Protein AF-A0A3B9ZEI2-F1 (afdb_monomer)

Structure (mmCIF, N/CA/C/O backbone):
data_AF-A0A3B9ZEI2-F1
#
_entry.id   AF-A0A3B9ZEI2-F1
#
loop_
_atom_site.group_PDB
_atom_site.id
_atom_site.type_symbol
_atom_site.label_atom_id
_atom_site.label_alt_id
_atom_site.label_comp_id
_atom_site.label_asym_id
_atom_site.label_entity_id
_atom_site.label_seq_id
_atom_site.pdbx_PDB_ins_code
_atom_site.Cartn_x
_atom_site.Cartn_y
_atom_site.Cartn_z
_atom_site.occupancy
_atom_site.B_iso_or_equiv
_atom_site.auth_seq_id
_atom_site.auth_comp_id
_atom_site.auth_asym_id
_atom_site.auth_atom_id
_atom_site.pdbx_PDB_model_num
ATOM 1 N N . PHE A 1 1 ? -13.937 -7.056 8.327 1.00 84.25 1 PHE A N 1
ATOM 2 C CA . PHE A 1 1 ? -15.217 -7.773 8.523 1.00 84.25 1 PHE A CA 1
ATOM 3 C C . PHE A 1 1 ? -15.033 -9.122 9.223 1.00 84.25 1 PHE A C 1
ATOM 5 O O . PHE A 1 1 ? -15.465 -9.230 10.362 1.00 84.25 1 PHE A O 1
ATOM 12 N N . ILE A 1 2 ? -14.354 -10.105 8.608 1.00 87.94 2 ILE A N 1
ATOM 13 C CA . ILE A 1 2 ? -14.220 -11.489 9.124 1.00 87.94 2 ILE A CA 1
ATOM 14 C C . ILE A 1 2 ? -13.759 -11.536 10.591 1.00 87.94 2 ILE A C 1
ATOM 16 O O . ILE A 1 2 ? -14.399 -12.177 11.417 1.00 87.94 2 ILE A O 1
ATOM 20 N N . PHE A 1 3 ? -12.712 -10.777 10.931 1.00 87.25 3 PHE A N 1
ATOM 21 C CA . PHE A 1 3 ? -12.230 -10.628 12.308 1.00 87.25 3 PHE A CA 1
ATOM 22 C C . PHE A 1 3 ? -13.347 -10.235 13.295 1.00 87.25 3 PHE A C 1
ATOM 24 O O . PHE A 1 3 ? -13.550 -10.896 14.307 1.00 87.25 3 PHE A O 1
ATOM 31 N N . TYR A 1 4 ? -14.141 -9.210 12.977 1.00 85.69 4 TYR A N 1
ATOM 32 C CA . TYR A 1 4 ? -15.242 -8.781 13.844 1.00 85.69 4 TYR A CA 1
ATOM 33 C C . TYR A 1 4 ? -16.333 -9.846 13.966 1.00 85.69 4 TYR A C 1
ATOM 35 O O . TYR A 1 4 ? -16.908 -10.009 15.037 1.00 85.69 4 TYR A O 1
ATOM 43 N N . HIS A 1 5 ? -16.610 -10.594 12.900 1.00 85.44 5 HIS A N 1
ATOM 44 C CA . HIS A 1 5 ? -17.593 -11.672 12.957 1.00 85.44 5 HIS A CA 1
ATOM 45 C C . HIS A 1 5 ? -17.140 -12.807 13.892 1.00 85.44 5 HIS A C 1
ATOM 47 O O . HIS A 1 5 ? -17.935 -13.308 14.680 1.00 85.44 5 HIS A O 1
ATOM 53 N N . ILE A 1 6 ? -15.848 -13.144 13.888 1.00 82.88 6 ILE A N 1
ATOM 54 C CA . ILE A 1 6 ? -15.267 -14.156 14.782 1.00 82.88 6 ILE A CA 1
ATOM 55 C C . ILE A 1 6 ? -15.413 -13.766 16.260 1.00 82.88 6 ILE A C 1
ATOM 57 O O . ILE A 1 6 ? -15.840 -14.592 17.067 1.00 82.88 6 ILE A O 1
ATOM 61 N N . PHE A 1 7 ? -15.066 -12.526 16.623 1.00 80.00 7 PHE A N 1
ATOM 62 C CA . PHE A 1 7 ? -15.046 -12.096 18.030 1.00 80.00 7 PHE A CA 1
ATOM 63 C C . PHE A 1 7 ? -16.388 -11.567 18.543 1.00 80.00 7 PHE A C 1
ATOM 65 O O . PHE A 1 7 ? -16.618 -11.589 19.749 1.00 80.00 7 PHE A O 1
ATOM 72 N N . PHE A 1 8 ? -17.282 -11.115 17.658 1.00 81.38 8 PHE A N 1
ATOM 73 C CA . PHE A 1 8 ? -18.529 -10.446 18.049 1.00 81.38 8 PHE A CA 1
ATOM 74 C C . PHE A 1 8 ? -19.807 -11.019 17.405 1.00 81.38 8 PHE A C 1
ATOM 76 O O . PHE A 1 8 ? -20.890 -10.520 17.712 1.00 81.38 8 PHE A O 1
ATOM 83 N N . GLY A 1 9 ? -19.710 -12.001 16.500 1.00 71.19 9 GLY A N 1
ATOM 84 C CA . GLY A 1 9 ? -20.821 -12.490 15.663 1.00 71.19 9 GLY A CA 1
ATOM 85 C C . GLY A 1 9 ? -21.540 -13.761 16.139 1.00 71.19 9 GLY A C 1
ATOM 86 O O . GLY A 1 9 ? -22.532 -14.146 15.531 1.00 71.19 9 GLY A O 1
ATOM 87 N N . GLY A 1 10 ? -21.102 -14.397 17.231 1.00 63.25 10 GLY A N 1
ATOM 88 C CA . GLY A 1 10 ? -21.699 -15.645 17.735 1.00 63.25 10 GLY A CA 1
ATOM 89 C C . GLY A 1 10 ? -21.102 -16.921 17.109 1.00 63.25 10 GLY A C 1
ATOM 90 O O . GLY A 1 10 ? -20.516 -16.909 16.034 1.00 63.25 10 GLY A O 1
ATOM 91 N N . GLN A 1 11 ? -21.175 -18.046 17.832 1.00 55.25 11 GLN A N 1
ATOM 92 C CA . GLN A 1 11 ? -20.195 -19.145 17.730 1.00 55.25 11 GLN A CA 1
ATOM 93 C C . GLN A 1 11 ? -20.383 -20.193 16.608 1.00 55.25 11 GLN A C 1
ATOM 95 O O . GLN A 1 11 ? -19.578 -21.121 16.535 1.00 55.25 11 GLN A O 1
ATOM 100 N N . LYS A 1 12 ? -21.410 -20.108 15.753 1.00 50.56 12 LYS A N 1
ATOM 101 C CA . LYS A 1 12 ? -21.871 -21.286 14.986 1.00 50.56 12 LYS A CA 1
ATOM 102 C C . LYS A 1 12 ? -21.006 -21.719 13.785 1.00 50.56 12 LYS A C 1
ATOM 104 O O . LYS A 1 12 ? -21.129 -22.867 13.382 1.00 50.56 12 LYS A O 1
ATOM 109 N N . GLU A 1 13 ? -20.079 -20.903 13.270 1.00 56.06 13 GLU A N 1
ATOM 110 C CA . GLU A 1 13 ? -19.272 -21.268 12.078 1.00 56.06 13 GLU A CA 1
ATOM 111 C C . GLU A 1 13 ? -17.769 -20.918 12.169 1.00 56.06 13 GLU A C 1
ATOM 113 O O . GLU A 1 13 ? -17.133 -20.509 11.199 1.00 56.06 13 GLU A O 1
ATOM 118 N N . LYS A 1 14 ? -17.153 -21.085 13.344 1.00 72.88 14 LYS A N 1
ATOM 119 C CA . LYS A 1 14 ? -15.786 -20.593 13.616 1.00 72.88 14 LYS A CA 1
ATOM 120 C C . LYS A 1 14 ? -14.700 -21.064 12.624 1.00 72.88 14 LYS A C 1
ATOM 122 O O . LYS A 1 14 ? -13.836 -20.274 12.261 1.00 72.88 14 LYS A O 1
ATOM 127 N N . ILE A 1 15 ? -14.740 -22.313 12.147 1.00 84.44 15 ILE A N 1
ATOM 128 C CA . ILE A 1 15 ? -13.652 -22.903 11.334 1.00 84.44 15 ILE A CA 1
ATOM 129 C C . ILE A 1 15 ? -13.488 -22.211 9.974 1.00 84.44 15 ILE A C 1
ATOM 131 O O . ILE A 1 15 ? -12.374 -21.828 9.617 1.00 84.44 15 ILE A O 1
ATOM 135 N N . ARG A 1 16 ? -14.583 -22.021 9.222 1.00 89.06 16 ARG A N 1
ATOM 136 C CA . ARG A 1 16 ? -14.535 -21.408 7.881 1.00 89.06 16 ARG A CA 1
ATOM 137 C C . ARG A 1 16 ? -14.037 -19.969 7.949 1.00 89.06 16 ARG A C 1
ATOM 139 O O . ARG A 1 16 ? -13.213 -19.570 7.133 1.00 89.06 16 ARG A O 1
ATOM 146 N N . TYR A 1 17 ? -14.479 -19.218 8.957 1.00 90.56 17 TYR A N 1
ATOM 147 C CA . TYR A 1 17 ? -14.020 -17.848 9.164 1.00 90.56 17 TYR A CA 1
ATOM 148 C C . TYR A 1 17 ? -12.543 -17.773 9.556 1.00 90.56 17 TYR A C 1
ATOM 150 O O . TYR A 1 17 ? -11.858 -16.875 9.078 1.00 90.56 17 TYR A O 1
ATOM 158 N N . PHE A 1 18 ? -12.022 -18.709 10.360 1.00 91.12 18 PHE A N 1
ATOM 159 C CA . PHE A 1 18 ? -10.585 -18.761 10.653 1.00 91.12 18 PHE A CA 1
ATOM 160 C C . PHE A 1 18 ? -9.749 -19.067 9.410 1.00 91.12 18 PHE A C 1
ATOM 162 O O . PHE A 1 18 ? -8.747 -18.392 9.178 1.00 91.12 18 PHE A O 1
ATOM 169 N N . LEU A 1 19 ? -10.187 -20.022 8.583 1.00 94.31 19 LEU A N 1
ATOM 170 C CA . LEU A 1 19 ? -9.509 -20.347 7.328 1.00 94.31 19 LEU A CA 1
ATOM 171 C C . LEU A 1 19 ? -9.525 -19.149 6.369 1.00 94.31 19 LEU A C 1
ATOM 173 O O . LEU A 1 19 ? -8.481 -18.766 5.850 1.00 94.31 19 LEU A O 1
ATOM 177 N N . ALA A 1 20 ? -10.690 -18.520 6.184 1.00 94.88 20 ALA A N 1
ATOM 178 C CA . ALA A 1 20 ? -10.846 -17.343 5.334 1.00 94.88 20 ALA A CA 1
ATOM 179 C C . ALA A 1 20 ? -10.028 -16.149 5.842 1.00 94.88 20 ALA A C 1
ATOM 181 O O . ALA A 1 20 ? -9.404 -15.453 5.045 1.00 94.88 20 ALA A O 1
ATOM 182 N N . LEU A 1 21 ? -9.987 -15.926 7.161 1.00 94.69 21 LEU A N 1
ATOM 183 C CA . LEU A 1 21 ? -9.142 -14.893 7.756 1.00 94.69 21 LEU A CA 1
ATOM 184 C C . LEU A 1 21 ? -7.668 -15.164 7.443 1.00 94.69 21 LEU A C 1
ATOM 186 O O . LEU A 1 21 ? -6.969 -14.237 7.043 1.00 94.69 21 LEU A O 1
ATOM 190 N N . GLY A 1 22 ? -7.221 -16.417 7.577 1.00 96.25 22 GLY A N 1
ATOM 191 C CA . GLY A 1 22 ? -5.871 -16.848 7.218 1.00 96.25 22 GLY A CA 1
ATOM 192 C C . GLY A 1 22 ? -5.555 -16.565 5.753 1.00 96.25 22 GLY A C 1
ATOM 193 O O . GLY A 1 22 ? -4.622 -15.822 5.470 1.00 96.25 22 GLY A O 1
ATOM 194 N N . LEU A 1 23 ? -6.379 -17.077 4.834 1.00 96.62 23 LEU A N 1
ATOM 195 C CA . LEU A 1 23 ? -6.215 -16.901 3.385 1.00 96.62 23 LEU A CA 1
ATOM 196 C C . LEU A 1 23 ? -6.111 -15.425 2.988 1.00 96.62 23 LEU A C 1
ATOM 198 O O . LEU A 1 23 ? -5.159 -15.036 2.315 1.00 96.62 23 LEU A O 1
ATOM 202 N N . VAL A 1 24 ? -7.048 -14.592 3.453 1.00 95.31 24 VAL A N 1
ATOM 203 C CA . VAL A 1 24 ? -7.052 -13.148 3.168 1.00 95.31 24 VAL A CA 1
ATOM 204 C C . VAL A 1 24 ? -5.840 -12.457 3.792 1.00 95.31 24 VAL A C 1
ATOM 206 O O . VAL A 1 24 ? -5.283 -11.550 3.185 1.00 95.31 24 VAL A O 1
ATOM 209 N N . SER A 1 25 ? -5.399 -12.897 4.973 1.00 95.38 25 SER A N 1
ATOM 210 C CA . SER A 1 25 ? -4.209 -12.346 5.626 1.00 95.38 25 SER A CA 1
ATOM 211 C C . SER A 1 25 ? -2.935 -12.671 4.850 1.00 95.38 25 SER A C 1
ATOM 213 O O . SER A 1 25 ? -2.145 -11.771 4.589 1.00 95.38 25 SER A O 1
ATOM 215 N N . GLY A 1 26 ? -2.754 -13.926 4.431 1.00 94.81 26 GLY A N 1
ATOM 216 C CA . GLY A 1 26 ? -1.595 -14.346 3.640 1.00 94.81 26 GLY A CA 1
ATOM 217 C C . GLY A 1 26 ? -1.550 -13.655 2.279 1.00 94.81 26 GLY A C 1
ATOM 218 O O . GLY A 1 26 ? -0.527 -13.082 1.905 1.00 94.81 26 GLY A O 1
ATOM 219 N N . PHE A 1 27 ? -2.689 -13.623 1.584 1.00 93.62 27 PHE A N 1
ATOM 220 C CA . PHE A 1 27 ? -2.819 -12.934 0.302 1.00 93.62 27 PHE A CA 1
ATOM 221 C C . PHE A 1 27 ? -2.597 -11.419 0.437 1.00 93.62 27 PHE A C 1
ATOM 223 O O . PHE A 1 27 ? -1.930 -10.806 -0.393 1.00 93.62 27 PHE A O 1
ATOM 230 N N . GLY A 1 28 ? -3.105 -10.815 1.516 1.00 91.94 28 GLY A N 1
ATOM 231 C CA . GLY A 1 28 ? -2.915 -9.399 1.818 1.00 91.94 28 GLY A CA 1
ATOM 232 C C . GLY A 1 28 ? -1.446 -9.029 2.015 1.00 91.94 28 GLY A C 1
ATOM 233 O O . GLY A 1 28 ? -1.008 -8.021 1.468 1.00 91.94 28 GLY A O 1
ATOM 234 N N . VAL A 1 29 ? -0.671 -9.859 2.728 1.00 90.75 29 VAL A N 1
ATOM 235 C CA . VAL A 1 29 ? 0.778 -9.642 2.915 1.00 90.75 29 VAL A CA 1
ATOM 236 C C . VAL A 1 29 ? 1.545 -9.787 1.598 1.00 90.75 29 VAL A C 1
ATOM 238 O O . VAL A 1 29 ? 2.470 -9.014 1.360 1.00 90.75 29 VAL A O 1
ATOM 241 N N . TRP A 1 30 ? 1.159 -10.729 0.729 1.00 87.44 30 TRP A N 1
ATOM 242 C CA . TRP A 1 30 ? 1.753 -10.848 -0.609 1.00 87.44 30 TRP A CA 1
ATOM 243 C C . TRP A 1 30 ? 1.515 -9.594 -1.459 1.00 87.44 30 TRP A C 1
ATOM 245 O O . TRP A 1 30 ? 2.437 -9.104 -2.109 1.00 87.44 30 TRP A O 1
ATOM 255 N N . PHE A 1 31 ? 0.293 -9.053 -1.432 1.00 84.44 31 PHE A N 1
ATOM 256 C CA . PHE A 1 31 ? -0.061 -7.873 -2.218 1.00 84.44 31 PHE A CA 1
ATOM 257 C C . PHE A 1 31 ? 0.575 -6.587 -1.663 1.00 84.44 31 PHE A C 1
ATOM 259 O O . PHE A 1 31 ? 1.049 -5.746 -2.427 1.00 84.44 31 PHE A O 1
ATOM 266 N N . VAL A 1 32 ? 0.582 -6.420 -0.335 1.00 85.50 32 VAL A N 1
ATOM 267 C CA . VAL A 1 32 ? 1.104 -5.237 0.364 1.00 85.50 32 VAL A CA 1
ATOM 268 C C . VAL A 1 32 ? 1.793 -5.676 1.652 1.00 85.50 32 VAL A C 1
ATOM 270 O O . VAL A 1 32 ? 1.142 -6.049 2.626 1.00 85.50 32 VAL A O 1
ATOM 273 N N . GLN A 1 33 ? 3.118 -5.552 1.716 1.00 84.50 33 GLN A N 1
ATOM 274 C CA . GLN A 1 33 ? 3.901 -6.042 2.856 1.00 84.50 33 GLN A CA 1
ATOM 275 C C . GLN A 1 33 ? 3.539 -5.346 4.183 1.00 84.50 33 GLN A C 1
ATOM 277 O O . GLN A 1 33 ? 3.572 -5.979 5.238 1.00 84.50 33 GLN A O 1
ATOM 282 N N . THR A 1 34 ? 3.108 -4.074 4.164 1.00 88.00 34 THR A N 1
ATOM 283 C CA . THR A 1 34 ? 2.637 -3.379 5.382 1.00 88.00 34 THR A CA 1
ATOM 284 C C . THR A 1 34 ? 1.341 -3.957 5.952 1.00 88.00 34 THR A C 1
ATOM 286 O O . THR A 1 34 ? 1.027 -3.705 7.116 1.00 88.00 34 THR A O 1
ATOM 289 N N . TYR A 1 35 ? 0.628 -4.812 5.208 1.00 90.81 35 TYR A N 1
ATOM 290 C CA . TYR A 1 35 ? -0.494 -5.593 5.732 1.00 90.81 35 TYR A CA 1
ATOM 291 C C . TYR A 1 35 ? -0.064 -6.569 6.840 1.00 90.81 35 TYR A C 1
ATOM 293 O O . TYR A 1 35 ? -0.890 -6.997 7.646 1.00 90.81 35 TYR A O 1
ATOM 301 N N . LEU A 1 36 ? 1.236 -6.867 6.967 1.00 90.25 36 LEU A N 1
ATOM 302 C CA . LEU A 1 36 ? 1.773 -7.609 8.109 1.00 90.25 36 LEU A CA 1
ATOM 303 C C . LEU A 1 36 ? 1.404 -6.943 9.446 1.00 90.25 36 LEU A C 1
ATOM 305 O O . LEU A 1 36 ? 1.086 -7.637 10.408 1.00 90.25 36 LEU A O 1
ATOM 309 N N . VAL A 1 37 ? 1.351 -5.608 9.497 1.00 91.88 37 VAL A N 1
ATOM 310 C CA . VAL A 1 37 ? 0.909 -4.859 10.686 1.00 91.88 37 VAL A CA 1
ATOM 311 C C . VAL A 1 37 ? -0.544 -5.195 11.037 1.00 91.88 37 VAL A C 1
ATOM 313 O O . VAL A 1 37 ? -0.880 -5.356 12.209 1.00 91.88 37 VAL A O 1
ATOM 316 N N . THR A 1 38 ? -1.407 -5.385 10.036 1.00 93.12 38 THR A N 1
ATOM 317 C CA . THR A 1 38 ? -2.790 -5.841 10.227 1.00 93.12 38 THR A CA 1
ATOM 318 C C . THR A 1 38 ? -2.852 -7.248 10.801 1.00 93.12 38 THR A C 1
ATOM 320 O O . THR A 1 38 ? -3.637 -7.496 11.714 1.00 93.12 38 THR A O 1
ATOM 323 N N . VAL A 1 39 ? -2.001 -8.156 10.321 1.00 93.56 39 VAL A N 1
ATOM 324 C CA . VAL A 1 39 ? -1.904 -9.522 10.856 1.00 93.56 39 VAL A CA 1
ATOM 325 C C . VAL A 1 39 ? -1.448 -9.502 12.315 1.00 93.56 39 VAL A C 1
ATOM 327 O O . VAL A 1 39 ? -2.077 -10.138 13.158 1.00 93.56 39 VAL A O 1
ATOM 330 N N . ILE A 1 40 ? -0.423 -8.710 12.642 1.00 92.69 40 ILE A N 1
ATOM 331 C CA . ILE A 1 40 ? 0.046 -8.528 14.024 1.00 92.69 40 ILE A CA 1
ATOM 332 C C . ILE A 1 40 ? -1.078 -7.967 14.900 1.00 92.69 40 ILE A C 1
ATOM 334 O O . ILE A 1 40 ? -1.314 -8.481 15.992 1.00 92.69 40 ILE A O 1
ATOM 338 N N . PHE A 1 41 ? -1.820 -6.965 14.421 1.00 93.38 41 PHE A N 1
ATOM 339 C CA . PHE A 1 41 ? -2.955 -6.410 15.156 1.00 93.38 41 PHE A CA 1
ATOM 340 C C . PHE A 1 41 ? -4.061 -7.444 15.401 1.00 93.38 41 PHE A C 1
ATOM 342 O O . PHE A 1 41 ? -4.602 -7.511 16.501 1.00 93.38 41 PHE A O 1
ATOM 349 N N . ILE A 1 42 ? -4.389 -8.270 14.402 1.00 92.25 42 ILE A N 1
ATOM 350 C CA . ILE A 1 42 ? -5.367 -9.358 14.534 1.00 92.25 42 ILE A CA 1
ATOM 351 C C . ILE A 1 42 ? -4.933 -10.335 15.630 1.00 92.25 42 ILE A C 1
ATOM 353 O O . ILE A 1 42 ? -5.743 -10.685 16.488 1.00 92.25 42 ILE A O 1
ATOM 357 N N . LEU A 1 43 ? -3.660 -10.740 15.633 1.00 92.00 43 LEU A N 1
ATOM 358 C CA . LEU A 1 43 ? -3.104 -11.638 16.645 1.00 92.00 43 LEU A CA 1
ATOM 359 C C . LEU A 1 43 ? -3.085 -10.991 18.035 1.00 92.00 43 LEU A C 1
ATOM 361 O O . LEU A 1 43 ? -3.457 -11.637 19.012 1.00 92.00 43 LEU A O 1
ATOM 365 N N . ALA A 1 44 ? -2.725 -9.708 18.130 1.00 90.62 44 ALA A N 1
ATOM 366 C CA . ALA A 1 44 ? -2.761 -8.952 19.378 1.00 90.62 44 ALA A CA 1
ATOM 367 C C . ALA A 1 44 ? -4.194 -8.833 19.920 1.00 90.62 44 ALA A C 1
ATOM 369 O O . ALA A 1 44 ? -4.444 -9.114 21.090 1.00 90.62 44 ALA A O 1
ATOM 370 N N . GLY A 1 45 ? -5.161 -8.488 19.067 1.00 88.88 45 GLY A N 1
ATOM 371 C CA . GLY A 1 45 ? -6.576 -8.445 19.427 1.00 88.88 45 GLY A CA 1
ATOM 372 C C . GLY A 1 45 ? -7.082 -9.803 19.910 1.00 88.88 45 GLY A C 1
ATOM 373 O O . GLY A 1 45 ? -7.742 -9.880 20.943 1.00 88.88 45 GLY A O 1
ATOM 374 N N . TRP A 1 46 ? -6.707 -10.886 19.226 1.00 87.88 46 TRP A N 1
ATOM 375 C CA . TRP A 1 46 ? -7.042 -12.245 19.652 1.00 87.88 46 TRP A CA 1
ATOM 376 C C . TRP A 1 46 ? -6.464 -12.561 21.033 1.00 87.88 46 TRP A C 1
ATOM 378 O O . TRP A 1 46 ? -7.202 -12.983 21.920 1.00 87.88 46 TRP A O 1
ATOM 388 N N . TYR A 1 47 ? -5.182 -12.261 21.251 1.00 87.31 47 TYR A N 1
ATOM 389 C CA . TYR A 1 47 ? -4.517 -12.430 22.541 1.00 87.31 47 TYR A CA 1
ATOM 390 C C . TYR A 1 47 ? -5.144 -11.592 23.662 1.00 87.31 47 TYR A C 1
ATOM 392 O O . TYR A 1 47 ? -5.143 -11.991 24.828 1.00 87.31 47 TYR A O 1
ATOM 400 N N . ALA A 1 48 ? -5.659 -10.401 23.352 1.00 86.69 48 ALA A N 1
ATOM 401 C CA . ALA A 1 48 ? -6.352 -9.566 24.329 1.00 86.69 48 ALA A CA 1
ATOM 402 C C . ALA A 1 48 ? -7.654 -10.227 24.816 1.00 86.69 48 ALA A C 1
ATOM 404 O O . ALA A 1 48 ? -7.982 -10.119 25.997 1.00 86.69 48 ALA A O 1
ATOM 405 N N . PHE A 1 49 ? -8.363 -10.937 23.933 1.00 85.38 49 PHE A N 1
ATOM 406 C CA . PHE A 1 49 ? -9.634 -11.598 24.245 1.00 85.38 49 PHE A CA 1
ATOM 407 C C . PHE A 1 49 ? -9.490 -13.023 24.786 1.00 85.38 49 PHE A C 1
ATOM 409 O O . PHE A 1 49 ? -10.307 -13.450 25.598 1.00 85.38 49 PHE A O 1
ATOM 416 N N . ASP A 1 50 ? -8.470 -13.761 24.354 1.00 83.19 50 ASP A N 1
ATOM 417 C CA . ASP A 1 50 ? -8.213 -15.138 24.772 1.00 83.19 50 ASP A CA 1
ATOM 418 C C . ASP A 1 50 ? -6.703 -15.376 24.886 1.00 83.19 50 ASP A C 1
ATOM 420 O O . ASP A 1 50 ? -6.002 -15.518 23.888 1.00 83.19 50 ASP A O 1
ATOM 424 N N . LYS A 1 51 ? -6.188 -15.459 26.119 1.00 81.56 51 LYS A N 1
ATOM 425 C CA . LYS A 1 51 ? -4.755 -15.683 26.387 1.00 81.56 51 LYS A CA 1
ATOM 426 C C . LYS A 1 51 ? -4.271 -17.072 25.970 1.00 81.56 51 LYS A C 1
ATOM 428 O O . LYS A 1 51 ? -3.077 -17.266 25.764 1.00 81.56 51 LYS A O 1
ATOM 433 N N . SER A 1 52 ? -5.182 -18.035 25.833 1.00 81.12 52 SER A N 1
ATOM 434 C CA . SER A 1 52 ? -4.867 -19.422 25.485 1.00 81.12 52 SER A CA 1
ATOM 435 C C . SER A 1 52 ? -4.925 -19.706 23.980 1.00 81.12 52 SER A C 1
ATOM 437 O O . SER A 1 52 ? -4.619 -20.821 23.551 1.00 81.12 52 SER A O 1
ATOM 439 N N . PHE A 1 53 ? -5.269 -18.702 23.165 1.00 80.56 53 PHE A N 1
ATOM 440 C CA . PHE A 1 53 ? -5.666 -18.909 21.773 1.00 80.56 53 PHE A CA 1
ATOM 441 C C . PHE A 1 53 ? -4.607 -19.578 20.890 1.00 80.56 53 PHE A C 1
ATOM 443 O O . PHE A 1 53 ? -4.971 -20.351 20.006 1.00 80.56 53 PHE A O 1
ATOM 450 N N . PHE A 1 54 ? -3.314 -19.338 21.140 1.00 80.94 54 PHE A N 1
ATOM 451 C CA . PHE A 1 54 ? -2.214 -19.947 20.381 1.00 80.94 54 PHE A CA 1
ATOM 452 C C . PHE A 1 54 ? -2.217 -21.483 20.451 1.00 80.94 54 PHE A C 1
ATOM 454 O O . PHE A 1 54 ? -1.629 -22.141 19.599 1.00 80.94 54 PHE A O 1
ATOM 461 N N . ARG A 1 55 ? -2.894 -22.069 21.449 1.00 83.00 55 ARG A N 1
ATOM 462 C CA . ARG A 1 55 ? -3.062 -23.524 21.599 1.00 83.00 55 ARG A CA 1
ATOM 463 C C . ARG A 1 55 ? -4.354 -24.045 20.958 1.00 83.00 55 ARG A C 1
ATOM 465 O O . ARG A 1 55 ? -4.575 -25.251 20.901 1.00 83.00 55 ARG A O 1
ATOM 472 N N . GLY A 1 56 ? -5.236 -23.156 20.505 1.00 83.69 56 GLY A N 1
ATOM 473 C CA . GLY A 1 56 ? -6.549 -23.503 19.977 1.00 83.69 56 GLY A CA 1
ATOM 474 C C . GLY A 1 56 ? -6.503 -23.992 18.529 1.00 83.69 56 GLY A C 1
ATOM 475 O O . GLY A 1 56 ? -5.772 -23.460 17.699 1.00 83.69 56 GLY A O 1
ATOM 476 N N . LYS A 1 57 ? -7.380 -24.945 18.180 1.00 88.06 57 LYS A N 1
ATOM 477 C CA . LYS A 1 57 ? -7.539 -25.452 16.797 1.00 88.06 57 LYS A CA 1
ATOM 478 C C . LYS A 1 57 ? -7.762 -24.333 15.769 1.00 88.06 57 LYS A C 1
ATOM 480 O O . LYS A 1 57 ? -7.278 -24.424 14.647 1.00 88.06 57 LYS A O 1
ATOM 485 N N . GLY A 1 58 ? -8.469 -23.268 16.158 1.00 88.44 58 GLY A N 1
ATOM 486 C CA . GLY A 1 58 ? -8.720 -22.107 15.299 1.00 88.44 58 GLY A CA 1
ATOM 487 C C . GLY A 1 58 ? -7.447 -21.374 14.869 1.00 88.44 58 GLY A C 1
ATOM 488 O O . GLY A 1 58 ? -7.367 -20.941 13.724 1.00 88.44 58 GLY A O 1
ATOM 489 N N . PHE A 1 59 ? -6.438 -21.296 15.744 1.00 90.38 59 PHE A N 1
ATOM 490 C CA . PHE A 1 59 ? -5.147 -20.696 15.410 1.00 90.38 59 PHE A CA 1
ATOM 491 C C . PHE A 1 59 ? -4.412 -21.524 14.351 1.00 90.38 59 PHE A C 1
ATOM 493 O O . PHE A 1 59 ? -3.968 -20.974 13.350 1.00 90.38 59 PHE A O 1
ATOM 500 N N . PHE A 1 60 ? -4.379 -22.852 14.496 1.00 92.00 60 PHE A N 1
ATOM 501 C CA . PHE A 1 60 ? -3.781 -23.733 13.487 1.00 92.00 60 PHE A CA 1
ATOM 502 C C . PHE A 1 60 ? -4.483 -23.627 12.127 1.00 92.00 60 PHE A C 1
ATOM 504 O O . PHE A 1 60 ? -3.816 -23.509 11.103 1.00 92.00 60 PHE A O 1
ATOM 511 N N . ILE A 1 61 ? -5.820 -23.585 12.108 1.00 93.50 61 ILE A N 1
ATOM 512 C CA . ILE A 1 61 ? -6.597 -23.385 10.872 1.00 93.50 61 ILE A CA 1
ATOM 513 C C . ILE A 1 61 ? -6.261 -22.035 10.220 1.00 93.50 61 ILE A C 1
ATOM 515 O O . ILE A 1 61 ? -6.098 -21.964 9.002 1.00 93.50 61 ILE A O 1
ATOM 519 N N . PHE A 1 62 ? -6.134 -20.973 11.022 1.00 94.75 62 PHE A N 1
ATOM 520 C CA . PHE A 1 62 ? -5.701 -19.661 10.546 1.00 94.75 62 PHE A CA 1
ATOM 521 C C . PHE A 1 62 ? -4.298 -19.719 9.926 1.00 94.75 62 PHE A C 1
ATOM 523 O O . PHE A 1 62 ? -4.117 -19.203 8.827 1.00 94.75 62 PHE A O 1
ATOM 530 N N . ILE A 1 63 ? -3.332 -20.382 10.573 1.00 95.44 63 ILE A N 1
ATOM 531 C CA . ILE A 1 63 ? -1.969 -20.543 10.042 1.00 95.44 63 ILE A CA 1
ATOM 532 C C . ILE A 1 63 ? -1.975 -21.313 8.718 1.00 95.44 63 ILE A C 1
ATOM 534 O O . ILE A 1 63 ? -1.353 -20.863 7.760 1.00 95.44 63 ILE A O 1
ATOM 538 N N . CYS A 1 64 ? -2.714 -22.422 8.617 1.00 95.88 64 CYS A N 1
ATOM 539 C CA . CYS A 1 64 ? -2.843 -23.154 7.356 1.00 95.88 64 CYS A CA 1
ATOM 540 C C . CYS A 1 64 ? -3.418 -22.263 6.246 1.00 95.88 64 CYS A C 1
ATOM 542 O O . CYS A 1 64 ? -2.860 -22.209 5.153 1.00 95.88 64 CYS A O 1
ATOM 544 N N . GLY A 1 65 ? -4.487 -21.513 6.536 1.00 97.00 65 GLY A N 1
ATOM 545 C CA . GLY A 1 65 ? -5.042 -20.543 5.592 1.00 97.00 65 GLY A CA 1
ATOM 546 C C . GLY A 1 65 ? -4.031 -19.465 5.201 1.00 97.00 65 GLY A C 1
ATOM 547 O O . GLY A 1 65 ? -3.905 -19.143 4.025 1.00 97.00 65 GLY A O 1
ATOM 548 N N . PHE A 1 66 ? -3.275 -18.941 6.167 1.00 97.00 66 PHE A N 1
ATOM 549 C CA . PHE A 1 66 ? -2.240 -17.938 5.929 1.00 97.00 66 PHE A CA 1
ATOM 550 C C . PHE A 1 66 ? -1.157 -18.453 4.987 1.00 97.00 66 PHE A C 1
ATOM 552 O O . PHE A 1 66 ? -0.854 -17.780 4.009 1.00 97.00 66 PHE A O 1
ATOM 559 N N . LEU A 1 67 ? -0.618 -19.650 5.224 1.00 95.62 67 LEU A N 1
ATOM 560 C CA . LEU A 1 67 ? 0.417 -20.238 4.369 1.00 95.62 67 LEU A CA 1
ATOM 561 C C . LEU A 1 67 ? -0.087 -20.487 2.944 1.00 95.62 67 LEU A C 1
ATOM 563 O O . LEU A 1 67 ? 0.642 -20.232 1.990 1.00 95.62 67 LEU A O 1
ATOM 567 N N . VAL A 1 68 ? -1.343 -20.918 2.787 1.00 96.44 68 VAL A N 1
ATOM 568 C CA . VAL A 1 68 ? -1.961 -21.072 1.462 1.00 96.44 68 VAL A CA 1
ATOM 569 C C . VAL A 1 68 ? -2.110 -19.713 0.773 1.00 96.44 68 VAL A C 1
ATOM 571 O O . VAL A 1 68 ? -1.709 -19.569 -0.378 1.00 96.44 68 VAL A O 1
ATOM 574 N N . GLY A 1 69 ? -2.620 -18.694 1.470 1.00 95.06 69 GLY A N 1
ATOM 575 C CA . GLY A 1 69 ? -2.756 -17.343 0.917 1.00 95.06 69 GLY A CA 1
ATOM 576 C C . GLY A 1 69 ? -1.413 -16.674 0.602 1.00 95.06 69 GLY A C 1
ATOM 577 O O . GLY A 1 69 ? -1.311 -15.919 -0.358 1.00 95.06 69 GLY A O 1
ATOM 578 N N . PHE A 1 70 ? -0.376 -16.978 1.386 1.00 94.69 70 PHE A N 1
ATOM 579 C CA . PHE A 1 70 ? 0.988 -16.467 1.230 1.00 94.69 70 PHE A CA 1
ATOM 580 C C . PHE A 1 70 ? 1.847 -17.315 0.274 1.00 94.69 70 PHE A C 1
ATOM 582 O O . PHE A 1 70 ? 2.998 -16.976 -0.002 1.00 94.69 70 PHE A O 1
ATOM 589 N N . SER A 1 71 ? 1.300 -18.405 -0.273 1.00 94.56 71 SER A N 1
ATOM 590 C CA . SER A 1 71 ? 2.023 -19.288 -1.191 1.00 94.56 71 SER A CA 1
ATOM 591 C C . SER A 1 71 ? 2.610 -18.589 -2.429 1.00 94.56 71 SER A C 1
ATOM 593 O O . SER A 1 71 ? 3.722 -18.969 -2.800 1.00 94.56 71 SER A O 1
ATOM 595 N N . PRO A 1 72 ? 2.003 -17.535 -3.028 1.00 89.88 72 PRO A N 1
ATOM 596 C CA . PRO A 1 72 ? 2.640 -16.815 -4.133 1.00 89.88 72 PRO A CA 1
ATOM 597 C C . PRO A 1 72 ? 3.955 -16.135 -3.727 1.00 89.88 72 PRO A C 1
ATOM 599 O O . PRO A 1 72 ? 4.912 -16.143 -4.500 1.00 89.88 72 PRO A O 1
ATOM 602 N N . SER A 1 73 ? 4.038 -15.594 -2.506 1.00 88.00 73 SER A N 1
ATOM 603 C CA . SER A 1 73 ? 5.282 -15.036 -1.961 1.00 88.00 73 SER A CA 1
ATOM 604 C C . SER A 1 73 ? 6.329 -16.117 -1.751 1.00 88.00 73 SER A C 1
ATOM 606 O O . SER A 1 73 ? 7.488 -15.912 -2.090 1.00 88.00 73 SER A O 1
ATOM 608 N N . LEU A 1 74 ? 5.932 -17.271 -1.205 1.00 88.69 74 LEU A N 1
ATOM 609 C CA . LEU A 1 74 ? 6.848 -18.394 -0.995 1.00 88.69 74 LEU A CA 1
ATOM 610 C C . LEU A 1 74 ? 7.407 -18.888 -2.329 1.00 88.69 74 LEU A C 1
ATOM 612 O O . LEU A 1 74 ? 8.618 -19.022 -2.466 1.00 88.69 74 LEU A O 1
ATOM 616 N N . TYR A 1 75 ? 6.545 -19.071 -3.332 1.00 86.94 75 TYR A N 1
ATOM 617 C CA . TYR A 1 75 ? 6.962 -19.391 -4.694 1.00 86.94 75 TYR A CA 1
ATOM 618 C C . TYR A 1 75 ? 7.959 -18.351 -5.221 1.00 86.94 75 TYR A C 1
ATOM 620 O O . TYR A 1 75 ? 9.040 -18.706 -5.678 1.00 86.94 75 TYR A O 1
ATOM 628 N N . TYR A 1 76 ? 7.644 -17.059 -5.100 1.00 81.06 76 TYR A N 1
ATOM 629 C CA . TYR A 1 76 ? 8.535 -16.004 -5.572 1.00 81.06 76 TYR A CA 1
ATOM 630 C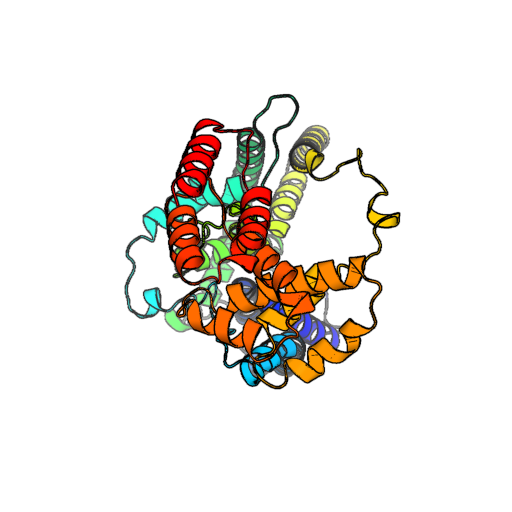 C . TYR A 1 76 ? 9.897 -16.012 -4.857 1.00 81.06 76 TYR A C 1
ATOM 632 O O . TYR A 1 76 ? 10.930 -15.873 -5.507 1.00 81.06 76 TYR A O 1
ATOM 640 N N . ALA A 1 77 ? 9.915 -16.230 -3.540 1.00 84.75 77 ALA A N 1
ATOM 641 C CA . ALA A 1 77 ? 11.143 -16.334 -2.759 1.00 84.75 77 ALA A CA 1
ATOM 642 C C . ALA A 1 77 ? 12.008 -17.521 -3.208 1.00 84.75 77 ALA A C 1
ATOM 644 O O . ALA A 1 77 ? 13.196 -17.342 -3.454 1.00 84.75 77 ALA A O 1
ATOM 645 N N . PHE A 1 78 ? 11.416 -18.711 -3.365 1.00 84.12 78 PHE A N 1
ATOM 646 C CA . PHE A 1 78 ? 12.155 -19.924 -3.731 1.00 84.12 78 PHE A CA 1
ATOM 647 C C . PHE A 1 78 ? 12.667 -19.912 -5.174 1.00 84.12 78 PHE A C 1
ATOM 649 O O . PHE A 1 78 ? 13.770 -20.385 -5.425 1.00 84.12 78 PHE A O 1
ATOM 656 N N . PHE A 1 79 ? 11.889 -19.384 -6.123 1.00 80.19 79 PHE A N 1
ATOM 657 C CA . PHE A 1 79 ? 12.261 -19.409 -7.542 1.00 80.19 79 PHE A CA 1
ATOM 658 C C . PHE A 1 79 ? 13.162 -18.244 -7.968 1.00 80.19 79 PHE A C 1
ATOM 660 O O . PHE A 1 79 ? 13.889 -18.378 -8.949 1.00 80.19 79 PHE A O 1
ATOM 667 N N . TYR A 1 80 ? 13.117 -17.106 -7.266 1.00 73.94 80 TYR A N 1
ATOM 668 C CA . TYR A 1 80 ? 13.864 -15.900 -7.651 1.00 73.94 80 TYR A CA 1
ATOM 669 C C . TYR A 1 80 ? 14.918 -15.451 -6.628 1.00 73.94 80 TYR A C 1
ATOM 671 O O . TYR A 1 80 ? 15.566 -14.428 -6.863 1.00 73.94 80 TYR A O 1
ATOM 679 N N . ASP A 1 81 ? 15.090 -16.187 -5.524 1.00 74.19 81 ASP A N 1
ATOM 680 C CA . ASP A 1 81 ? 16.029 -15.879 -4.432 1.00 74.19 81 ASP A CA 1
ATOM 681 C C . ASP A 1 81 ? 15.883 -14.432 -3.922 1.00 74.19 81 ASP A C 1
ATOM 683 O O . ASP A 1 81 ? 16.837 -13.667 -3.793 1.00 74.19 81 ASP A O 1
ATOM 687 N N . GLN A 1 82 ? 14.630 -14.005 -3.729 1.00 72.44 82 GLN A N 1
ATOM 688 C CA . GLN A 1 82 ? 14.290 -12.641 -3.319 1.00 72.44 82 GLN A CA 1
ATOM 689 C C . GLN A 1 82 ? 13.777 -12.592 -1.882 1.00 72.44 82 GLN A C 1
ATOM 691 O O . GLN A 1 82 ? 13.001 -13.441 -1.439 1.00 72.44 82 GLN A O 1
ATOM 696 N N . ASN A 1 83 ? 14.131 -11.520 -1.170 1.00 74.56 83 ASN A N 1
ATOM 697 C CA . ASN A 1 83 ? 13.561 -11.228 0.139 1.00 74.56 83 ASN A CA 1
ATOM 698 C C . ASN A 1 83 ? 12.103 -10.754 -0.006 1.00 74.56 83 ASN A C 1
ATOM 700 O O . ASN A 1 83 ? 11.838 -9.653 -0.487 1.00 74.56 83 ASN A O 1
ATOM 704 N N . VAL A 1 84 ? 11.161 -11.577 0.455 1.00 76.94 84 VAL A N 1
ATOM 705 C CA . VAL A 1 84 ? 9.712 -11.294 0.418 1.00 76.94 84 VAL A CA 1
ATOM 706 C C . VAL A 1 84 ? 9.159 -10.690 1.711 1.00 76.94 84 VAL A C 1
ATOM 708 O O . VAL A 1 84 ? 7.978 -10.359 1.783 1.00 76.94 84 VAL A O 1
ATOM 711 N N . TRP A 1 85 ? 10.002 -10.536 2.734 1.00 72.94 85 TRP A N 1
ATOM 712 C CA . TRP A 1 85 ? 9.624 -10.021 4.054 1.00 72.94 85 TRP A CA 1
ATOM 713 C C . TRP A 1 85 ? 9.924 -8.530 4.226 1.00 72.94 85 TRP A C 1
ATOM 715 O O . TRP A 1 85 ? 9.429 -7.901 5.164 1.00 72.94 85 TRP A O 1
ATOM 725 N N . GLY A 1 86 ? 10.742 -7.959 3.339 1.00 69.31 86 GLY A N 1
ATOM 726 C CA . GLY A 1 86 ? 11.093 -6.546 3.365 1.00 69.31 86 GLY A CA 1
ATOM 727 C C . GLY A 1 86 ? 10.001 -5.653 2.774 1.00 69.31 86 GLY A C 1
ATOM 728 O O . GLY A 1 86 ? 9.468 -5.929 1.701 1.00 69.31 86 GLY A O 1
ATOM 729 N N . VAL A 1 87 ? 9.717 -4.528 3.431 1.00 68.81 87 VAL A N 1
ATOM 730 C CA . VAL A 1 87 ? 9.005 -3.408 2.801 1.00 68.81 87 VAL A CA 1
ATOM 731 C C . VAL A 1 87 ? 10.061 -2.582 2.076 1.00 68.81 87 VAL A C 1
ATOM 733 O O . VAL A 1 87 ? 10.968 -2.051 2.714 1.00 68.81 87 VAL A O 1
ATOM 736 N N . ASN A 1 88 ? 9.980 -2.499 0.745 1.00 64.88 88 ASN A N 1
ATOM 737 C CA . ASN A 1 88 ? 10.983 -1.808 -0.079 1.00 64.88 88 ASN A CA 1
ATOM 738 C C . ASN A 1 88 ? 12.425 -2.301 0.168 1.00 64.88 88 ASN A C 1
ATOM 740 O O . ASN A 1 88 ? 13.360 -1.509 0.243 1.00 64.88 88 ASN A O 1
ATOM 744 N N . GLY A 1 89 ? 12.602 -3.615 0.349 1.00 64.06 89 GLY A N 1
ATOM 745 C CA . GLY A 1 89 ? 13.915 -4.225 0.595 1.00 64.06 89 GLY A CA 1
ATOM 746 C C . GLY A 1 89 ? 14.465 -4.030 2.014 1.00 64.06 89 GLY A C 1
ATOM 747 O O . GLY A 1 89 ? 15.535 -4.547 2.317 1.00 64.06 89 GLY A O 1
ATOM 748 N N . ARG A 1 90 ? 13.736 -3.341 2.905 1.00 69.56 90 ARG A N 1
ATOM 749 C CA . ARG A 1 90 ? 14.112 -3.159 4.314 1.00 69.56 90 ARG A CA 1
ATOM 750 C C . ARG A 1 90 ? 13.216 -3.969 5.241 1.00 69.56 90 ARG A C 1
ATOM 752 O O . ARG A 1 90 ? 12.000 -4.036 5.063 1.00 69.56 90 ARG A O 1
ATOM 759 N N . SER A 1 91 ? 13.802 -4.554 6.277 1.00 75.25 91 SER A N 1
ATOM 760 C CA . SER A 1 91 ? 13.053 -5.153 7.382 1.00 75.25 91 SER A CA 1
ATOM 761 C C . SER A 1 91 ? 12.308 -4.080 8.179 1.00 75.25 91 SER A C 1
ATOM 763 O O . SER A 1 91 ? 12.886 -3.063 8.553 1.00 75.25 91 SER A O 1
ATOM 765 N N . LEU A 1 92 ? 11.027 -4.326 8.475 1.00 74.56 92 LEU A N 1
ATOM 766 C CA . LEU A 1 92 ? 10.134 -3.355 9.122 1.00 74.56 92 LEU A CA 1
ATOM 767 C C . LEU A 1 92 ? 10.674 -2.812 10.456 1.00 74.56 92 LEU A C 1
ATOM 769 O O . LEU A 1 92 ? 10.604 -1.607 10.659 1.00 74.56 92 LEU A O 1
ATOM 773 N N . PHE A 1 93 ? 11.226 -3.659 11.333 1.00 75.19 93 PHE A N 1
ATOM 774 C CA . PHE A 1 93 ? 11.566 -3.294 12.722 1.00 75.19 93 PHE A CA 1
ATOM 775 C C . PHE A 1 93 ? 13.048 -3.471 13.098 1.00 75.19 93 PHE A C 1
ATOM 777 O O . PHE A 1 93 ? 13.378 -3.487 14.280 1.00 75.19 93 PHE A O 1
ATOM 784 N N . SER A 1 94 ? 13.955 -3.629 12.129 1.00 72.12 94 SER A N 1
ATOM 785 C CA . SER A 1 94 ? 15.366 -3.930 12.433 1.00 72.12 94 SER A CA 1
ATOM 786 C C . SER A 1 94 ? 16.086 -2.820 13.200 1.00 72.12 94 SER A C 1
ATOM 788 O O . SER A 1 94 ? 16.864 -3.126 14.093 1.00 72.12 94 SER A O 1
ATOM 790 N N . GLU A 1 95 ? 15.817 -1.552 12.889 1.00 66.50 95 GLU A N 1
ATOM 791 C CA . GLU A 1 95 ? 16.481 -0.403 13.532 1.00 66.50 95 GLU A CA 1
ATOM 792 C C . GLU A 1 95 ? 16.030 -0.207 14.979 1.00 66.50 95 GLU A C 1
ATOM 794 O O . GLU A 1 95 ? 16.860 -0.027 15.864 1.00 66.50 95 GLU A O 1
ATOM 799 N N . VAL A 1 96 ? 14.733 -0.368 15.258 1.00 68.50 96 VAL A N 1
ATOM 800 C CA . VAL A 1 96 ? 14.217 -0.318 16.635 1.00 68.50 96 VAL A CA 1
ATOM 801 C C . VAL A 1 96 ? 14.777 -1.453 17.483 1.00 68.50 96 VAL A C 1
ATOM 803 O O . VAL A 1 96 ? 15.112 -1.234 18.644 1.00 68.50 96 VAL A O 1
ATOM 806 N N . LEU A 1 97 ? 14.930 -2.650 16.911 1.00 71.31 97 LEU A N 1
ATOM 807 C CA . LEU A 1 97 ? 15.598 -3.760 17.596 1.00 71.31 97 LEU A CA 1
ATOM 808 C C . LEU A 1 97 ? 17.098 -3.502 17.801 1.00 71.31 97 LEU A C 1
ATOM 810 O O . LEU A 1 97 ? 17.661 -3.989 18.777 1.00 71.31 97 LEU A O 1
ATOM 814 N N . ALA A 1 98 ? 17.728 -2.726 16.917 1.00 70.38 98 ALA A N 1
ATOM 815 C CA . ALA A 1 98 ? 19.118 -2.293 17.037 1.00 70.38 98 ALA A CA 1
ATOM 816 C C . ALA A 1 98 ? 19.306 -1.066 17.956 1.00 70.38 98 ALA A C 1
ATOM 818 O O . ALA A 1 98 ? 20.440 -0.666 18.207 1.00 70.38 98 ALA A O 1
ATOM 819 N N . GLY A 1 99 ? 18.220 -0.480 18.475 1.00 64.62 99 GLY A N 1
ATOM 820 C CA . GLY A 1 99 ? 18.260 0.694 19.350 1.00 64.62 99 GLY A CA 1
ATOM 821 C C . GLY A 1 99 ? 18.484 2.027 18.629 1.00 64.62 99 GLY A C 1
ATOM 822 O O . GLY A 1 99 ? 18.698 3.037 19.298 1.00 64.62 99 GLY A O 1
ATOM 823 N N . ASP A 1 100 ? 18.408 2.058 17.296 1.00 67.62 100 ASP A N 1
ATOM 824 C CA . ASP A 1 100 ? 18.490 3.294 16.520 1.00 67.62 100 ASP A CA 1
ATOM 825 C C . ASP A 1 100 ? 17.101 3.941 16.422 1.00 67.62 100 ASP A C 1
ATOM 827 O O . ASP A 1 100 ? 16.228 3.526 15.660 1.00 67.62 100 ASP A O 1
ATOM 831 N N . VAL A 1 101 ? 16.873 4.930 17.285 1.00 65.69 101 VAL A N 1
ATOM 832 C CA . VAL A 1 101 ? 15.610 5.679 17.415 1.00 65.69 101 VAL A CA 1
ATOM 833 C C . VAL A 1 101 ? 15.701 7.092 16.821 1.00 65.69 101 VAL A C 1
ATOM 835 O O . VAL A 1 101 ? 14.805 7.922 17.025 1.00 65.69 101 VAL A O 1
ATOM 838 N N . GLY A 1 102 ? 16.767 7.382 16.069 1.00 68.50 102 GLY A N 1
ATOM 839 C CA . GLY A 1 102 ? 16.916 8.641 15.346 1.00 68.50 102 GLY A CA 1
ATOM 840 C C . GLY A 1 102 ? 15.757 8.874 14.369 1.00 68.50 102 GLY A C 1
ATOM 841 O O . GLY A 1 102 ? 15.335 7.982 13.644 1.00 68.50 102 GLY A O 1
ATOM 842 N N . GLY A 1 103 ? 15.195 10.086 14.344 1.00 77.62 103 GLY A N 1
ATOM 843 C CA . GLY A 1 103 ? 14.187 10.464 13.341 1.00 77.62 103 GLY A CA 1
ATOM 844 C C . GLY A 1 103 ? 12.741 10.011 13.605 1.00 77.62 103 GLY A C 1
ATOM 845 O O . GLY A 1 103 ? 11.858 10.327 12.811 1.00 77.62 103 GLY A O 1
ATOM 846 N N . ILE A 1 104 ? 12.438 9.367 14.738 1.00 85.94 104 ILE A N 1
ATOM 847 C CA . ILE A 1 104 ? 11.050 9.030 15.125 1.00 85.94 104 ILE A CA 1
ATOM 848 C C . ILE A 1 104 ? 10.152 10.274 15.178 1.00 85.94 104 ILE A C 1
ATOM 850 O O . ILE A 1 104 ? 9.044 10.279 14.640 1.00 85.94 104 ILE A O 1
ATOM 854 N N . ALA A 1 105 ? 10.634 11.352 15.803 1.00 86.31 105 ALA A N 1
ATOM 855 C CA . ALA A 1 105 ? 9.871 12.590 15.944 1.00 86.31 105 ALA A CA 1
ATOM 856 C C . ALA A 1 105 ? 9.615 13.261 14.586 1.00 86.31 105 ALA A C 1
ATOM 858 O O . ALA A 1 105 ? 8.487 13.659 14.299 1.00 86.31 105 ALA A O 1
ATOM 859 N N . SER A 1 106 ? 10.632 13.338 13.722 1.00 86.69 106 SER A N 1
ATOM 860 C CA . SER A 1 106 ? 10.480 13.910 12.379 1.00 86.69 106 SER A CA 1
ATOM 861 C C . SER A 1 106 ? 9.539 13.070 11.517 1.00 86.69 106 SER A C 1
ATOM 863 O O . SER A 1 106 ? 8.724 13.629 10.784 1.00 86.69 106 SER A O 1
ATOM 865 N N . LYS A 1 107 ? 9.570 11.741 11.659 1.00 88.00 107 LYS A N 1
ATOM 866 C CA . LYS A 1 107 ? 8.645 10.828 10.985 1.00 88.00 107 LYS A CA 1
ATOM 867 C C . LYS A 1 107 ? 7.210 10.959 11.484 1.00 88.00 107 LYS A C 1
ATOM 869 O O . LYS A 1 107 ? 6.291 10.934 10.672 1.00 88.00 107 LYS A O 1
ATOM 874 N N . ALA A 1 108 ? 7.000 11.155 12.784 1.00 91.19 108 ALA A N 1
ATOM 875 C CA . ALA A 1 108 ? 5.678 11.433 13.339 1.00 91.19 108 ALA A CA 1
ATOM 876 C C . ALA A 1 108 ? 5.122 12.775 12.830 1.00 91.19 108 ALA A C 1
ATOM 878 O O . ALA A 1 108 ? 3.978 12.834 12.378 1.00 91.19 108 ALA A O 1
ATOM 879 N N . VAL A 1 109 ? 5.939 13.835 12.840 1.00 91.38 109 VAL A N 1
ATOM 880 C CA . VAL A 1 109 ? 5.559 15.152 12.299 1.00 91.38 109 VAL A CA 1
ATOM 881 C C . VAL A 1 109 ? 5.231 15.052 10.811 1.00 91.38 109 VAL A C 1
ATOM 883 O O . VAL A 1 109 ? 4.203 15.567 10.386 1.00 91.38 109 VAL A O 1
ATOM 886 N N . ARG A 1 110 ? 6.046 14.339 10.024 1.00 90.19 110 ARG A N 1
ATOM 887 C CA . ARG A 1 110 ? 5.785 14.107 8.597 1.00 90.19 110 ARG A CA 1
ATO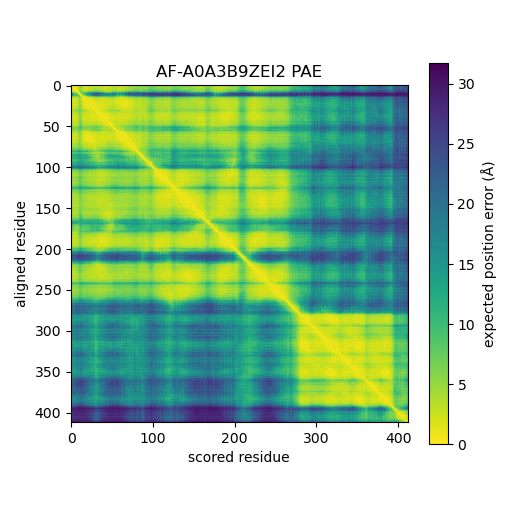M 888 C C . ARG A 1 110 ? 4.511 13.290 8.379 1.00 90.19 110 ARG A C 1
ATOM 890 O O . ARG A 1 110 ? 3.684 13.680 7.563 1.00 90.19 110 ARG A O 1
ATOM 897 N N . LEU A 1 111 ? 4.294 12.226 9.156 1.00 91.69 111 LEU A N 1
ATOM 898 C CA . LEU A 1 111 ? 3.093 11.397 9.049 1.00 91.69 111 LEU A CA 1
ATOM 899 C C . LEU A 1 111 ? 1.820 12.231 9.218 1.00 91.69 111 LEU A C 1
ATOM 901 O O . LEU A 1 111 ? 0.949 12.216 8.354 1.00 91.69 111 LEU A O 1
ATOM 905 N N . PHE A 1 112 ? 1.706 12.942 10.341 1.00 93.38 112 PHE A N 1
ATOM 906 C CA . PHE A 1 112 ? 0.490 13.680 10.682 1.00 93.38 112 PHE A CA 1
ATOM 907 C C . PHE A 1 112 ? 0.398 15.048 9.999 1.00 93.38 112 PHE A C 1
ATOM 909 O O . PHE A 1 112 ? -0.702 15.587 9.881 1.00 93.38 112 PHE A O 1
ATOM 916 N N . GLY A 1 113 ? 1.528 15.616 9.576 1.00 92.06 113 GLY A N 1
ATOM 917 C CA . GLY A 1 113 ? 1.607 16.921 8.929 1.00 92.06 113 GLY A CA 1
ATOM 918 C C . GLY A 1 113 ? 1.427 16.867 7.415 1.00 92.06 113 GLY A C 1
ATOM 919 O O . GLY A 1 113 ? 0.789 17.763 6.868 1.00 92.06 113 GLY A O 1
ATOM 920 N N . SER A 1 114 ? 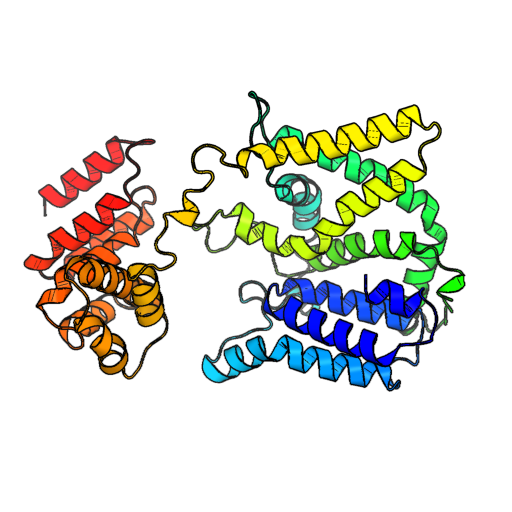1.948 15.835 6.743 1.00 89.75 114 SER A N 1
ATOM 921 C CA . SER A 1 114 ? 1.946 15.739 5.277 1.00 89.75 114 SER A CA 1
ATOM 922 C C . SER A 1 114 ? 1.518 14.376 4.738 1.00 89.75 114 SER A C 1
ATOM 924 O O . SER A 1 114 ? 0.678 14.331 3.847 1.00 89.75 114 SER A O 1
ATOM 926 N N . ASP A 1 115 ? 2.043 13.259 5.246 1.00 89.56 115 ASP A N 1
ATOM 927 C CA . ASP A 1 115 ? 1.848 11.967 4.569 1.00 89.56 115 ASP A CA 1
ATOM 928 C C . ASP A 1 115 ? 0.396 11.489 4.646 1.00 89.56 115 ASP A C 1
ATOM 930 O O . ASP A 1 115 ? -0.171 11.065 3.645 1.00 89.56 115 ASP A O 1
ATOM 934 N N . LEU A 1 116 ? -0.230 11.575 5.819 1.00 91.12 116 LEU A N 1
ATOM 935 C CA . LEU A 1 116 ? -1.614 11.156 6.011 1.00 91.12 116 LEU A CA 1
ATOM 936 C C . LEU A 1 116 ? -2.618 12.015 5.218 1.00 91.12 116 LEU A C 1
ATOM 938 O O . LEU A 1 116 ? -3.414 11.418 4.496 1.00 91.12 116 LEU A O 1
ATOM 942 N N . PRO A 1 117 ? -2.604 13.363 5.263 1.00 92.12 117 PRO A N 1
ATOM 943 C CA . PRO A 1 117 ? -3.488 14.151 4.404 1.00 92.12 117 PRO A CA 1
ATOM 944 C C . PRO A 1 117 ? -3.214 13.908 2.914 1.00 92.12 117 PRO A C 1
ATOM 946 O O . PRO A 1 117 ? -4.149 13.662 2.160 1.00 92.12 117 PRO A O 1
ATOM 949 N N . ASN A 1 118 ? -1.953 13.881 2.477 1.00 87.88 118 ASN A N 1
ATOM 950 C CA . ASN A 1 118 ? -1.638 13.698 1.055 1.00 87.88 118 ASN A CA 1
ATOM 951 C C . ASN A 1 118 ? -1.917 12.273 0.547 1.00 87.88 118 ASN A C 1
ATOM 953 O O . ASN A 1 118 ? -2.096 12.079 -0.654 1.00 87.88 118 ASN A O 1
ATOM 957 N N . SER A 1 119 ? -2.027 11.283 1.438 1.00 88.44 119 SER A N 1
ATOM 958 C CA . SER A 1 119 ? -2.381 9.908 1.064 1.00 88.44 119 SER A CA 1
ATOM 959 C C . SER A 1 119 ? -3.789 9.751 0.484 1.00 88.44 119 SER A C 1
ATOM 961 O O . SER A 1 119 ? -4.072 8.726 -0.134 1.00 88.44 119 SER A O 1
ATOM 963 N N . PHE A 1 120 ? -4.655 10.760 0.630 1.00 88.12 120 PHE A N 1
ATOM 964 C CA . PHE A 1 120 ? -5.956 10.790 -0.040 1.00 88.12 120 PHE A CA 1
ATOM 965 C C . PHE A 1 120 ? -5.850 11.010 -1.547 1.00 88.12 120 PHE A C 1
ATOM 967 O O . PHE A 1 120 ? -6.781 10.643 -2.260 1.00 88.12 120 PHE A O 1
ATOM 974 N N . LEU A 1 121 ? -4.731 11.574 -2.023 1.00 84.12 121 LEU A N 1
ATOM 975 C CA . LEU A 1 121 ? -4.460 11.806 -3.443 1.00 84.12 121 LEU A CA 1
ATOM 976 C C . LEU A 1 121 ? -5.607 12.533 -4.165 1.00 84.12 121 LEU A C 1
ATOM 978 O O . LEU A 1 121 ? -5.899 12.238 -5.324 1.00 84.12 121 LEU A O 1
ATOM 982 N N . PHE A 1 122 ? -6.283 13.466 -3.486 1.00 87.56 122 PHE A N 1
ATOM 983 C CA . PHE A 1 122 ? -7.358 14.214 -4.126 1.00 87.56 122 PHE A CA 1
ATOM 984 C C . PHE A 1 122 ? -6.794 15.107 -5.223 1.00 87.56 122 PHE A C 1
ATOM 986 O O . PHE A 1 122 ? -5.794 15.797 -5.024 1.00 87.56 122 PHE A O 1
ATOM 993 N N . ALA A 1 123 ? -7.459 15.097 -6.371 1.00 82.44 123 ALA A N 1
ATOM 994 C CA . ALA A 1 123 ? -7.098 15.924 -7.506 1.00 82.44 123 ALA A CA 1
ATOM 995 C C . ALA A 1 123 ? -7.720 17.326 -7.403 1.00 82.44 123 ALA A C 1
ATOM 997 O O . ALA A 1 123 ? -8.682 17.551 -6.664 1.00 82.44 123 ALA A O 1
ATOM 998 N N . ASP A 1 124 ? -7.176 18.265 -8.173 1.00 83.38 124 ASP A N 1
ATOM 999 C CA . ASP A 1 124 ? -7.692 19.631 -8.256 1.00 83.38 124 ASP A CA 1
ATOM 1000 C C . ASP A 1 124 ? -9.111 19.656 -8.839 1.00 83.38 124 ASP A C 1
ATOM 1002 O O . ASP A 1 124 ? -9.394 19.011 -9.849 1.00 83.38 124 ASP A O 1
ATOM 1006 N N . PHE A 1 125 ? -10.010 20.444 -8.251 1.00 82.38 125 PHE A N 1
ATOM 1007 C CA . PHE A 1 125 ? -11.393 20.549 -8.718 1.00 82.38 125 PHE A CA 1
ATOM 1008 C C . PHE A 1 125 ? -11.853 22.003 -8.792 1.00 82.38 125 PHE A C 1
ATOM 1010 O O . PHE A 1 125 ? -11.785 22.723 -7.800 1.00 82.38 125 PHE A O 1
ATOM 1017 N N . LEU A 1 126 ? -12.344 22.443 -9.961 1.00 78.75 126 LEU A N 1
ATOM 1018 C CA . LEU A 1 126 ? -12.849 23.807 -10.203 1.00 78.75 126 LEU A CA 1
ATOM 1019 C C . LEU A 1 126 ? -11.956 24.910 -9.591 1.00 78.75 126 LEU A C 1
ATOM 1021 O O . LEU A 1 126 ? -12.445 25.817 -8.921 1.00 78.75 126 LEU A O 1
ATOM 1025 N N . LYS A 1 127 ? -10.639 24.829 -9.840 1.00 84.12 127 LYS A N 1
ATOM 1026 C CA . LYS A 1 127 ? -9.585 25.737 -9.329 1.00 84.12 127 LYS A CA 1
ATOM 1027 C C . LYS A 1 127 ? -9.265 25.625 -7.832 1.00 84.12 127 LYS A C 1
ATOM 1029 O O . LYS A 1 127 ? -8.423 26.375 -7.348 1.00 84.12 127 LYS A O 1
ATOM 1034 N N . VAL A 1 128 ? -9.896 24.713 -7.099 1.00 85.94 128 VAL A N 1
ATOM 1035 C CA . VAL A 1 128 ? -9.496 24.373 -5.730 1.00 85.94 128 VAL A CA 1
ATOM 1036 C C . VAL A 1 128 ? -8.393 23.317 -5.800 1.00 85.94 128 VAL A C 1
ATOM 1038 O O . VAL A 1 128 ? -8.647 22.240 -6.347 1.00 85.94 128 VAL A O 1
ATOM 1041 N N . PRO A 1 129 ? -7.195 23.585 -5.246 1.00 88.31 129 PRO A N 1
ATOM 1042 C CA . PRO A 1 129 ? -6.132 22.592 -5.204 1.00 88.31 129 PRO A CA 1
ATOM 1043 C C . PRO A 1 129 ? -6.568 21.354 -4.413 1.00 88.31 129 PRO A C 1
ATOM 1045 O O . PRO A 1 129 ? -7.110 21.468 -3.310 1.00 88.31 129 PRO A O 1
ATOM 1048 N N . GLY A 1 130 ? -6.283 20.165 -4.934 1.00 85.38 130 GLY A N 1
ATOM 1049 C CA . GLY A 1 130 ? -6.622 18.883 -4.322 1.00 85.38 130 GLY A CA 1
ATOM 1050 C C . GLY A 1 130 ? -5.981 18.691 -2.946 1.00 85.38 130 GLY A C 1
ATOM 1051 O O . GLY A 1 130 ? -6.569 18.068 -2.059 1.00 85.38 130 GLY A O 1
ATOM 1052 N N . GLY A 1 131 ? -4.837 19.340 -2.702 1.00 89.81 131 GLY A N 1
ATOM 1053 C CA . GLY A 1 131 ? -4.250 19.461 -1.367 1.00 89.81 131 GLY A CA 1
ATOM 1054 C C . GLY A 1 131 ? -5.220 20.091 -0.360 1.00 89.81 131 GLY A C 1
ATOM 1055 O O . GLY A 1 131 ? -5.453 19.525 0.703 1.00 89.81 131 GLY A O 1
ATOM 1056 N N . VAL A 1 132 ? -5.884 21.199 -0.704 1.00 91.31 132 VAL A N 1
ATOM 1057 C CA . VAL A 1 132 ? -6.857 21.859 0.190 1.00 91.31 132 VAL A CA 1
ATOM 1058 C C . VAL A 1 132 ? -8.016 20.919 0.526 1.00 91.31 132 VAL A C 1
ATOM 1060 O O . VAL A 1 132 ? -8.396 20.798 1.693 1.00 91.31 132 VAL A O 1
ATOM 1063 N N . LEU A 1 133 ? -8.539 20.202 -0.474 1.00 91.56 133 LEU A N 1
ATOM 1064 C CA . LEU A 1 133 ? -9.598 19.207 -0.275 1.00 91.56 133 LEU A CA 1
ATOM 1065 C C . LEU A 1 133 ? -9.131 18.063 0.641 1.00 91.56 133 LEU A C 1
ATOM 1067 O O . LEU A 1 133 ? -9.868 17.645 1.537 1.00 91.56 133 LEU A O 1
ATOM 1071 N N . SER A 1 134 ? -7.894 17.596 0.452 1.00 92.62 134 SER A N 1
ATOM 1072 C CA . SER A 1 134 ? -7.282 16.531 1.252 1.00 92.62 134 SER A CA 1
ATOM 1073 C C . SER A 1 134 ? -7.141 16.936 2.721 1.00 92.62 134 SER A C 1
ATOM 1075 O O . SER A 1 134 ? -7.530 16.180 3.611 1.00 92.62 134 SER A O 1
ATOM 1077 N N . TYR A 1 135 ? -6.660 18.153 2.998 1.00 95.31 135 TYR A N 1
ATOM 1078 C CA . TYR A 1 135 ? -6.539 18.672 4.364 1.00 95.31 135 TYR A CA 1
ATOM 1079 C C . TYR A 1 135 ? -7.900 18.947 5.017 1.00 95.31 135 TYR A C 1
ATOM 1081 O O . TYR A 1 135 ? -8.057 18.710 6.216 1.00 95.31 135 TYR A O 1
ATOM 1089 N N . ALA A 1 136 ? -8.908 19.385 4.256 1.00 94.81 136 ALA A N 1
ATOM 1090 C CA . ALA A 1 136 ? -10.268 19.537 4.773 1.00 94.81 136 ALA A CA 1
ATOM 1091 C C . ALA A 1 136 ? -10.855 18.183 5.213 1.00 94.81 136 ALA A C 1
ATOM 1093 O O . ALA A 1 136 ? -11.370 18.053 6.326 1.00 94.81 136 ALA A O 1
ATOM 1094 N N . TYR A 1 137 ? -10.710 17.152 4.375 1.00 95.12 137 TYR A N 1
ATOM 1095 C CA . TYR A 1 137 ? -11.138 15.790 4.695 1.00 95.12 137 TYR A CA 1
ATOM 1096 C C . TYR A 1 137 ? -10.355 15.208 5.883 1.00 95.12 137 TYR A C 1
ATOM 1098 O O . TYR A 1 137 ? -10.941 14.634 6.807 1.00 95.12 137 TYR A O 1
ATOM 1106 N N . TYR A 1 138 ? -9.040 15.441 5.918 1.00 95.75 138 TYR A N 1
ATOM 1107 C CA . TYR A 1 138 ? -8.171 15.073 7.034 1.00 95.75 138 TYR A CA 1
ATOM 1108 C C . TYR A 1 138 ? -8.613 15.707 8.358 1.00 95.75 138 TYR A C 1
ATOM 1110 O O . TYR A 1 138 ? -8.687 15.023 9.379 1.00 95.75 138 TYR A O 1
ATOM 1118 N N . PHE A 1 139 ? -8.952 16.997 8.350 1.00 96.06 139 PHE A N 1
ATOM 1119 C CA . PHE A 1 139 ? -9.403 17.710 9.541 1.00 96.06 139 PHE A CA 1
ATOM 1120 C C . PHE A 1 139 ? -10.708 17.126 10.096 1.00 96.06 139 PHE A C 1
ATOM 1122 O O . PHE A 1 139 ? -10.824 16.901 11.303 1.00 96.06 139 PHE A O 1
ATOM 1129 N N . MET A 1 140 ? -11.670 16.806 9.221 1.00 96.00 140 MET A N 1
ATOM 1130 C CA . MET A 1 140 ? -12.907 16.125 9.625 1.00 96.00 140 MET A CA 1
ATOM 1131 C C . MET A 1 140 ? -12.613 14.762 10.261 1.00 96.00 140 MET A C 1
ATOM 1133 O O . MET A 1 140 ? -13.207 14.419 11.287 1.00 96.00 140 MET A O 1
ATOM 1137 N N . PHE A 1 141 ? -11.675 14.003 9.685 1.00 96.12 141 PHE A N 1
ATOM 1138 C CA . PHE A 1 141 ? -11.231 12.720 10.227 1.00 96.12 141 PHE A CA 1
ATOM 1139 C C . PHE A 1 141 ? -10.574 12.863 11.605 1.00 96.12 141 PHE A C 1
ATOM 1141 O O . PHE A 1 141 ? -10.957 12.145 12.530 1.00 96.12 141 PHE A O 1
ATOM 1148 N N . LEU A 1 142 ? -9.642 13.805 11.779 1.00 95.94 142 LEU A N 1
ATOM 1149 C CA . LEU A 1 142 ? -8.992 14.060 13.067 1.00 95.94 142 LEU A CA 1
ATOM 1150 C C . LEU A 1 142 ? -10.003 14.450 14.143 1.00 95.94 142 LEU A C 1
ATOM 1152 O O . LEU A 1 142 ? -9.978 13.898 15.243 1.00 95.94 142 LEU A O 1
ATOM 1156 N N . PHE A 1 143 ? -10.918 15.367 13.824 1.00 96.12 143 PHE A N 1
ATOM 1157 C CA . PHE A 1 143 ? -11.949 15.809 14.756 1.00 96.12 143 PHE A CA 1
ATOM 1158 C C . PHE A 1 143 ? -12.846 14.644 15.202 1.00 96.12 143 PHE A C 1
AT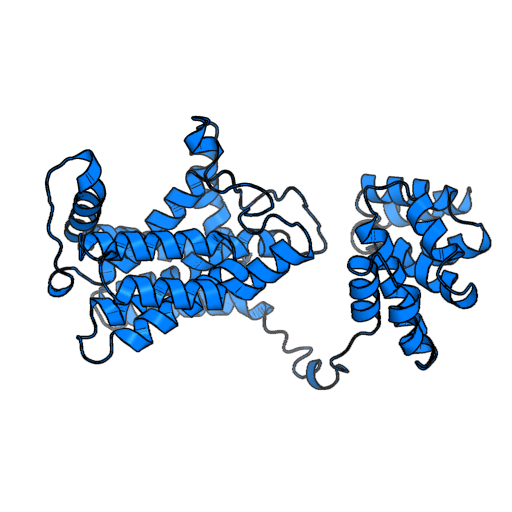OM 1160 O O . PHE A 1 143 ? -13.037 14.426 16.404 1.00 96.12 143 PHE A O 1
ATOM 1167 N N . ALA A 1 144 ? -13.334 13.847 14.246 1.00 96.75 144 ALA A N 1
ATOM 1168 C CA . ALA A 1 144 ? -14.127 12.652 14.519 1.00 96.75 144 ALA A CA 1
ATOM 1169 C C . ALA A 1 144 ? -13.350 11.627 15.362 1.00 96.75 144 ALA A C 1
ATOM 1171 O O . ALA A 1 144 ? -13.875 11.101 16.347 1.00 96.75 144 ALA A O 1
ATOM 1172 N N . GLY A 1 145 ? -12.085 11.381 15.013 1.00 95.94 145 GLY A N 1
ATOM 1173 C CA . GLY A 1 145 ? -11.194 10.469 15.721 1.00 95.94 145 GLY A CA 1
ATOM 1174 C C . GLY A 1 145 ? -10.980 10.881 17.176 1.00 95.94 145 GLY A C 1
ATOM 1175 O O . GLY A 1 145 ? -11.242 10.087 18.076 1.00 95.94 145 GLY A O 1
ATOM 1176 N N . ILE A 1 146 ? -10.587 12.133 17.432 1.00 96.00 146 ILE A N 1
ATOM 1177 C CA . ILE A 1 146 ? -10.350 12.659 18.789 1.00 96.00 146 ILE A CA 1
ATOM 1178 C C . ILE A 1 146 ? -11.620 12.566 19.644 1.00 96.00 146 ILE A C 1
ATOM 1180 O O . ILE A 1 146 ? -11.572 12.124 20.798 1.00 96.00 146 ILE A O 1
ATOM 1184 N N . PHE A 1 147 ? -12.771 12.934 19.079 1.00 96.19 147 PHE A N 1
ATOM 1185 C CA . PHE A 1 147 ? -14.051 12.835 19.774 1.00 96.19 147 PHE A CA 1
ATOM 1186 C C . PHE A 1 147 ? -14.378 11.389 20.171 1.00 96.19 147 PHE A C 1
ATOM 1188 O O . PHE A 1 147 ? -14.720 11.115 21.326 1.00 96.19 147 PHE A O 1
ATOM 1195 N N . LEU A 1 148 ? -14.235 10.444 19.240 1.00 96.31 148 LEU A N 1
ATOM 1196 C CA . LEU A 1 148 ? -14.529 9.035 19.491 1.00 96.31 148 LEU A CA 1
ATOM 1197 C C . LEU A 1 148 ? -13.514 8.378 20.437 1.00 96.31 148 LEU A C 1
ATOM 1199 O O . LEU A 1 148 ? -13.917 7.568 21.276 1.00 96.31 148 LEU A O 1
ATOM 1203 N N . LEU A 1 149 ? -12.236 8.767 20.383 1.00 95.25 149 LEU A N 1
ATOM 1204 C CA . LEU A 1 149 ? -11.209 8.332 21.337 1.00 95.25 149 LEU A CA 1
ATOM 1205 C C . LEU A 1 149 ? -11.569 8.743 22.765 1.00 95.25 149 LEU A C 1
ATOM 1207 O O . LEU A 1 149 ? -11.460 7.932 23.685 1.00 95.25 149 LEU A O 1
ATOM 1211 N N . ARG A 1 150 ? -12.078 9.966 22.963 1.00 94.81 150 ARG A N 1
ATOM 1212 C CA . ARG A 1 150 ? -12.553 10.423 24.277 1.00 94.81 150 ARG A CA 1
ATOM 1213 C C . ARG A 1 150 ? -13.715 9.572 24.796 1.00 94.81 150 ARG A C 1
ATOM 1215 O O . ARG A 1 150 ? -13.747 9.268 25.990 1.00 94.81 150 ARG A O 1
ATOM 1222 N N . ILE A 1 151 ? -14.647 9.185 23.924 1.00 93.38 151 ILE A N 1
ATOM 1223 C CA . ILE A 1 151 ? -15.798 8.341 24.283 1.00 93.38 151 ILE A CA 1
ATOM 1224 C C . ILE A 1 151 ? -15.344 6.922 24.641 1.00 93.38 151 ILE A C 1
ATOM 1226 O O . ILE A 1 151 ? -15.722 6.403 25.690 1.00 93.38 151 ILE A O 1
ATOM 1230 N N . CYS A 1 152 ? -14.496 6.314 23.811 1.00 93.31 152 CYS A N 1
ATOM 1231 C CA . CYS A 1 152 ? -14.083 4.914 23.952 1.00 93.31 152 CYS A CA 1
ATOM 1232 C C . CYS A 1 152 ? -12.869 4.716 24.879 1.00 93.31 152 CYS A C 1
ATOM 1234 O O . CYS A 1 152 ? -12.407 3.588 25.052 1.00 93.31 152 CYS A O 1
ATOM 1236 N N . ARG A 1 153 ? -12.349 5.782 25.511 1.00 93.06 153 ARG A N 1
ATOM 1237 C CA . ARG A 1 153 ? -11.083 5.774 26.272 1.00 93.06 153 ARG A CA 1
ATOM 1238 C C . ARG A 1 153 ? -10.958 4.639 27.289 1.00 93.06 153 ARG A C 1
ATOM 1240 O O . ARG A 1 153 ? -9.885 4.073 27.439 1.00 93.06 153 ARG A O 1
ATOM 1247 N N . LYS A 1 154 ? -12.043 4.294 27.993 1.00 91.56 154 LYS A N 1
ATOM 1248 C CA . LYS A 1 154 ? -12.015 3.252 29.034 1.00 91.56 154 LYS A CA 1
ATOM 1249 C C . LYS A 1 154 ? -11.753 1.870 28.435 1.00 91.56 154 LYS A C 1
ATOM 1251 O O . LYS A 1 154 ? -10.959 1.117 28.989 1.00 91.56 154 LYS A O 1
ATOM 1256 N N . ASP A 1 155 ? -12.390 1.557 27.312 1.00 90.12 155 ASP A N 1
ATOM 1257 C CA . ASP A 1 155 ? -12.226 0.267 26.639 1.00 90.12 155 ASP A CA 1
ATOM 1258 C C . ASP A 1 155 ? -10.874 0.177 25.934 1.00 90.12 155 ASP A C 1
ATOM 1260 O O . ASP A 1 155 ? -10.210 -0.853 26.015 1.00 90.12 155 ASP A O 1
ATOM 1264 N N . ILE A 1 156 ? -10.411 1.281 25.342 1.00 90.69 156 ILE A N 1
ATOM 1265 C CA . ILE A 1 156 ? -9.074 1.383 24.743 1.00 90.69 156 ILE A CA 1
ATOM 1266 C C . ILE A 1 156 ? -7.982 1.134 25.793 1.00 90.69 156 ILE A C 1
ATOM 1268 O O . ILE A 1 156 ? -7.095 0.310 25.578 1.00 90.69 156 ILE A O 1
ATOM 1272 N N . LEU A 1 157 ? -8.071 1.788 26.957 1.00 89.88 157 LEU A N 1
ATOM 1273 C CA . LEU A 1 157 ? -7.113 1.592 28.048 1.00 89.88 157 LEU A CA 1
ATOM 1274 C C . LEU A 1 157 ? -7.134 0.154 28.584 1.00 89.88 157 LEU A C 1
ATOM 1276 O O . LEU A 1 157 ? -6.081 -0.395 28.895 1.00 89.88 157 LEU A O 1
ATOM 1280 N N . ARG A 1 158 ? -8.310 -0.484 28.659 1.00 87.75 158 ARG A N 1
ATOM 1281 C CA . ARG A 1 158 ? -8.431 -1.898 29.056 1.00 87.75 158 ARG A CA 1
ATOM 1282 C C . ARG A 1 158 ? -7.789 -2.845 28.045 1.00 87.75 158 ARG A C 1
ATOM 1284 O O . ARG A 1 158 ? -7.092 -3.767 28.459 1.00 87.75 158 ARG A O 1
ATOM 1291 N N . LEU A 1 159 ? -8.000 -2.613 26.747 1.00 88.06 159 LEU A N 1
ATOM 1292 C CA . LEU A 1 159 ? -7.352 -3.381 25.681 1.00 88.06 159 LEU A CA 1
ATOM 1293 C C . LEU A 1 159 ? -5.826 -3.260 25.779 1.00 88.06 159 LEU A C 1
ATOM 1295 O O . LEU A 1 159 ? -5.137 -4.277 25.808 1.00 88.06 159 LEU A O 1
ATOM 1299 N N . GLY A 1 160 ? -5.310 -2.035 25.930 1.00 85.88 160 GLY A N 1
ATOM 1300 C CA . GLY A 1 160 ? -3.878 -1.790 26.122 1.00 85.88 160 GLY A CA 1
ATOM 1301 C C . GLY A 1 160 ? -3.318 -2.484 27.367 1.00 85.88 160 GLY A C 1
ATOM 1302 O O . GLY A 1 160 ? -2.314 -3.187 27.285 1.00 85.88 160 GLY A O 1
ATOM 1303 N N . ALA A 1 161 ? -4.004 -2.374 28.508 1.00 85.62 161 ALA A N 1
ATOM 1304 C CA . ALA A 1 161 ? -3.593 -3.040 29.744 1.00 85.62 161 ALA A CA 1
ATOM 1305 C C . ALA A 1 161 ? -3.574 -4.575 29.616 1.00 85.62 161 ALA A C 1
ATOM 1307 O O . ALA A 1 161 ? -2.690 -5.224 30.166 1.00 85.62 161 ALA A O 1
ATOM 1308 N N . SER A 1 162 ? -4.500 -5.164 28.851 1.00 85.50 162 SER A N 1
ATOM 1309 C CA . SER A 1 162 ? -4.501 -6.609 28.588 1.00 85.50 162 SER A CA 1
ATOM 1310 C C . SER A 1 162 ? -3.318 -7.064 27.735 1.00 85.50 162 SER A C 1
ATOM 1312 O O . SER A 1 162 ? -2.793 -8.161 27.943 1.00 85.50 162 SER A O 1
ATOM 1314 N N . LEU A 1 163 ? -2.880 -6.240 26.783 1.00 85.06 163 LEU A N 1
ATOM 1315 C CA . LEU A 1 163 ? -1.705 -6.528 25.959 1.00 85.06 163 LEU A CA 1
ATOM 1316 C C . LEU A 1 163 ? -0.400 -6.430 26.758 1.00 85.06 163 LEU A C 1
ATOM 1318 O O . LEU A 1 163 ? 0.519 -7.197 26.494 1.00 85.06 163 LEU A O 1
ATOM 1322 N N . MET A 1 164 ? -0.340 -5.559 27.771 1.00 84.38 164 MET A N 1
ATOM 1323 C CA . MET A 1 164 ? 0.833 -5.394 28.641 1.00 84.38 164 MET A CA 1
ATOM 1324 C C . MET A 1 164 ? 1.022 -6.513 29.675 1.00 84.38 164 MET A C 1
ATOM 1326 O O . MET A 1 164 ? 2.032 -6.510 30.374 1.00 84.38 164 MET A O 1
ATOM 1330 N N . TYR A 1 165 ? 0.114 -7.495 29.754 1.00 77.75 165 TYR A N 1
ATOM 1331 C CA . TYR A 1 165 ? 0.208 -8.618 30.695 1.00 77.75 165 TYR A CA 1
ATOM 1332 C C . TYR A 1 165 ? 1.601 -9.281 30.777 1.00 77.75 165 TYR A C 1
ATOM 1334 O O . TYR A 1 165 ? 2.065 -9.466 31.900 1.00 77.75 165 TYR A O 1
ATOM 1342 N N . PRO A 1 166 ? 2.309 -9.582 29.666 1.00 73.44 166 PRO A N 1
ATOM 1343 C CA . PRO A 1 166 ? 3.643 -10.188 29.735 1.00 73.44 166 PRO A CA 1
ATOM 1344 C C . PRO A 1 166 ? 4.682 -9.334 30.474 1.00 73.44 166 PRO A C 1
ATOM 1346 O O . PRO A 1 166 ? 5.643 -9.872 31.006 1.00 73.44 166 PRO A O 1
ATOM 1349 N N . ILE A 1 167 ? 4.484 -8.013 30.510 1.00 75.50 167 ILE A N 1
ATOM 1350 C CA . ILE A 1 167 ? 5.383 -7.047 31.151 1.00 75.50 167 ILE A CA 1
ATOM 1351 C C . ILE A 1 167 ? 4.936 -6.793 32.592 1.00 75.50 167 ILE A C 1
ATOM 1353 O O . ILE A 1 167 ? 5.741 -6.794 33.515 1.00 75.50 167 ILE A O 1
ATOM 1357 N N . THR A 1 168 ? 3.637 -6.572 32.801 1.00 76.31 168 THR A N 1
ATOM 1358 C CA . THR A 1 168 ? 3.103 -6.181 34.112 1.00 76.31 168 THR A CA 1
ATOM 1359 C C . THR A 1 168 ? 2.824 -7.363 35.035 1.00 76.31 168 THR A C 1
ATOM 1361 O O . THR A 1 168 ? 2.527 -7.145 36.206 1.00 76.31 168 THR A O 1
ATOM 1364 N N . LEU A 1 169 ? 2.784 -8.590 34.500 1.00 76.38 169 LEU A N 1
ATOM 1365 C CA . LEU A 1 169 ? 2.362 -9.839 35.162 1.00 76.38 169 LEU A CA 1
ATOM 1366 C C . LEU A 1 169 ? 0.953 -9.809 35.795 1.00 76.38 169 LEU A C 1
ATOM 1368 O O . LEU A 1 169 ? 0.481 -10.803 36.340 1.00 76.38 169 LEU A O 1
ATOM 1372 N N . LYS A 1 170 ? 0.236 -8.686 35.683 1.00 78.12 170 LYS A N 1
ATOM 1373 C CA . LYS A 1 170 ? -1.138 -8.490 36.145 1.00 78.12 170 LYS A CA 1
ATOM 1374 C C . LYS A 1 170 ? -2.128 -8.771 35.022 1.00 78.12 170 LYS A C 1
ATOM 1376 O O . LYS A 1 170 ? -2.220 -8.008 34.061 1.00 78.12 170 LYS A O 1
ATOM 1381 N N . GLU A 1 171 ? -2.871 -9.867 35.134 1.00 78.38 171 GLU A N 1
ATOM 1382 C CA . GLU A 1 171 ? -3.831 -10.259 34.101 1.00 78.38 171 GLU A CA 1
ATOM 1383 C C . GLU A 1 171 ? -5.038 -9.311 34.091 1.00 78.38 171 GLU A C 1
ATOM 1385 O O . GLU A 1 171 ? -5.762 -9.173 35.079 1.00 78.38 171 GLU A O 1
ATOM 1390 N N . VAL A 1 172 ? -5.273 -8.665 32.948 1.00 82.94 172 VAL A N 1
ATOM 1391 C CA . VAL A 1 172 ? -6.487 -7.883 32.697 1.00 82.94 172 VAL A CA 1
ATOM 1392 C C . VAL A 1 172 ? -7.349 -8.652 31.706 1.00 82.94 172 VAL A C 1
ATOM 1394 O O . VAL A 1 172 ? -7.048 -8.713 30.509 1.00 82.94 172 VAL A O 1
ATOM 1397 N N . LYS A 1 173 ? -8.432 -9.247 32.215 1.00 79.94 173 LYS A N 1
ATOM 1398 C CA . LYS A 1 173 ? -9.408 -9.967 31.393 1.00 79.94 173 LYS A CA 1
ATOM 1399 C C . LYS A 1 173 ? -10.263 -8.984 30.603 1.00 79.94 173 LYS A C 1
ATOM 1401 O O . LYS A 1 173 ? -10.852 -8.063 31.173 1.00 79.94 173 LYS A O 1
ATOM 1406 N N . VAL A 1 174 ? -10.352 -9.206 29.295 1.00 82.88 174 VAL A N 1
ATOM 1407 C CA . VAL A 1 174 ? -11.195 -8.430 28.385 1.00 82.88 174 VAL A CA 1
ATOM 1408 C C . VAL A 1 174 ? -12.203 -9.376 27.753 1.00 82.88 174 VAL A C 1
ATOM 1410 O O . VAL A 1 174 ? -11.832 -10.354 27.115 1.00 82.88 174 VAL A O 1
ATOM 1413 N N . PHE A 1 175 ? -13.487 -9.081 27.936 1.00 80.19 175 PHE A N 1
ATOM 1414 C CA . PHE A 1 175 ? -14.573 -9.873 27.366 1.00 80.19 175 PHE A CA 1
ATOM 1415 C C . PHE A 1 175 ? -15.097 -9.174 26.107 1.00 80.19 175 PHE A C 1
ATOM 1417 O O . PHE A 1 175 ? -15.586 -8.048 26.241 1.00 80.19 175 PHE A O 1
ATOM 1424 N N . PRO A 1 176 ? -15.062 -9.814 24.920 1.00 79.25 176 PRO A N 1
ATOM 1425 C CA . PRO A 1 176 ? -15.537 -9.212 23.669 1.00 79.25 176 PRO A CA 1
ATOM 1426 C C . PRO A 1 176 ? -16.955 -8.636 23.769 1.00 79.25 176 PRO A C 1
ATOM 1428 O O . PRO A 1 176 ? -17.230 -7.555 23.264 1.00 79.25 176 PRO A O 1
ATOM 1431 N N . GLU A 1 177 ? -17.842 -9.319 24.494 1.00 78.81 177 GLU A N 1
ATOM 1432 C CA . GLU A 1 177 ? -19.243 -8.928 24.711 1.00 78.81 177 GLU A CA 1
ATOM 1433 C C . GLU A 1 177 ? -19.402 -7.584 25.437 1.00 78.81 177 GLU A C 1
ATOM 1435 O O . GLU A 1 177 ? -20.415 -6.908 25.281 1.00 78.81 177 GLU A O 1
ATOM 1440 N N . ARG A 1 178 ? -18.406 -7.196 26.244 1.00 79.88 178 ARG A N 1
ATOM 1441 C CA . ARG A 1 178 ? -18.412 -5.970 27.056 1.00 79.88 178 ARG A CA 1
ATOM 1442 C C . ARG A 1 178 ? -17.529 -4.868 26.476 1.00 79.88 178 ARG A C 1
ATOM 1444 O O . ARG A 1 178 ? -17.473 -3.782 27.046 1.00 79.88 178 ARG A O 1
ATOM 1451 N N . THR A 1 179 ? -16.812 -5.146 25.390 1.00 82.94 179 THR A N 1
ATOM 1452 C CA . THR A 1 179 ? -15.922 -4.192 24.728 1.00 82.94 179 THR A CA 1
ATOM 1453 C C . THR A 1 179 ? -16.648 -3.548 23.556 1.00 82.94 179 THR A C 1
ATOM 1455 O O . THR A 1 179 ? -17.149 -4.243 22.672 1.00 82.94 179 THR A O 1
ATOM 1458 N N . ALA A 1 180 ? -16.680 -2.213 23.514 1.00 83.81 180 ALA A N 1
ATOM 1459 C CA . ALA A 1 180 ? -17.213 -1.497 22.361 1.00 83.81 180 ALA A CA 1
ATOM 1460 C C . ALA A 1 180 ? -16.439 -1.880 21.088 1.00 83.81 180 ALA A C 1
ATOM 1462 O O . ALA A 1 180 ? -15.209 -1.786 21.044 1.00 83.81 180 ALA A O 1
ATOM 1463 N N . ARG A 1 181 ? -17.150 -2.288 20.030 1.00 86.12 181 ARG A N 1
ATOM 1464 C CA . ARG A 1 181 ? -16.541 -2.656 18.735 1.00 86.12 181 ARG A CA 1
ATOM 1465 C C . ARG A 1 181 ? -15.774 -1.476 18.140 1.00 86.12 181 ARG A C 1
ATOM 1467 O O . ARG A 1 181 ? -14.716 -1.653 17.540 1.00 86.12 181 ARG A O 1
ATOM 1474 N N . GLU A 1 182 ? -16.284 -0.270 18.371 1.00 88.56 182 GLU A N 1
ATOM 1475 C CA . GLU A 1 182 ? -15.685 1.001 17.985 1.00 88.56 182 GLU A CA 1
ATOM 1476 C C . GLU A 1 182 ? -14.291 1.197 18.591 1.00 88.56 182 GLU A C 1
ATOM 1478 O O . GLU A 1 182 ? -13.434 1.792 17.945 1.00 88.56 182 GLU A O 1
ATOM 1483 N N . ALA A 1 183 ? -14.018 0.650 19.782 1.00 90.25 183 ALA A N 1
ATOM 1484 C CA . ALA A 1 183 ? -12.696 0.752 20.394 1.00 90.25 183 ALA A CA 1
ATOM 1485 C C . ALA A 1 183 ? -11.625 0.071 19.527 1.00 90.25 183 ALA A C 1
ATOM 1487 O O . ALA A 1 183 ? -10.576 0.660 19.293 1.00 90.25 183 ALA A O 1
ATOM 1488 N N . LEU A 1 184 ? -11.893 -1.118 18.975 1.00 89.75 184 LEU A N 1
ATOM 1489 C CA . LEU A 1 184 ? -10.946 -1.798 18.078 1.00 89.75 184 LEU A CA 1
ATOM 1490 C C . LEU A 1 184 ? -10.773 -1.065 16.746 1.00 89.75 184 LEU A C 1
ATOM 1492 O O . LEU A 1 184 ? -9.658 -0.991 16.233 1.00 89.75 184 LEU A O 1
ATOM 1496 N N . ILE A 1 185 ? -11.861 -0.499 16.213 1.00 91.38 185 ILE A N 1
ATOM 1497 C CA . ILE A 1 185 ? -11.832 0.311 14.987 1.00 91.38 185 ILE A CA 1
ATOM 1498 C C . ILE A 1 185 ? -10.920 1.528 15.175 1.00 91.38 185 ILE A C 1
ATOM 1500 O O . ILE A 1 185 ? -10.189 1.875 14.257 1.00 91.38 185 ILE A O 1
ATOM 1504 N N . LEU A 1 186 ? -10.934 2.153 16.355 1.00 93.12 186 LEU A N 1
ATOM 1505 C CA . LEU A 1 186 ? -10.098 3.316 16.670 1.00 93.12 186 LEU A CA 1
ATOM 1506 C C . LEU A 1 186 ? -8.650 2.943 17.004 1.00 93.12 186 LEU A C 1
ATOM 1508 O O . LEU A 1 186 ? -7.731 3.676 16.646 1.00 93.12 186 LEU A O 1
ATOM 1512 N N . VAL A 1 187 ? -8.432 1.822 17.696 1.00 92.81 187 VAL A N 1
ATOM 1513 C CA . VAL A 1 187 ? -7.082 1.391 18.096 1.00 92.81 187 VAL A CA 1
ATOM 1514 C C . VAL A 1 187 ? -6.273 0.934 16.892 1.00 92.81 187 VAL A C 1
ATOM 1516 O O . VAL A 1 187 ? -5.072 1.174 16.868 1.00 92.81 187 VAL A O 1
ATOM 1519 N N . TYR A 1 188 ? -6.894 0.318 15.886 1.00 93.88 188 TYR A N 1
ATOM 1520 C CA . TYR A 1 188 ? -6.152 -0.196 14.739 1.00 93.88 188 TYR A CA 1
ATOM 1521 C C . TYR A 1 188 ? -5.364 0.885 13.963 1.00 93.88 188 TYR A C 1
ATOM 1523 O O . TYR A 1 188 ? -4.159 0.698 13.799 1.00 93.88 188 TYR A O 1
ATOM 1531 N N . PRO A 1 189 ? -5.949 2.028 13.538 1.00 94.81 189 PRO A N 1
ATOM 1532 C CA . PRO A 1 189 ? -5.184 3.104 12.907 1.00 94.81 189 PRO A CA 1
ATOM 1533 C C . PRO A 1 189 ? -4.060 3.632 13.796 1.00 94.81 189 PRO A C 1
ATOM 1535 O O . PRO A 1 189 ? -2.951 3.825 13.315 1.00 94.81 189 PRO A O 1
ATOM 1538 N N . LEU A 1 190 ? -4.309 3.804 15.101 1.00 93.88 190 LEU A N 1
ATOM 1539 C CA . LEU A 1 190 ? -3.280 4.250 16.047 1.00 93.88 190 LEU A CA 1
ATOM 1540 C C . LEU A 1 190 ? -2.130 3.244 16.147 1.00 93.88 190 LEU A C 1
ATOM 1542 O O . LEU A 1 190 ? -0.969 3.636 16.105 1.00 93.88 190 LEU A O 1
ATOM 1546 N N . PHE A 1 191 ? -2.449 1.953 16.239 1.00 93.69 191 PHE A N 1
ATOM 1547 C CA . PHE A 1 191 ? -1.469 0.873 16.234 1.00 93.69 191 PHE A CA 1
ATOM 1548 C C . PHE A 1 191 ? -0.654 0.877 14.940 1.00 93.69 191 PHE A C 1
ATOM 1550 O O . PHE A 1 191 ? 0.569 0.806 14.987 1.00 93.69 191 PHE A O 1
ATOM 1557 N N . PHE A 1 192 ? -1.314 1.034 13.791 1.00 93.88 192 PHE A N 1
ATOM 1558 C CA . PHE A 1 192 ? -0.635 1.115 12.506 1.00 93.88 192 PHE A CA 1
ATOM 1559 C C . PHE A 1 192 ? 0.300 2.326 12.424 1.00 93.88 192 PHE A C 1
ATOM 1561 O O . PHE A 1 192 ? 1.449 2.178 12.015 1.00 93.88 192 PHE A O 1
ATOM 1568 N N . PHE A 1 193 ? -0.154 3.509 12.848 1.00 93.38 193 PHE A N 1
ATOM 1569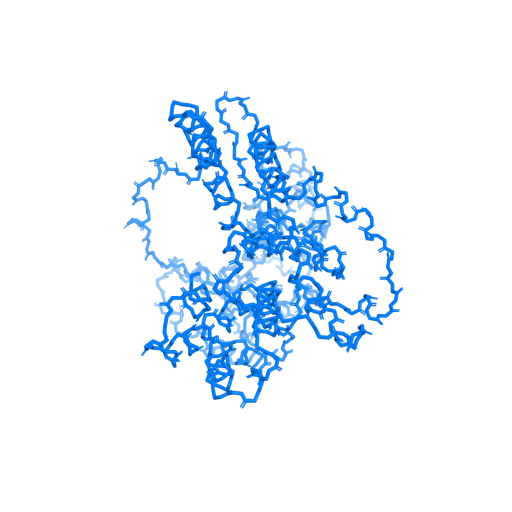 C CA . PHE A 1 193 ? 0.668 4.720 12.871 1.00 93.38 193 PHE A CA 1
ATOM 1570 C C . PHE A 1 193 ? 1.870 4.572 13.801 1.00 93.38 193 PHE A C 1
ATOM 1572 O O . PHE A 1 193 ? 2.969 4.969 13.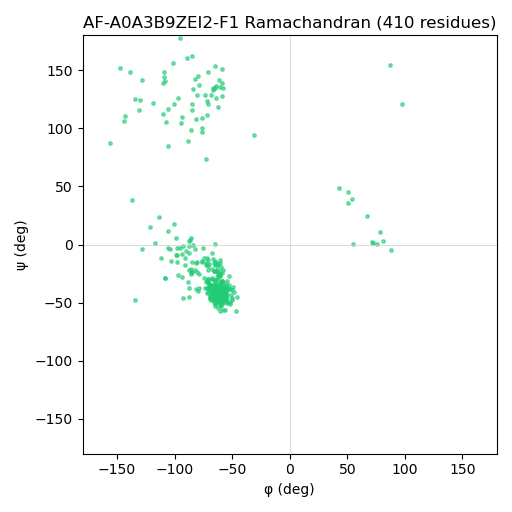427 1.00 93.38 193 PHE A O 1
ATOM 1579 N N . LEU A 1 194 ? 1.695 3.944 14.967 1.00 91.69 194 LEU A N 1
ATOM 1580 C CA . LEU A 1 194 ? 2.805 3.611 15.857 1.00 91.69 194 LEU A CA 1
ATOM 1581 C C . LEU A 1 194 ? 3.793 2.671 15.158 1.00 91.69 194 LEU A C 1
ATOM 1583 O O . LEU A 1 194 ? 4.970 3.003 15.061 1.00 91.69 194 LEU A O 1
ATOM 1587 N N . CYS A 1 195 ? 3.331 1.552 14.593 1.00 90.38 195 CYS A N 1
ATOM 1588 C CA . CYS A 1 195 ? 4.199 0.639 13.848 1.00 90.38 195 CYS A CA 1
ATOM 1589 C C . CYS A 1 195 ? 4.935 1.336 12.698 1.00 90.38 195 CYS A C 1
ATOM 1591 O O . CYS A 1 195 ? 6.110 1.060 12.492 1.00 90.38 195 CYS A O 1
ATOM 1593 N N . TYR A 1 196 ? 4.285 2.255 11.979 1.00 88.62 196 TYR A N 1
ATOM 1594 C CA . TYR A 1 196 ? 4.933 3.045 10.935 1.00 88.62 196 TYR A CA 1
ATOM 1595 C C . TYR A 1 196 ? 6.026 3.955 11.502 1.00 88.62 196 TYR A C 1
ATOM 1597 O O . TYR A 1 196 ? 7.152 3.925 11.007 1.00 88.62 196 TYR A O 1
ATOM 1605 N N . ILE A 1 197 ? 5.721 4.733 12.543 1.00 89.50 197 ILE A N 1
ATOM 1606 C CA . ILE A 1 197 ? 6.664 5.665 13.179 1.00 89.50 197 ILE A CA 1
ATOM 1607 C C . ILE A 1 197 ? 7.911 4.923 13.681 1.00 89.50 197 ILE A C 1
ATOM 1609 O O . ILE A 1 197 ? 9.020 5.409 13.498 1.00 89.50 197 ILE A O 1
ATOM 1613 N N . PHE A 1 198 ? 7.728 3.725 14.239 1.00 87.00 198 PHE A N 1
ATOM 1614 C CA . PHE A 1 198 ? 8.802 2.849 14.716 1.00 87.00 198 PHE A CA 1
ATOM 1615 C C . PHE A 1 198 ? 9.384 1.924 13.633 1.00 87.00 198 PHE A C 1
ATOM 1617 O O . PHE A 1 198 ? 10.214 1.072 13.931 1.00 87.00 198 PHE A O 1
ATOM 1624 N N . SER A 1 199 ? 8.948 2.028 12.379 1.00 84.19 199 SER A N 1
ATOM 1625 C CA . SER A 1 199 ? 9.521 1.216 11.302 1.00 84.19 199 SER A CA 1
ATOM 1626 C C . SER A 1 199 ? 10.716 1.902 10.641 1.00 84.19 199 SER A C 1
ATOM 1628 O O . SER A 1 199 ? 10.818 3.124 10.670 1.00 84.19 199 SER A O 1
ATOM 1630 N N . ASN A 1 200 ? 11.555 1.137 9.944 1.00 77.38 200 ASN A N 1
ATOM 1631 C CA . ASN A 1 200 ? 12.595 1.670 9.043 1.00 77.38 200 ASN A CA 1
ATOM 1632 C C . ASN A 1 200 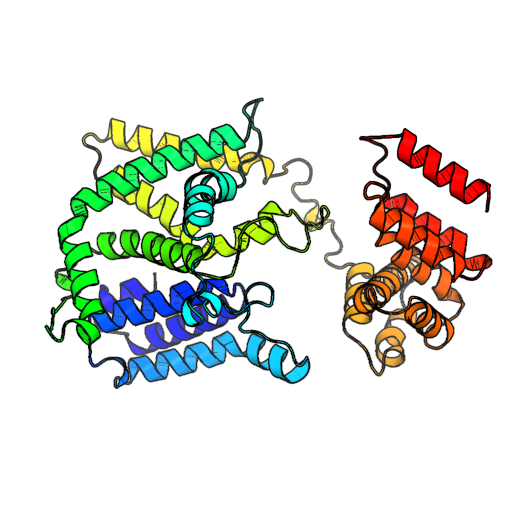? 11.999 2.168 7.697 1.00 77.38 200 ASN A C 1
ATOM 1634 O O . ASN A 1 200 ? 12.606 2.885 6.907 1.00 77.38 200 ASN A O 1
ATOM 1638 N N . TYR A 1 201 ? 10.752 1.809 7.400 1.00 78.12 201 TYR A N 1
ATOM 1639 C CA . TYR A 1 201 ? 10.114 2.153 6.132 1.00 78.12 201 TYR A CA 1
ATOM 1640 C C . TYR A 1 201 ? 9.579 3.594 6.117 1.00 78.12 201 TYR A C 1
ATOM 1642 O O . TYR A 1 201 ? 8.789 3.957 6.983 1.00 78.12 201 TYR A O 1
ATOM 1650 N N . SER A 1 202 ? 9.913 4.390 5.100 1.00 76.38 202 SER A N 1
ATOM 1651 C CA . SER A 1 202 ? 9.359 5.740 4.901 1.00 76.38 202 SER A CA 1
ATOM 1652 C C . SER A 1 202 ? 8.419 5.788 3.698 1.00 76.38 202 SER A C 1
ATOM 1654 O O . SER A 1 202 ? 8.718 5.213 2.651 1.00 76.38 202 SER A O 1
ATOM 1656 N N . ILE A 1 203 ? 7.293 6.499 3.834 1.00 76.62 203 ILE A N 1
ATOM 1657 C CA . ILE A 1 203 ? 6.333 6.723 2.738 1.00 76.62 203 ILE A CA 1
ATOM 1658 C C . ILE A 1 203 ? 6.944 7.597 1.644 1.00 76.62 203 ILE A C 1
ATOM 1660 O O . ILE A 1 203 ? 6.801 7.276 0.465 1.00 76.62 203 ILE A O 1
ATOM 1664 N N . LEU A 1 204 ? 7.656 8.656 2.036 1.00 69.94 204 LEU A N 1
ATOM 1665 C CA . LEU A 1 204 ? 8.409 9.545 1.152 1.00 69.94 204 LEU A CA 1
ATOM 1666 C C . LEU A 1 204 ? 9.669 10.084 1.862 1.00 69.94 204 LEU A C 1
ATOM 1668 O O . LEU A 1 204 ? 9.643 10.252 3.091 1.00 69.94 204 LEU A O 1
ATOM 1672 N N . PRO A 1 205 ? 10.739 10.420 1.117 1.00 60.66 205 PRO A N 1
ATOM 1673 C CA . PRO A 1 205 ? 10.945 10.106 -0.303 1.00 60.66 205 PRO A CA 1
ATOM 1674 C C . PRO A 1 205 ? 11.219 8.605 -0.495 1.00 60.66 205 PRO A C 1
ATOM 1676 O O . PRO A 1 205 ? 11.756 7.946 0.399 1.00 60.66 205 PRO A O 1
ATOM 1679 N N . GLN A 1 206 ? 10.809 8.042 -1.633 1.00 59.16 206 GLN A N 1
ATOM 1680 C CA . GLN A 1 206 ? 11.214 6.683 -2.004 1.00 59.16 206 GLN A CA 1
ATOM 1681 C C . GLN A 1 206 ? 12.606 6.748 -2.648 1.00 59.16 206 GLN A C 1
ATOM 1683 O O . GLN A 1 206 ? 12.867 7.689 -3.387 1.00 59.16 206 GLN A O 1
ATOM 1688 N N . PRO A 1 207 ? 13.510 5.779 -2.412 1.00 47.47 207 PRO A N 1
ATOM 1689 C CA . PRO A 1 207 ? 14.852 5.809 -3.003 1.00 47.47 207 PRO A CA 1
ATOM 1690 C C . PRO A 1 207 ? 14.836 5.715 -4.539 1.00 47.47 207 PRO A C 1
ATOM 1692 O O . PRO A 1 207 ? 15.818 6.054 -5.186 1.00 47.47 207 PRO A O 1
ATOM 1695 N N . TRP A 1 208 ? 13.711 5.294 -5.119 1.00 51.50 208 TRP A N 1
ATOM 1696 C CA . TRP A 1 208 ? 13.372 5.486 -6.523 1.00 51.50 208 TRP A CA 1
ATOM 1697 C C . TRP A 1 208 ? 12.305 6.586 -6.622 1.00 51.50 208 TRP A C 1
ATOM 1699 O O . TRP A 1 208 ? 11.105 6.322 -6.675 1.00 51.50 208 TRP A O 1
ATOM 1709 N N . GLU A 1 209 ? 12.704 7.852 -6.643 1.00 44.38 209 GLU A N 1
ATOM 1710 C CA . GLU A 1 209 ? 11.830 8.884 -7.208 1.00 44.38 209 GLU A CA 1
ATOM 1711 C C . GLU A 1 209 ? 11.839 8.703 -8.726 1.00 44.38 209 GLU A C 1
ATOM 1713 O O . GLU A 1 209 ? 12.508 9.416 -9.461 1.00 44.38 209 GLU A O 1
ATOM 1718 N N . ASP A 1 210 ? 11.155 7.652 -9.188 1.00 43.66 210 ASP A N 1
ATOM 1719 C CA . ASP A 1 210 ? 10.871 7.463 -10.598 1.00 43.66 210 ASP A CA 1
ATOM 1720 C C . ASP A 1 210 ? 9.646 8.325 -10.940 1.00 43.66 210 ASP A C 1
ATOM 1722 O O . ASP A 1 210 ? 8.532 7.986 -10.536 1.00 43.66 210 ASP A O 1
ATOM 1726 N N . PRO A 1 211 ? 9.810 9.426 -11.679 1.00 41.69 211 PRO A N 1
ATOM 1727 C CA . PRO A 1 211 ? 8.726 10.356 -11.990 1.00 41.69 211 PRO A CA 1
ATOM 1728 C C . PRO A 1 211 ? 7.646 9.727 -12.880 1.00 41.69 211 PRO A C 1
ATOM 1730 O O . PRO A 1 211 ? 6.540 10.256 -12.978 1.00 41.69 211 PRO A O 1
ATOM 1733 N N . ARG A 1 212 ? 7.944 8.586 -13.519 1.00 41.19 212 ARG A N 1
ATOM 1734 C CA . ARG A 1 212 ? 7.030 7.849 -14.406 1.00 41.19 212 ARG A CA 1
ATOM 1735 C C . ARG A 1 212 ? 5.950 7.109 -13.651 1.00 41.19 212 ARG A C 1
ATOM 1737 O O . ARG A 1 212 ? 4.875 6.847 -14.187 1.00 41.19 212 ARG A O 1
ATOM 1744 N N . ILE A 1 213 ? 6.249 6.711 -12.422 1.00 46.97 213 ILE A N 1
ATOM 1745 C CA . ILE A 1 213 ? 5.318 5.963 -11.601 1.00 46.97 213 ILE A CA 1
ATOM 1746 C C . ILE A 1 213 ? 4.900 6.914 -10.515 1.00 46.97 213 ILE A C 1
ATOM 1748 O O . ILE A 1 213 ? 5.746 7.247 -9.705 1.00 46.97 213 ILE A O 1
ATOM 1752 N N . TRP A 1 214 ? 3.630 7.334 -10.515 1.00 51.81 214 TRP A N 1
ATOM 1753 C CA . TRP A 1 214 ? 3.038 8.252 -9.535 1.00 51.81 214 TRP A CA 1
ATOM 1754 C C . TRP A 1 214 ? 3.726 8.075 -8.164 1.00 51.81 214 TRP A C 1
ATOM 1756 O O . TRP A 1 214 ? 3.360 7.147 -7.431 1.00 51.81 214 TRP A O 1
ATOM 1766 N N . PRO A 1 215 ? 4.760 8.878 -7.824 1.00 50.66 215 PRO A N 1
ATOM 1767 C CA . PRO A 1 215 ? 5.692 8.502 -6.752 1.00 50.66 215 PRO A CA 1
ATOM 1768 C C . PRO A 1 215 ? 4.956 8.488 -5.415 1.00 50.66 215 PRO A C 1
ATOM 1770 O O . PRO A 1 215 ? 5.111 7.601 -4.573 1.00 50.66 215 PRO A O 1
ATOM 1773 N N . HIS A 1 216 ? 4.025 9.436 -5.314 1.00 59.00 216 HIS A N 1
ATOM 1774 C CA . HIS A 1 216 ? 3.006 9.540 -4.292 1.00 59.00 216 HIS A CA 1
ATOM 1775 C C . HIS A 1 216 ? 2.116 8.291 -4.223 1.00 59.00 216 HIS A C 1
ATOM 1777 O O . HIS A 1 216 ? 1.919 7.757 -3.140 1.00 59.00 216 HIS A O 1
ATOM 1783 N N . TYR A 1 217 ? 1.625 7.757 -5.345 1.00 65.38 217 TYR A N 1
ATOM 1784 C CA . TYR A 1 217 ? 0.793 6.549 -5.341 1.00 65.38 217 TYR A CA 1
ATOM 1785 C C . TYR A 1 217 ? 1.551 5.319 -4.834 1.00 65.38 217 TYR A C 1
ATOM 1787 O O . TYR A 1 217 ? 1.035 4.628 -3.955 1.00 65.38 217 TYR A O 1
ATOM 1795 N N . ILE A 1 218 ? 2.774 5.046 -5.322 1.00 67.69 218 ILE A N 1
ATOM 1796 C CA . ILE A 1 218 ? 3.542 3.887 -4.831 1.00 67.69 218 ILE A CA 1
ATOM 1797 C C . ILE A 1 218 ? 3.814 4.025 -3.332 1.00 67.69 218 ILE A C 1
ATOM 1799 O O . ILE A 1 218 ? 3.662 3.049 -2.600 1.00 67.69 218 ILE A O 1
ATOM 1803 N N . GLY A 1 219 ? 4.214 5.212 -2.868 1.00 73.62 219 GLY A N 1
ATOM 1804 C CA . GLY A 1 219 ? 4.460 5.454 -1.448 1.00 73.62 219 GLY A CA 1
ATOM 1805 C C . GLY A 1 219 ? 3.192 5.261 -0.614 1.00 73.62 219 GLY A C 1
ATOM 1806 O O . GLY A 1 219 ? 3.155 4.441 0.304 1.00 73.62 219 GLY A O 1
ATOM 1807 N N . TYR A 1 220 ? 2.114 5.962 -0.964 1.00 82.25 220 TYR A N 1
ATOM 1808 C CA . TYR A 1 220 ? 0.867 5.947 -0.199 1.00 82.25 220 TYR A CA 1
ATOM 1809 C C . TYR A 1 220 ? 0.107 4.619 -0.275 1.00 82.25 220 TYR A C 1
ATOM 1811 O O . TYR A 1 220 ? -0.693 4.340 0.619 1.00 82.25 220 TYR A O 1
ATOM 1819 N N . ARG A 1 221 ? 0.401 3.731 -1.237 1.00 80.25 221 ARG A N 1
ATOM 1820 C CA . ARG A 1 221 ? -0.168 2.369 -1.275 1.00 80.25 221 ARG A CA 1
ATOM 1821 C C . ARG A 1 221 ? 0.070 1.606 0.032 1.00 80.25 221 ARG A C 1
ATOM 1823 O O . ARG A 1 221 ? -0.749 0.793 0.447 1.00 80.25 221 ARG A O 1
ATOM 1830 N N . TYR A 1 222 ? 1.173 1.888 0.717 1.00 81.50 222 TYR A N 1
ATOM 1831 C CA . TYR A 1 222 ? 1.509 1.232 1.974 1.00 81.50 222 TYR A CA 1
ATOM 1832 C C . TYR A 1 222 ? 0.661 1.719 3.157 1.00 81.50 222 TYR A C 1
ATOM 1834 O O . TYR A 1 222 ? 0.638 1.045 4.185 1.00 81.50 222 TYR A O 1
ATOM 1842 N N . MET A 1 223 ? -0.093 2.813 2.993 1.00 87.06 223 MET A N 1
ATOM 1843 C CA . MET A 1 223 ? -1.124 3.292 3.925 1.00 87.06 223 MET A CA 1
ATOM 1844 C C . MET A 1 223 ? -2.506 2.672 3.670 1.00 87.06 223 MET A C 1
ATOM 1846 O O . MET A 1 223 ? -3.412 2.843 4.492 1.00 87.06 223 MET A O 1
ATOM 1850 N N . MET A 1 224 ? -2.684 1.909 2.580 1.00 85.81 224 MET A N 1
ATOM 1851 C CA . MET A 1 224 ? -3.949 1.229 2.263 1.00 85.81 224 MET A CA 1
ATOM 1852 C C . MET A 1 224 ? -4.546 0.429 3.426 1.00 85.81 224 MET A C 1
ATOM 1854 O O . MET A 1 224 ? -5.768 0.471 3.567 1.00 85.81 224 MET A O 1
ATOM 1858 N N . PRO A 1 225 ? -3.769 -0.250 4.300 1.00 90.19 225 PRO A N 1
ATOM 1859 C CA . PRO A 1 225 ? -4.359 -0.971 5.421 1.00 90.19 225 PRO A CA 1
ATOM 1860 C C . PRO A 1 225 ? -5.177 -0.085 6.371 1.00 90.19 225 PRO A C 1
ATOM 1862 O O . PRO A 1 225 ? -6.070 -0.608 7.033 1.00 90.19 225 PRO A O 1
ATOM 1865 N N . VAL A 1 226 ? -4.906 1.225 6.444 1.00 91.94 226 VAL A N 1
ATOM 1866 C CA . VAL A 1 226 ? -5.629 2.189 7.295 1.00 91.94 226 VAL A CA 1
ATOM 1867 C C . VAL A 1 226 ? -6.777 2.879 6.560 1.00 91.94 226 VAL A C 1
ATOM 1869 O O . VAL A 1 226 ? -7.770 3.233 7.196 1.00 91.94 226 VAL A O 1
ATOM 1872 N N . MET A 1 227 ? -6.692 3.030 5.235 1.00 89.44 227 MET A N 1
ATOM 1873 C CA . MET A 1 227 ? -7.661 3.806 4.446 1.00 89.44 227 MET A CA 1
ATOM 1874 C C . MET A 1 227 ? -9.132 3.436 4.695 1.00 89.44 227 MET A C 1
ATOM 1876 O O . MET A 1 227 ? -9.925 4.353 4.904 1.00 89.44 227 MET A O 1
ATOM 1880 N N . PRO A 1 228 ? -9.533 2.150 4.787 1.00 90.38 228 PRO A N 1
ATOM 1881 C CA . PRO A 1 228 ? -10.925 1.785 5.063 1.00 90.38 228 PRO A CA 1
ATOM 1882 C C . PRO A 1 228 ? -11.443 2.247 6.431 1.00 90.38 228 PRO A C 1
ATOM 1884 O O . PRO A 1 228 ? -12.649 2.385 6.617 1.00 90.38 228 PRO A O 1
ATOM 1887 N N . PHE A 1 229 ? -10.562 2.483 7.405 1.00 92.94 229 PHE A N 1
ATOM 1888 C CA . PHE A 1 229 ? -10.962 2.872 8.759 1.00 92.94 229 PHE A CA 1
ATOM 1889 C C . PHE A 1 229 ? -11.337 4.349 8.850 1.00 92.94 229 PHE A C 1
ATOM 1891 O O . PHE A 1 229 ? -12.148 4.713 9.696 1.00 92.94 229 PHE A O 1
ATOM 1898 N N . ILE A 1 230 ? -10.813 5.188 7.958 1.00 93.12 230 ILE A N 1
ATOM 1899 C CA . ILE A 1 230 ? -11.107 6.623 7.909 1.00 93.12 230 ILE A CA 1
ATOM 1900 C C . ILE A 1 230 ? -12.607 6.889 7.665 1.00 93.12 230 ILE A C 1
ATOM 1902 O O . ILE A 1 230 ? -13.237 7.504 8.532 1.00 93.12 230 ILE A O 1
ATOM 1906 N N . PRO A 1 231 ? -13.243 6.387 6.583 1.00 93.00 231 PRO A N 1
ATOM 1907 C CA . PRO A 1 231 ? -14.678 6.574 6.371 1.00 93.00 231 PRO A CA 1
ATOM 1908 C C . PRO A 1 231 ? -15.527 5.855 7.428 1.00 93.00 231 PRO A C 1
ATOM 1910 O O . PRO A 1 231 ? -16.592 6.351 7.790 1.00 93.00 231 PRO A O 1
ATOM 1913 N N . VAL A 1 232 ? -15.061 4.732 7.989 1.00 93.88 232 VAL A N 1
ATOM 1914 C CA . VAL A 1 232 ? -15.769 4.043 9.084 1.00 93.88 232 VAL A CA 1
ATOM 1915 C C . VAL A 1 232 ? -15.805 4.906 10.349 1.00 93.88 232 VAL A C 1
ATOM 1917 O O . VAL A 1 232 ? -16.858 5.028 10.971 1.00 93.88 232 VAL A O 1
ATOM 1920 N N . ILE A 1 233 ? -14.691 5.541 10.718 1.00 96.12 233 ILE A N 1
ATOM 1921 C CA . ILE A 1 233 ? -14.602 6.453 11.868 1.00 96.12 233 ILE A CA 1
ATOM 1922 C C . ILE A 1 233 ? -15.514 7.668 11.663 1.00 96.12 233 ILE A C 1
ATOM 1924 O O . ILE A 1 233 ? -16.278 8.017 12.565 1.00 96.12 233 ILE A O 1
ATOM 1928 N N . LEU A 1 234 ? -15.499 8.263 10.467 1.00 96.50 234 LEU A N 1
ATOM 1929 C CA . LEU A 1 234 ? -16.407 9.354 10.096 1.00 96.50 234 LEU A CA 1
ATOM 1930 C C . LEU A 1 234 ? -17.881 8.917 10.177 1.00 96.50 234 LEU A C 1
ATOM 1932 O O . LEU A 1 234 ? -18.714 9.638 10.728 1.00 96.50 234 LEU A O 1
ATOM 1936 N N . GLY A 1 235 ? -18.202 7.709 9.708 1.00 95.12 235 GLY A N 1
ATOM 1937 C CA . GLY A 1 235 ? -19.542 7.125 9.789 1.00 95.12 235 GLY A CA 1
ATOM 1938 C C . GLY A 1 235 ? -20.013 6.908 11.230 1.00 95.12 235 GLY A C 1
ATOM 1939 O O . GLY A 1 235 ? -21.102 7.354 11.595 1.00 95.12 235 GLY A O 1
ATOM 1940 N N . ILE A 1 236 ? -19.178 6.307 12.084 1.00 94.94 236 ILE A N 1
ATOM 1941 C CA . ILE A 1 236 ? -19.472 6.123 13.516 1.00 94.94 236 ILE A CA 1
ATOM 1942 C C . ILE A 1 236 ? -19.704 7.477 14.189 1.00 94.94 236 ILE A C 1
ATOM 1944 O O . ILE A 1 236 ? -20.657 7.632 14.954 1.00 94.94 236 ILE A O 1
ATOM 1948 N N . PHE A 1 237 ? -18.861 8.466 13.888 1.00 96.88 237 PHE A N 1
ATOM 1949 C CA . PHE A 1 237 ? -19.004 9.815 14.419 1.00 96.88 237 PHE A CA 1
ATOM 1950 C C . PHE A 1 237 ? -20.335 10.449 14.000 1.00 96.88 237 PHE A C 1
ATOM 1952 O O . PHE A 1 237 ? -21.045 10.985 14.851 1.00 96.88 237 PHE A O 1
ATOM 1959 N N . SER A 1 238 ? -20.731 10.310 12.730 1.00 95.94 238 SER A N 1
ATOM 1960 C CA . SER A 1 238 ? -21.999 10.849 12.222 1.00 95.94 238 SER A CA 1
ATOM 1961 C C . SER A 1 238 ? -23.224 10.321 12.980 1.00 95.94 238 SER A C 1
ATOM 1963 O O . SER A 1 238 ? -24.154 11.084 13.254 1.00 95.94 238 SER A O 1
ATOM 1965 N N . GLY A 1 239 ? -23.195 9.052 13.409 1.00 93.62 239 GLY A N 1
ATOM 1966 C CA . GLY A 1 239 ? -24.245 8.432 14.222 1.00 93.62 239 GLY A CA 1
ATOM 1967 C C . GLY A 1 239 ? -24.304 8.940 15.668 1.00 93.62 239 GLY A C 1
ATOM 1968 O O . GLY A 1 239 ? -25.284 8.695 16.368 1.00 93.62 239 GLY A O 1
ATOM 1969 N N . ARG A 1 240 ? -23.274 9.661 16.131 1.00 94.06 240 ARG A N 1
ATOM 1970 C CA . ARG A 1 240 ? -23.207 10.277 17.468 1.00 94.06 240 ARG A CA 1
ATOM 1971 C C . ARG A 1 240 ? -23.582 11.765 17.466 1.00 94.06 240 ARG A C 1
ATOM 1973 O O . ARG A 1 240 ? -23.742 12.339 18.544 1.00 94.06 240 ARG A O 1
ATOM 1980 N N . ILE A 1 241 ? -23.734 12.391 16.296 1.00 94.38 241 ILE A N 1
ATOM 1981 C CA . ILE A 1 241 ? -24.149 13.795 16.176 1.00 94.38 241 ILE A CA 1
ATOM 1982 C C . ILE A 1 241 ? -25.605 13.940 16.636 1.00 94.38 241 ILE A C 1
ATOM 1984 O O . ILE A 1 241 ? 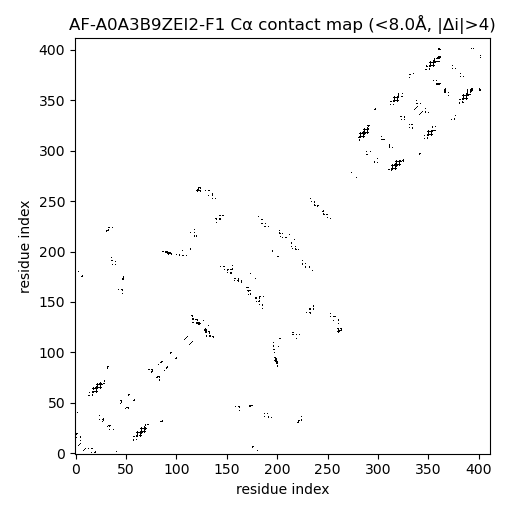-26.500 13.234 16.169 1.00 94.38 241 ILE A O 1
ATOM 1988 N N . ARG A 1 242 ? -25.866 14.891 17.543 1.00 90.69 242 ARG A N 1
ATOM 1989 C CA . ARG A 1 242 ? -27.234 15.218 17.966 1.00 90.69 242 ARG A CA 1
ATOM 1990 C C . ARG A 1 242 ? -27.963 15.952 16.839 1.00 90.69 242 ARG A C 1
ATOM 1992 O O . ARG A 1 242 ? -27.525 17.009 16.398 1.00 90.69 242 ARG A O 1
ATOM 1999 N N . GLY A 1 243 ? -29.104 15.409 16.423 1.00 92.31 243 GLY A N 1
ATOM 2000 C CA . GLY A 1 243 ? -29.968 16.002 15.403 1.00 92.31 243 GLY A CA 1
ATOM 2001 C C . GLY A 1 243 ? -29.740 15.413 14.010 1.00 92.31 243 GLY A C 1
ATOM 2002 O O . GLY A 1 243 ? -28.659 15.518 13.431 1.00 92.31 243 GLY A O 1
ATOM 2003 N N . LYS A 1 244 ? -30.808 14.840 13.442 1.00 93.25 244 LYS A N 1
ATOM 2004 C CA . LYS A 1 244 ? -30.785 14.172 12.128 1.00 93.25 244 LYS A CA 1
ATOM 2005 C C . LYS A 1 244 ? -30.279 15.087 11.008 1.00 93.25 244 LYS A C 1
ATOM 2007 O O . LYS A 1 244 ? -29.505 14.642 10.172 1.00 93.25 244 LYS A O 1
ATOM 2012 N N . LYS A 1 245 ? -30.659 16.371 11.027 1.00 95.31 245 LYS A N 1
ATOM 2013 C CA . LYS A 1 245 ? -30.230 17.361 10.026 1.00 95.31 245 LYS A CA 1
ATOM 2014 C C . LYS A 1 245 ? -28.716 17.594 10.050 1.00 95.31 245 LYS A C 1
ATOM 2016 O O . LYS A 1 245 ? -28.092 17.577 8.999 1.00 95.31 245 LYS A O 1
ATOM 2021 N N . MET A 1 246 ? -28.121 17.759 11.232 1.00 93.88 246 MET A N 1
ATOM 2022 C CA . MET A 1 246 ? -26.673 17.974 11.362 1.00 93.88 246 MET A CA 1
ATOM 2023 C C . MET A 1 246 ? -25.872 16.729 10.978 1.00 93.88 246 MET A C 1
ATOM 2025 O O . MET A 1 246 ? -24.851 16.845 10.308 1.00 93.88 246 MET A O 1
ATOM 2029 N N . SER A 1 247 ? -26.362 15.541 11.348 1.00 95.12 247 SER A N 1
ATOM 2030 C CA . SER A 1 247 ? -25.774 14.270 10.912 1.00 95.12 247 SER A CA 1
ATOM 2031 C C . SER A 1 247 ? -25.818 14.124 9.385 1.00 95.12 247 SER A C 1
ATOM 2033 O O . SER A 1 247 ? -24.796 13.837 8.769 1.00 95.12 247 SER A O 1
ATOM 2035 N N . ALA A 1 248 ? -26.960 14.430 8.757 1.00 94.75 248 ALA A N 1
ATOM 2036 C CA . ALA A 1 248 ? -27.107 14.393 7.303 1.00 94.75 248 ALA A CA 1
ATOM 2037 C C . ALA A 1 248 ? -26.181 15.389 6.587 1.00 94.75 248 ALA A C 1
ATOM 2039 O O . ALA A 1 248 ? -25.531 15.012 5.617 1.00 94.75 248 ALA A O 1
ATOM 2040 N N . ILE A 1 249 ? -26.068 16.628 7.088 1.00 95.50 249 ILE A N 1
ATOM 2041 C CA . ILE A 1 249 ? -25.132 17.629 6.550 1.00 95.50 249 ILE A CA 1
ATOM 2042 C C . ILE A 1 249 ? -23.696 17.111 6.638 1.00 95.50 249 ILE A C 1
ATOM 2044 O O . ILE A 1 249 ? -22.963 17.182 5.660 1.00 95.50 249 ILE A O 1
ATOM 2048 N N . PHE A 1 250 ? -23.297 16.544 7.778 1.00 95.81 250 PHE A N 1
ATOM 2049 C CA . PHE A 1 250 ? -21.955 15.995 7.946 1.00 95.81 250 PHE A CA 1
ATOM 2050 C C . PHE A 1 250 ? -21.665 14.855 6.959 1.00 95.81 250 PHE A C 1
ATOM 2052 O O . PHE A 1 250 ? -20.636 14.878 6.286 1.00 95.81 250 PHE A O 1
ATOM 2059 N N . VAL A 1 251 ? -22.577 13.883 6.836 1.00 95.19 251 VAL A N 1
ATOM 2060 C CA . VAL A 1 251 ? -22.437 12.762 5.890 1.00 95.19 251 VAL A CA 1
ATOM 2061 C C . VAL A 1 251 ? -22.363 13.266 4.451 1.00 95.19 251 VAL A C 1
ATOM 2063 O O . VAL A 1 251 ? -21.518 12.796 3.687 1.00 95.19 251 VAL A O 1
ATOM 2066 N N . PHE A 1 252 ? -23.204 14.240 4.093 1.00 95.19 252 PHE A N 1
ATOM 2067 C CA . PHE A 1 252 ? -23.171 14.873 2.781 1.00 95.19 252 PHE A CA 1
ATOM 2068 C C . PHE A 1 252 ? -21.819 15.540 2.526 1.00 95.19 252 PHE A C 1
ATOM 2070 O O . PHE A 1 252 ? -21.210 15.259 1.504 1.00 95.19 252 PHE A O 1
ATOM 2077 N N . SER A 1 253 ? -21.300 16.340 3.462 1.00 94.38 253 SER A N 1
ATOM 2078 C CA . SER A 1 253 ? -20.005 17.016 3.312 1.00 94.38 253 SER A CA 1
ATOM 2079 C C . SER A 1 253 ? -18.839 16.038 3.157 1.00 94.38 253 SER A C 1
ATOM 2081 O O . SER A 1 253 ? -18.016 16.218 2.265 1.00 94.38 253 SER A O 1
ATOM 2083 N N . VAL A 1 254 ? -18.781 14.980 3.978 1.00 94.69 254 VAL A N 1
ATOM 2084 C CA . VAL A 1 254 ? -17.750 13.929 3.865 1.00 94.69 254 VAL A CA 1
ATOM 2085 C C . VAL A 1 254 ? -17.820 13.248 2.498 1.00 94.69 254 VAL A C 1
ATOM 2087 O O . VAL A 1 254 ? -16.800 13.089 1.831 1.00 94.69 254 VAL A O 1
ATOM 2090 N N . SER A 1 255 ? -19.026 12.865 2.074 1.00 92.88 255 SER A N 1
ATOM 2091 C CA . SER A 1 255 ? -19.237 12.159 0.808 1.00 92.88 255 SER A CA 1
ATOM 2092 C C . SER A 1 255 ? -18.947 13.061 -0.388 1.00 92.88 255 SER A C 1
ATOM 2094 O O . SER A 1 255 ? -18.295 12.627 -1.329 1.00 92.88 255 SER A O 1
ATOM 2096 N N . ALA A 1 256 ? -19.375 14.324 -0.338 1.00 91.44 256 ALA A N 1
ATOM 2097 C CA . ALA A 1 256 ? -19.109 15.314 -1.371 1.00 91.44 256 ALA A CA 1
ATOM 2098 C C . ALA A 1 256 ? -17.606 15.565 -1.510 1.00 91.44 256 ALA A C 1
ATOM 2100 O O . ALA A 1 256 ? -17.098 15.477 -2.617 1.00 91.44 256 ALA A O 1
ATOM 2101 N N . LEU A 1 257 ? -16.874 15.788 -0.412 1.00 91.56 257 LEU A N 1
ATOM 2102 C CA . LEU A 1 257 ? -15.415 15.954 -0.456 1.00 91.56 257 LEU A CA 1
ATOM 2103 C C . LEU A 1 257 ? -14.713 14.719 -1.027 1.00 91.56 257 LEU A C 1
ATOM 2105 O O . LEU A 1 257 ? -13.856 14.856 -1.897 1.00 91.56 257 LEU A O 1
ATOM 2109 N N . GLY A 1 258 ? -15.108 13.525 -0.577 1.00 88.25 258 GLY A N 1
ATOM 2110 C CA . GLY A 1 258 ? -14.572 12.269 -1.097 1.00 88.25 258 GLY A CA 1
ATOM 2111 C C . GLY A 1 258 ? -14.835 12.097 -2.594 1.00 88.25 258 GLY A C 1
ATOM 2112 O O . GLY A 1 258 ? -13.923 11.742 -3.333 1.00 88.25 258 GLY A O 1
ATOM 2113 N N . LEU A 1 259 ? -16.050 12.396 -3.063 1.00 87.75 259 LEU A N 1
ATOM 2114 C CA . LEU A 1 259 ? -16.392 12.336 -4.485 1.00 87.75 259 LEU A CA 1
ATOM 2115 C C . LEU A 1 259 ? -15.606 13.376 -5.281 1.00 87.75 259 LEU A C 1
ATOM 2117 O O . LEU A 1 259 ? -14.920 12.999 -6.223 1.00 87.75 259 LEU A O 1
ATOM 2121 N N . LEU A 1 260 ? -15.655 14.649 -4.877 1.00 86.25 260 LEU A N 1
ATOM 2122 C CA . LEU A 1 260 ? -14.975 15.762 -5.544 1.00 86.25 260 LEU A CA 1
ATOM 2123 C C . LEU A 1 260 ? -13.477 15.497 -5.713 1.00 86.25 260 LEU A C 1
ATOM 2125 O O . LEU A 1 260 ? -12.955 15.658 -6.812 1.00 86.25 260 LEU A O 1
ATOM 2129 N N . GLY A 1 261 ? -12.811 15.021 -4.658 1.00 81.62 261 GLY A N 1
ATOM 2130 C CA . GLY A 1 261 ? -11.390 14.684 -4.701 1.00 81.62 261 GLY A CA 1
ATOM 2131 C C . GLY A 1 261 ? -11.044 13.532 -5.650 1.00 81.62 261 GLY A C 1
ATOM 2132 O O . GLY A 1 261 ? -9.916 13.456 -6.127 1.00 81.62 261 GLY A O 1
ATOM 2133 N N . ASN A 1 262 ? -12.010 12.664 -5.966 1.00 81.62 262 ASN A N 1
ATOM 2134 C CA . ASN A 1 262 ? -11.831 11.511 -6.850 1.00 81.62 262 ASN A CA 1
ATOM 2135 C C . ASN A 1 262 ? -12.461 11.701 -8.242 1.00 81.62 262 ASN A C 1
ATOM 2137 O O . ASN A 1 262 ? -12.315 10.823 -9.091 1.00 81.62 262 ASN A O 1
ATOM 2141 N N . LEU A 1 263 ? -13.143 12.820 -8.521 1.00 77.25 263 LEU A N 1
ATOM 2142 C CA . LEU A 1 263 ? -13.843 13.025 -9.797 1.00 77.25 263 LEU A CA 1
ATOM 2143 C C . LEU A 1 263 ? -12.899 12.955 -11.002 1.00 77.25 263 LEU A C 1
ATOM 2145 O O . LEU A 1 263 ? -13.270 12.381 -12.021 1.00 77.25 263 LEU A O 1
ATOM 2149 N N . ASN A 1 264 ? -11.666 13.450 -10.874 1.00 67.12 264 ASN A N 1
ATOM 2150 C CA . ASN A 1 264 ? -10.694 13.400 -11.971 1.00 67.12 264 ASN A CA 1
ATOM 2151 C C . ASN A 1 264 ? -10.147 11.990 -12.247 1.00 67.12 264 ASN A C 1
ATOM 2153 O O . ASN A 1 264 ? -9.512 11.787 -13.279 1.00 67.12 264 ASN A O 1
ATOM 2157 N N . ILE A 1 265 ? -10.395 11.009 -11.369 1.00 66.31 265 ILE A N 1
ATOM 2158 C CA . ILE A 1 265 ? -10.089 9.595 -11.650 1.00 66.31 265 ILE A CA 1
ATOM 2159 C C . ILE A 1 265 ? -11.058 9.057 -12.713 1.00 66.31 265 ILE A C 1
ATOM 2161 O O . ILE A 1 265 ? -10.711 8.183 -13.508 1.00 66.31 265 ILE A O 1
ATOM 2165 N N . ILE A 1 266 ? -12.277 9.598 -12.765 1.00 65.75 266 ILE A N 1
ATOM 2166 C CA . ILE A 1 266 ? -13.300 9.200 -13.725 1.00 65.75 266 ILE A CA 1
ATOM 2167 C C . ILE A 1 266 ? -13.125 10.042 -14.993 1.00 65.75 266 ILE A C 1
ATOM 2169 O O . ILE A 1 266 ? -13.730 11.100 -15.162 1.00 65.75 266 ILE A O 1
ATOM 2173 N N . SER A 1 267 ? -12.303 9.555 -15.925 1.00 64.12 267 SER A N 1
ATOM 2174 C CA . SER A 1 267 ? -12.244 10.132 -17.270 1.00 64.12 267 SER A CA 1
ATOM 2175 C C . SER A 1 267 ? -13.457 9.686 -18.083 1.00 64.12 267 SER A C 1
ATOM 2177 O O . SER A 1 267 ? -13.487 8.588 -18.639 1.00 64.12 267 SER A O 1
ATOM 2179 N N . LEU A 1 268 ? -14.460 10.560 -18.192 1.00 68.12 268 LEU A N 1
ATOM 2180 C CA . LEU A 1 268 ? -15.581 10.337 -19.110 1.00 68.12 268 LEU A CA 1
ATOM 2181 C C . LEU A 1 268 ? -15.184 10.526 -20.583 1.00 68.12 268 LEU A C 1
ATOM 2183 O O . LEU A 1 268 ? -15.887 10.058 -21.472 1.00 68.12 268 LEU A O 1
ATOM 2187 N N . LYS A 1 269 ? -14.037 11.169 -20.848 1.00 66.75 269 LYS A N 1
ATOM 2188 C CA . LYS A 1 269 ? -13.539 11.446 -22.204 1.00 66.75 269 LYS A CA 1
ATOM 2189 C C . LYS A 1 269 ? -13.185 10.168 -22.972 1.00 66.75 269 LYS A C 1
ATOM 2191 O O . LYS A 1 269 ? -13.414 10.107 -24.172 1.00 66.75 269 LYS A O 1
ATOM 2196 N N . ASN A 1 270 ? -12.676 9.156 -22.265 1.00 59.78 270 ASN A N 1
ATOM 2197 C CA . ASN A 1 270 ? -12.321 7.846 -22.821 1.00 59.78 270 ASN A CA 1
ATOM 2198 C C . ASN A 1 270 ? -13.231 6.735 -22.271 1.00 59.78 270 ASN A C 1
ATOM 2200 O O . ASN A 1 270 ? -12.827 5.571 -22.215 1.00 59.78 270 ASN A O 1
ATOM 2204 N N . PHE A 1 271 ? -14.438 7.075 -21.805 1.00 67.50 271 PHE A N 1
ATOM 2205 C CA . PHE A 1 271 ? -15.357 6.079 -21.266 1.00 67.50 271 PHE A CA 1
ATOM 2206 C C . PHE A 1 271 ? -15.723 5.067 -22.359 1.00 67.50 271 PHE A C 1
ATOM 2208 O O . PHE A 1 271 ? -16.263 5.435 -23.398 1.00 67.50 271 PHE A O 1
ATOM 2215 N N . GLY A 1 272 ? -15.383 3.795 -22.141 1.00 66.25 272 GLY A N 1
ATOM 2216 C CA . GLY A 1 272 ? -15.534 2.733 -23.141 1.00 66.25 272 GLY A CA 1
ATOM 2217 C C . GLY A 1 272 ? -14.337 2.549 -24.082 1.00 66.25 272 GLY A C 1
ATOM 2218 O O . GLY A 1 272 ? -14.330 1.579 -24.828 1.00 66.25 272 GLY A O 1
ATOM 2219 N N . GLY A 1 273 ? -13.290 3.383 -24.015 1.00 64.38 273 GLY A N 1
ATOM 2220 C CA . GLY A 1 273 ? -12.049 3.177 -24.782 1.00 64.38 273 GLY A CA 1
ATOM 2221 C C . GLY A 1 273 ? -11.367 1.839 -24.462 1.00 64.38 273 GLY A C 1
ATOM 2222 O O . GLY A 1 273 ? -10.850 1.169 -25.350 1.00 64.38 273 GLY A O 1
ATOM 2223 N N . PHE A 1 274 ? -11.515 1.365 -23.222 1.00 63.62 274 PHE A N 1
ATOM 2224 C CA . PHE A 1 274 ? -11.079 0.030 -22.801 1.00 63.62 274 PHE A CA 1
ATOM 2225 C C . PHE A 1 274 ? -11.799 -1.124 -23.527 1.00 63.62 274 PHE A C 1
ATOM 2227 O O . PHE A 1 274 ? -11.309 -2.247 -23.503 1.00 63.62 274 PHE A O 1
ATOM 2234 N N . LEU A 1 275 ? -12.960 -0.879 -24.155 1.00 68.06 275 LEU A N 1
ATOM 2235 C CA . LEU A 1 275 ? -13.655 -1.865 -24.996 1.00 68.06 275 LEU A CA 1
ATOM 2236 C C . LEU A 1 275 ? -13.058 -1.937 -26.408 1.00 68.06 275 LEU A C 1
ATOM 2238 O O . LEU A 1 275 ? -13.220 -2.951 -27.082 1.00 68.06 275 LEU A O 1
ATOM 2242 N N . SER A 1 276 ? -12.397 -0.868 -26.861 1.00 67.75 276 SER A N 1
ATOM 2243 C CA . SER A 1 276 ? -11.649 -0.834 -28.125 1.00 67.75 276 SER A CA 1
ATOM 2244 C C . SER A 1 276 ? -10.180 -1.227 -27.968 1.00 67.75 276 SER A C 1
ATOM 2246 O O . SER A 1 276 ? -9.528 -1.563 -28.959 1.00 67.75 276 SER A O 1
ATOM 2248 N N . ASP A 1 277 ? -9.656 -1.206 -26.741 1.00 66.94 277 ASP A N 1
ATOM 2249 C CA . ASP A 1 277 ? -8.312 -1.685 -26.452 1.00 66.94 277 ASP A CA 1
ATOM 2250 C C . ASP A 1 277 ? -8.232 -3.187 -26.724 1.00 66.94 277 ASP A C 1
ATOM 2252 O O . ASP A 1 277 ? -9.073 -3.973 -26.291 1.00 66.94 277 ASP A O 1
ATOM 2256 N N . ARG A 1 278 ? -7.168 -3.615 -27.410 1.00 67.94 278 ARG A N 1
ATOM 2257 C CA . ARG A 1 278 ? -6.958 -5.030 -27.761 1.00 67.94 278 ARG A CA 1
ATOM 2258 C C . ARG A 1 278 ? -6.861 -5.947 -26.530 1.00 67.94 278 ARG A C 1
ATOM 2260 O O . ARG A 1 278 ? -6.904 -7.162 -26.674 1.00 67.94 278 ARG A O 1
ATOM 2267 N N . GLY A 1 279 ? -6.704 -5.386 -25.327 1.00 66.75 279 GLY A N 1
ATOM 2268 C CA . GLY A 1 279 ? -6.545 -6.128 -24.074 1.00 66.75 279 GLY A CA 1
ATOM 2269 C C . GLY A 1 279 ? -5.180 -6.810 -23.925 1.00 66.75 279 GLY A C 1
ATOM 2270 O O . GLY A 1 279 ? -4.926 -7.463 -22.916 1.00 66.75 279 GLY A O 1
ATOM 2271 N N . TYR A 1 280 ? -4.286 -6.649 -24.904 1.00 75.69 280 TYR A N 1
ATOM 2272 C CA . TYR A 1 280 ? -2.922 -7.166 -24.902 1.00 75.69 280 TYR A CA 1
ATOM 2273 C C . TYR A 1 280 ? -1.948 -6.130 -25.474 1.00 75.69 280 TYR A C 1
ATOM 2275 O O . TYR A 1 280 ? -2.295 -5.357 -26.365 1.00 75.69 280 TYR A O 1
ATOM 2283 N N . SER A 1 281 ? -0.712 -6.137 -24.971 1.00 85.44 281 SER A N 1
ATOM 2284 C CA . SER A 1 281 ? 0.402 -5.346 -25.500 1.00 85.44 281 SER A CA 1
ATOM 2285 C C . SER A 1 281 ? 1.607 -6.259 -25.675 1.00 85.44 281 SER A C 1
ATOM 2287 O O . SER A 1 281 ? 2.132 -6.802 -24.700 1.00 85.44 281 SER A O 1
ATOM 2289 N N . TYR A 1 282 ? 2.041 -6.438 -26.923 1.00 90.88 282 TYR A N 1
ATOM 2290 C CA . TYR A 1 282 ? 3.218 -7.250 -27.223 1.00 90.88 282 TYR A CA 1
ATOM 2291 C C . TYR A 1 282 ? 4.498 -6.611 -26.690 1.00 90.88 282 TYR A C 1
ATOM 2293 O O . TYR A 1 282 ? 5.382 -7.338 -26.243 1.00 90.88 282 TYR A O 1
ATOM 2301 N N . SER A 1 283 ? 4.542 -5.279 -26.610 1.00 90.62 283 SER A N 1
ATOM 2302 C CA . SER A 1 283 ? 5.602 -4.547 -25.913 1.00 90.62 283 SER A CA 1
ATOM 2303 C C . SER A 1 283 ? 5.684 -4.932 -24.431 1.00 90.62 283 SER A C 1
ATOM 2305 O O . SER A 1 283 ? 6.751 -5.310 -23.956 1.00 90.62 283 SER A O 1
ATOM 2307 N N . ILE A 1 284 ? 4.559 -4.985 -23.702 1.00 88.44 284 ILE A N 1
ATOM 2308 C CA . ILE A 1 284 ? 4.576 -5.430 -22.295 1.00 88.44 284 ILE A CA 1
ATOM 2309 C C . ILE A 1 284 ? 5.052 -6.886 -22.178 1.00 88.44 284 ILE A C 1
ATOM 2311 O O . ILE A 1 284 ? 5.804 -7.213 -21.261 1.00 88.44 284 ILE A O 1
ATOM 2315 N N . ILE A 1 285 ? 4.636 -7.773 -23.086 1.00 91.50 285 ILE A N 1
ATOM 2316 C CA . ILE A 1 285 ? 5.082 -9.175 -23.064 1.00 91.50 285 ILE A CA 1
ATOM 2317 C C . ILE A 1 285 ? 6.598 -9.261 -23.289 1.00 91.50 285 ILE A C 1
ATOM 2319 O O . ILE A 1 285 ? 7.283 -9.929 -22.512 1.00 91.50 285 ILE A O 1
ATOM 2323 N N . GLY A 1 286 ? 7.118 -8.558 -24.300 1.00 94.69 286 GLY A N 1
ATOM 2324 C CA . GLY A 1 286 ? 8.551 -8.463 -24.574 1.00 94.69 286 GLY A CA 1
ATOM 2325 C C . GLY A 1 286 ? 9.330 -7.958 -23.362 1.00 94.69 286 GLY A C 1
ATOM 2326 O O . GLY A 1 286 ? 10.277 -8.613 -22.928 1.00 94.69 286 GLY A O 1
ATOM 2327 N N . ASP A 1 287 ? 8.859 -6.874 -22.739 1.00 93.38 287 ASP A N 1
ATOM 2328 C CA . ASP A 1 287 ? 9.443 -6.297 -21.523 1.00 93.38 287 ASP A CA 1
ATOM 2329 C C . ASP A 1 287 ? 9.528 -7.320 -20.390 1.00 93.38 287 ASP A C 1
ATOM 2331 O O . ASP A 1 287 ? 10.590 -7.516 -19.795 1.00 93.38 287 ASP A O 1
ATOM 2335 N N . LYS A 1 288 ? 8.443 -8.055 -20.117 1.00 90.19 288 LYS A N 1
ATOM 2336 C CA . LYS A 1 288 ? 8.448 -9.063 -19.047 1.00 90.19 288 LYS A CA 1
ATOM 2337 C C . LYS A 1 288 ? 9.345 -10.254 -19.352 1.00 90.19 288 LYS A C 1
ATOM 2339 O O . LYS A 1 288 ? 9.963 -10.764 -18.416 1.00 90.19 288 LYS A O 1
ATOM 2344 N N . ILE A 1 289 ? 9.450 -10.679 -20.610 1.00 92.25 289 ILE A N 1
ATOM 2345 C CA . ILE A 1 289 ? 10.394 -11.729 -21.007 1.00 92.25 289 ILE A CA 1
ATOM 2346 C C . ILE A 1 289 ? 11.830 -11.237 -20.808 1.00 92.25 289 ILE A C 1
ATOM 2348 O O . ILE A 1 289 ? 12.601 -11.896 -20.108 1.00 92.25 289 ILE A O 1
ATOM 2352 N N . GLY A 1 290 ? 12.171 -10.056 -21.327 1.00 91.56 290 GLY A N 1
ATOM 2353 C CA . GLY A 1 290 ? 13.507 -9.471 -21.193 1.00 91.56 290 GLY A CA 1
ATOM 2354 C C . GLY A 1 290 ? 13.927 -9.272 -19.738 1.00 91.56 290 GLY A C 1
ATOM 2355 O O . GLY A 1 290 ? 15.057 -9.586 -19.355 1.00 91.56 290 GLY A O 1
ATOM 2356 N N . LEU A 1 291 ? 12.979 -8.840 -18.905 1.00 86.88 291 LEU A N 1
ATOM 2357 C CA . LEU A 1 291 ? 13.186 -8.603 -17.484 1.00 86.88 291 LEU A CA 1
ATOM 2358 C C . LEU A 1 291 ? 13.420 -9.893 -16.683 1.00 86.88 291 LEU A C 1
ATOM 2360 O O . LEU A 1 291 ? 14.188 -9.890 -15.721 1.00 86.88 291 LEU A O 1
ATOM 2364 N N . ARG A 1 292 ? 12.742 -10.994 -17.032 1.00 84.81 292 ARG A N 1
ATOM 2365 C CA . ARG A 1 292 ? 12.661 -12.193 -16.173 1.00 84.81 292 ARG A CA 1
ATOM 2366 C C . ARG A 1 292 ? 13.465 -13.391 -16.674 1.00 84.81 292 ARG A C 1
ATOM 2368 O O . ARG A 1 292 ? 13.914 -14.183 -15.851 1.00 84.81 292 ARG A O 1
ATOM 2375 N N . ILE A 1 293 ? 13.670 -13.536 -17.982 1.00 85.69 293 ILE A N 1
ATOM 2376 C CA . ILE A 1 293 ? 14.264 -14.744 -18.576 1.00 85.69 293 ILE A CA 1
ATOM 2377 C C . ILE A 1 293 ? 15.775 -14.574 -18.762 1.00 85.69 293 ILE A C 1
ATOM 2379 O O . ILE A 1 293 ? 16.229 -13.855 -19.655 1.00 85.69 293 ILE A O 1
ATOM 2383 N N . LYS A 1 294 ? 16.571 -15.215 -17.896 1.00 83.75 294 LYS A N 1
ATOM 2384 C CA . LYS A 1 294 ? 18.050 -15.189 -17.940 1.00 83.75 294 LYS A CA 1
ATOM 2385 C C . LYS A 1 294 ? 18.625 -16.281 -18.851 1.00 83.75 294 LYS A C 1
ATOM 2387 O O . LYS A 1 294 ? 19.505 -16.013 -19.675 1.00 83.75 294 LYS A O 1
ATOM 2392 N N . GLU A 1 295 ? 18.098 -17.490 -18.712 1.00 83.31 295 GLU A N 1
ATOM 2393 C CA . GLU A 1 295 ? 18.489 -18.692 -19.450 1.00 83.31 295 GLU A CA 1
ATOM 2394 C C . GLU A 1 295 ? 17.383 -19.084 -20.430 1.00 83.31 295 GLU A C 1
ATOM 2396 O O . GLU A 1 295 ? 16.210 -18.818 -20.177 1.00 83.31 295 GLU A O 1
ATOM 2401 N N . GLY A 1 296 ? 17.756 -19.672 -21.566 1.00 84.88 296 GLY A N 1
ATOM 2402 C CA . GLY A 1 296 ? 16.791 -20.103 -22.580 1.00 84.88 296 GLY A CA 1
ATOM 2403 C C . GLY A 1 296 ? 16.036 -18.963 -23.285 1.00 84.88 296 GLY A C 1
ATOM 2404 O O . GLY A 1 296 ? 14.908 -19.138 -23.738 1.00 84.88 296 GLY A O 1
ATOM 2405 N N . LEU A 1 297 ? 16.603 -17.748 -23.333 1.00 89.44 297 LEU A N 1
ATOM 2406 C CA . LEU A 1 297 ? 15.924 -16.579 -23.915 1.00 89.44 297 LEU A CA 1
ATOM 2407 C C . LEU A 1 297 ? 15.458 -16.836 -25.358 1.00 89.44 297 LEU A C 1
ATOM 2409 O O . LEU A 1 297 ? 14.366 -16.415 -25.732 1.00 89.44 297 LEU A O 1
ATOM 2413 N N . THR A 1 298 ? 16.270 -17.533 -26.152 1.00 89.75 298 THR A N 1
ATOM 2414 C CA . THR A 1 298 ? 15.993 -17.821 -27.563 1.00 89.75 298 THR A CA 1
ATOM 2415 C C . THR A 1 298 ? 14.732 -18.677 -27.731 1.00 89.75 298 THR A C 1
ATOM 2417 O O . THR A 1 298 ? 13.917 -18.418 -28.614 1.00 89.75 298 THR A O 1
ATOM 2420 N N . GLU A 1 299 ? 14.516 -19.640 -26.840 1.00 91.38 299 GLU A N 1
ATOM 2421 C CA . GLU A 1 299 ? 13.347 -20.514 -26.803 1.00 91.38 299 GLU A CA 1
ATOM 2422 C C . GLU A 1 299 ? 12.075 -19.732 -26.456 1.00 91.38 299 GLU A C 1
ATOM 2424 O O . GLU A 1 299 ? 11.024 -19.960 -27.056 1.00 91.38 299 GLU A O 1
ATOM 2429 N N . TYR A 1 300 ? 12.174 -18.767 -25.536 1.00 90.62 300 TYR A N 1
ATOM 2430 C CA . TYR A 1 300 ? 11.048 -17.911 -25.153 1.00 90.62 300 TYR A CA 1
ATOM 2431 C C . TYR A 1 300 ? 10.657 -16.904 -26.240 1.00 90.62 300 TYR A C 1
ATOM 2433 O O . TYR A 1 300 ? 9.476 -16.581 -26.351 1.00 90.62 300 TYR A O 1
ATOM 2441 N N . ILE A 1 301 ? 11.605 -16.405 -27.043 1.00 94.25 301 ILE A N 1
ATOM 2442 C CA . ILE A 1 301 ? 11.306 -15.436 -28.115 1.00 94.25 301 ILE A CA 1
ATOM 2443 C C . ILE A 1 301 ? 10.868 -16.108 -29.424 1.00 94.25 301 ILE A C 1
ATOM 2445 O O . ILE A 1 301 ? 10.141 -15.492 -30.199 1.00 94.25 301 ILE A O 1
ATOM 2449 N N . ALA A 1 302 ? 11.240 -17.370 -29.668 1.00 92.38 302 ALA A N 1
ATOM 2450 C CA . ALA A 1 302 ? 10.961 -18.072 -30.926 1.00 92.38 302 ALA A CA 1
ATOM 2451 C C . ALA A 1 302 ? 9.477 -18.083 -31.364 1.00 92.38 302 ALA A C 1
ATOM 2453 O O . ALA A 1 302 ? 9.212 -17.950 -32.562 1.00 92.38 302 ALA A O 1
ATOM 2454 N N . PRO A 1 303 ? 8.475 -18.199 -30.467 1.00 92.69 303 PRO A N 1
ATOM 2455 C CA . PRO A 1 303 ? 7.069 -18.105 -30.866 1.00 92.69 303 PRO A CA 1
ATOM 2456 C C . PRO A 1 303 ? 6.683 -16.734 -31.444 1.00 92.69 303 PRO A C 1
ATOM 2458 O O . PRO A 1 303 ? 5.777 -16.652 -32.275 1.00 92.69 303 PRO A O 1
ATOM 2461 N N . PHE A 1 304 ? 7.368 -15.666 -31.026 1.00 92.62 304 PHE A N 1
ATOM 2462 C CA . PHE A 1 304 ? 7.046 -14.282 -31.381 1.00 92.62 304 PHE A CA 1
ATOM 2463 C C . PHE A 1 304 ? 7.579 -13.878 -32.765 1.00 92.62 304 PHE A C 1
ATOM 2465 O O . PHE A 1 304 ? 7.047 -12.953 -33.378 1.00 92.62 304 PHE A O 1
ATOM 2472 N N . ASP A 1 305 ? 8.505 -14.653 -33.339 1.00 88.56 305 ASP A N 1
ATOM 2473 C CA . ASP A 1 305 ? 8.943 -14.526 -34.739 1.00 88.56 305 ASP A CA 1
ATOM 2474 C C . ASP A 1 305 ? 7.806 -14.744 -35.749 1.00 88.56 305 ASP A C 1
ATOM 2476 O O . ASP A 1 305 ? 7.935 -14.415 -36.926 1.00 88.56 305 ASP A O 1
ATOM 2480 N N . ARG A 1 306 ? 6.682 -15.328 -35.321 1.00 91.31 306 ARG A N 1
ATOM 2481 C CA . ARG A 1 306 ? 5.517 -15.593 -36.179 1.00 91.31 306 ARG A CA 1
ATOM 2482 C C . ARG A 1 306 ? 4.507 -14.448 -36.191 1.00 91.31 306 ARG A C 1
ATOM 2484 O O . ARG A 1 306 ? 3.534 -14.512 -36.938 1.00 91.31 306 ARG A O 1
ATOM 2491 N N . LEU A 1 307 ? 4.711 -13.416 -35.370 1.00 91.50 307 LEU A N 1
ATOM 2492 C CA . LEU A 1 307 ? 3.823 -12.257 -35.321 1.00 91.50 307 LEU A CA 1
ATOM 2493 C C . LEU A 1 307 ? 3.847 -11.477 -36.634 1.00 91.50 307 LEU A C 1
ATOM 2495 O O . LEU A 1 307 ? 4.855 -11.470 -37.345 1.00 91.50 307 LEU A O 1
ATOM 2499 N N . SER A 1 308 ? 2.754 -10.774 -36.933 1.00 92.06 308 SER A N 1
ATOM 2500 C CA . SER A 1 308 ? 2.750 -9.786 -38.013 1.00 92.06 308 SER A CA 1
ATOM 2501 C C . SER A 1 308 ? 3.816 -8.710 -37.753 1.00 92.06 308 SER A C 1
ATOM 2503 O O . SER A 1 308 ? 4.110 -8.447 -36.583 1.00 92.06 308 SER A O 1
ATOM 2505 N N . PRO A 1 309 ? 4.393 -8.088 -38.803 1.00 91.62 309 PRO A N 1
ATOM 2506 C CA . PRO A 1 309 ? 5.528 -7.174 -38.666 1.00 91.62 309 PRO A CA 1
ATOM 2507 C C . PRO A 1 309 ? 5.342 -6.151 -37.542 1.00 91.62 309 PRO A C 1
ATOM 2509 O O . PRO A 1 309 ? 6.079 -6.206 -36.570 1.00 91.62 309 PRO A O 1
ATOM 2512 N N . ASN A 1 310 ? 4.272 -5.353 -37.572 1.00 88.81 310 ASN A N 1
ATOM 2513 C CA . ASN A 1 310 ? 4.023 -4.310 -36.568 1.00 88.81 310 ASN A CA 1
ATOM 2514 C C . ASN A 1 310 ? 3.989 -4.842 -35.120 1.00 88.81 310 ASN A C 1
ATOM 2516 O O . ASN A 1 310 ? 4.565 -4.238 -34.224 1.00 88.81 310 ASN A O 1
ATOM 2520 N N . LEU A 1 311 ? 3.351 -5.994 -34.879 1.00 91.88 311 LEU A N 1
ATOM 2521 C CA . LEU A 1 311 ? 3.275 -6.589 -33.535 1.00 91.88 311 LEU A CA 1
ATOM 2522 C C . LEU A 1 311 ? 4.620 -7.170 -33.087 1.00 91.88 311 LEU A C 1
ATOM 2524 O O . LEU A 1 311 ? 4.933 -7.196 -31.897 1.00 91.88 311 LEU A O 1
ATOM 2528 N N . ARG A 1 312 ? 5.411 -7.653 -34.047 1.00 94.69 312 ARG A N 1
ATOM 2529 C CA . ARG A 1 312 ? 6.761 -8.158 -33.815 1.00 94.69 312 ARG A CA 1
ATOM 2530 C C . ARG A 1 312 ? 7.708 -7.022 -33.440 1.00 94.69 312 ARG A C 1
ATOM 2532 O O . ARG A 1 312 ? 8.483 -7.174 -32.503 1.00 94.69 312 ARG A O 1
ATOM 2539 N N . GLU A 1 313 ? 7.611 -5.885 -34.122 1.00 94.50 313 GLU A N 1
ATOM 2540 C CA . GLU A 1 313 ? 8.368 -4.677 -33.779 1.00 94.50 313 GLU A CA 1
ATOM 2541 C C . GLU A 1 313 ? 8.049 -4.213 -32.356 1.00 94.50 313 GLU A C 1
ATOM 2543 O O . GLU A 1 313 ? 8.966 -4.039 -31.556 1.00 94.50 313 GLU A O 1
ATOM 2548 N N . GLU A 1 314 ? 6.759 -4.109 -32.009 1.00 92.94 314 GLU A N 1
ATOM 2549 C CA . GLU A 1 314 ? 6.314 -3.772 -30.649 1.00 92.94 314 GLU A CA 1
ATOM 2550 C C . GLU A 1 314 ? 6.887 -4.740 -29.604 1.00 92.94 314 GLU A C 1
ATOM 2552 O O . GLU A 1 314 ? 7.364 -4.310 -28.552 1.00 92.94 314 GLU A O 1
ATOM 2557 N N . PHE A 1 315 ? 6.862 -6.047 -29.891 1.00 96.62 315 PHE A N 1
ATOM 2558 C CA . PHE A 1 315 ? 7.433 -7.071 -29.018 1.00 96.62 315 PHE A CA 1
ATOM 2559 C C . PHE A 1 315 ? 8.930 -6.865 -28.780 1.00 96.62 315 PHE A C 1
ATOM 2561 O O . PHE A 1 315 ? 9.367 -6.866 -27.629 1.00 96.62 315 PHE A O 1
ATOM 2568 N N . TYR A 1 316 ? 9.720 -6.688 -29.843 1.00 97.56 316 TYR A N 1
ATOM 2569 C CA . TYR A 1 316 ? 11.168 -6.521 -29.722 1.00 97.56 316 TYR A CA 1
ATOM 2570 C C . TYR A 1 316 ? 11.558 -5.172 -29.119 1.00 97.56 316 TYR A C 1
ATOM 2572 O O . TYR A 1 316 ? 12.552 -5.104 -28.402 1.00 97.56 316 TYR A O 1
ATOM 2580 N N . GLU A 1 317 ? 10.757 -4.126 -29.315 1.00 96.25 317 GLU A N 1
ATOM 2581 C CA . GLU A 1 317 ? 10.927 -2.870 -28.585 1.00 96.25 317 GLU A CA 1
ATOM 2582 C C . GLU A 1 317 ? 10.779 -3.096 -27.073 1.00 96.25 317 GLU A C 1
ATOM 2584 O O . GLU A 1 317 ? 11.682 -2.778 -26.300 1.00 96.25 317 GLU A O 1
ATOM 2589 N N . GLY A 1 318 ? 9.708 -3.770 -26.647 1.00 95.88 318 GLY A N 1
ATOM 2590 C CA . GLY A 1 318 ? 9.550 -4.167 -25.248 1.00 95.88 318 GLY A CA 1
ATOM 2591 C C . GLY A 1 318 ? 10.666 -5.087 -24.744 1.00 95.88 318 GLY A C 1
ATOM 2592 O O . GLY A 1 318 ? 11.185 -4.920 -23.646 1.00 95.88 318 GLY A O 1
ATOM 2593 N N . LEU A 1 319 ? 11.101 -6.058 -25.548 1.00 97.38 319 LEU A N 1
ATOM 2594 C CA . LEU A 1 319 ? 12.188 -6.960 -25.166 1.00 97.38 319 LEU A CA 1
ATOM 2595 C C . LEU A 1 319 ? 13.494 -6.199 -24.894 1.00 97.38 319 LEU A C 1
ATOM 2597 O O . LEU A 1 319 ? 14.185 -6.494 -23.915 1.00 97.38 319 LEU A O 1
ATOM 2601 N N . GLY A 1 320 ? 13.800 -5.203 -25.729 1.00 96.75 320 GLY A N 1
ATOM 2602 C CA . GLY A 1 320 ? 14.941 -4.313 -25.552 1.00 96.75 320 GLY A CA 1
ATOM 2603 C C . GLY A 1 320 ? 14.883 -3.552 -24.231 1.00 96.75 320 GLY A C 1
ATOM 2604 O O . GLY A 1 320 ? 15.861 -3.574 -23.478 1.00 96.75 320 GLY A O 1
ATOM 2605 N N . SER A 1 321 ? 13.725 -2.961 -23.902 1.00 94.75 321 SER A N 1
ATOM 2606 C CA . SER A 1 321 ? 13.523 -2.263 -22.624 1.00 94.75 321 SER A CA 1
ATOM 2607 C C . SER A 1 321 ? 13.681 -3.210 -21.433 1.00 94.75 321 SER A C 1
ATOM 2609 O O . SER A 1 321 ? 14.404 -2.899 -20.489 1.00 94.75 321 SER A O 1
ATOM 2611 N N . GLY A 1 322 ? 13.088 -4.404 -21.492 1.00 93.50 322 GLY A N 1
ATOM 2612 C CA . GLY A 1 322 ? 13.135 -5.378 -20.401 1.00 93.50 322 GLY A CA 1
ATOM 2613 C C . GLY A 1 322 ? 14.549 -5.877 -20.088 1.00 93.50 322 GLY A C 1
ATOM 2614 O O . GLY A 1 322 ? 14.947 -5.935 -18.921 1.00 93.50 322 GLY A O 1
ATOM 2615 N N . ILE A 1 323 ? 15.331 -6.215 -21.122 1.00 95.12 323 ILE A N 1
ATOM 2616 C CA . ILE A 1 323 ? 16.725 -6.672 -20.966 1.00 95.12 323 ILE A CA 1
ATOM 2617 C C . ILE A 1 323 ? 17.595 -5.546 -20.407 1.00 95.12 323 ILE A C 1
ATOM 2619 O O . ILE A 1 323 ? 18.359 -5.770 -19.463 1.00 95.12 323 ILE A O 1
ATOM 2623 N N . ALA A 1 324 ? 17.473 -4.344 -20.974 1.00 93.31 324 ALA A N 1
ATOM 2624 C CA . ALA A 1 324 ? 18.238 -3.186 -20.542 1.00 93.31 324 ALA A CA 1
ATOM 2625 C C . ALA A 1 324 ? 17.889 -2.759 -19.110 1.00 93.31 324 ALA A C 1
ATOM 2627 O O . ALA A 1 324 ? 18.783 -2.408 -18.345 1.00 93.31 324 ALA A O 1
ATOM 2628 N N . TRP A 1 325 ? 16.617 -2.848 -18.715 1.00 87.62 325 TRP A N 1
ATOM 2629 C CA . TRP A 1 325 ? 16.184 -2.555 -17.351 1.00 87.62 325 TRP A CA 1
ATOM 2630 C C . TRP A 1 325 ? 16.739 -3.558 -16.342 1.00 87.62 325 TRP A C 1
ATOM 2632 O O . TRP A 1 325 ? 17.253 -3.169 -15.296 1.00 87.62 325 TRP A O 1
ATOM 2642 N N . ARG A 1 326 ? 16.684 -4.857 -16.662 1.00 87.56 326 ARG A N 1
ATOM 2643 C CA . ARG A 1 326 ? 17.246 -5.912 -15.806 1.00 87.56 326 ARG A CA 1
ATOM 2644 C C . ARG A 1 326 ? 18.729 -5.696 -15.523 1.00 87.56 326 ARG A C 1
ATOM 2646 O O . ARG A 1 326 ? 19.178 -5.957 -14.414 1.00 87.56 326 ARG A O 1
ATOM 2653 N N . LEU A 1 327 ? 19.473 -5.275 -16.541 1.00 87.81 327 LEU A N 1
ATOM 2654 C CA . LEU A 1 327 ? 20.922 -5.094 -16.493 1.00 87.81 327 LEU A CA 1
ATOM 2655 C C . LEU A 1 327 ? 21.313 -3.628 -16.299 1.00 87.81 327 LEU A C 1
ATOM 2657 O O . LEU A 1 327 ? 22.453 -3.270 -16.584 1.00 87.81 327 LEU A O 1
ATOM 2661 N N . ARG A 1 328 ? 20.380 -2.780 -15.839 1.00 83.50 328 ARG A N 1
ATOM 2662 C CA . ARG A 1 328 ? 20.569 -1.328 -15.774 1.00 83.50 328 ARG A CA 1
ATOM 2663 C C . ARG A 1 328 ? 21.867 -0.994 -15.056 1.00 83.50 328 ARG A C 1
ATOM 2665 O O . ARG A 1 328 ? 22.692 -0.284 -15.619 1.00 83.50 328 ARG A O 1
ATOM 2672 N N . ASP A 1 329 ? 22.073 -1.559 -13.871 1.00 80.38 329 ASP A N 1
ATOM 2673 C CA . ASP A 1 329 ? 23.220 -1.265 -13.000 1.00 80.38 329 ASP A CA 1
ATOM 2674 C C . ASP A 1 329 ? 24.470 -2.101 -13.309 1.00 80.38 329 ASP A C 1
ATOM 2676 O O . ASP A 1 329 ? 25.476 -2.022 -12.605 1.00 80.38 329 ASP A O 1
ATOM 2680 N N . GLU A 1 330 ? 24.429 -2.892 -14.380 1.00 85.19 330 GLU A N 1
ATOM 2681 C CA . GLU A 1 330 ? 25.582 -3.621 -14.889 1.00 85.19 330 GLU A CA 1
ATOM 2682 C C . GLU A 1 330 ? 26.283 -2.847 -16.019 1.00 85.19 330 GLU A C 1
ATOM 2684 O O . GLU A 1 330 ? 25.866 -1.772 -16.448 1.00 85.19 330 GLU A O 1
ATOM 2689 N N . ASN A 1 331 ? 27.389 -3.399 -16.526 1.00 86.94 331 ASN A N 1
ATOM 2690 C CA . ASN A 1 331 ? 28.083 -2.825 -17.675 1.00 86.94 331 ASN A CA 1
ATOM 2691 C C . ASN A 1 331 ? 27.172 -2.873 -18.927 1.00 86.94 331 ASN A C 1
ATOM 2693 O O . ASN A 1 331 ? 26.756 -3.977 -19.300 1.00 86.94 331 ASN A O 1
ATOM 2697 N N . PRO A 1 332 ? 26.924 -1.741 -19.627 1.00 89.88 332 PRO A N 1
ATOM 2698 C CA . PRO A 1 332 ? 26.082 -1.686 -20.829 1.00 89.88 332 PRO A CA 1
ATOM 2699 C C . PRO A 1 332 ? 26.467 -2.690 -21.917 1.00 89.88 332 PRO A C 1
ATOM 2701 O O . PRO A 1 332 ? 25.615 -3.148 -22.678 1.00 89.88 332 PRO A O 1
ATOM 2704 N N . ARG A 1 333 ? 27.742 -3.091 -21.966 1.00 91.44 333 ARG A N 1
ATOM 2705 C CA . ARG A 1 333 ? 28.229 -4.093 -22.913 1.00 91.44 333 ARG A CA 1
ATOM 2706 C C . ARG A 1 333 ? 27.520 -5.437 -22.779 1.00 91.44 333 ARG A C 1
ATOM 2708 O O . ARG A 1 333 ? 27.274 -6.073 -23.789 1.00 91.44 333 ARG A O 1
ATOM 2715 N N . LYS A 1 334 ? 27.074 -5.817 -21.579 1.00 92.50 334 LYS A N 1
ATOM 2716 C CA . LYS A 1 334 ? 26.292 -7.048 -21.384 1.00 92.50 334 LYS A CA 1
ATOM 2717 C C . LYS A 1 334 ? 24.939 -7.013 -22.099 1.00 92.50 334 LYS A C 1
ATOM 2719 O O . LYS A 1 334 ? 24.467 -8.050 -22.553 1.00 92.50 334 LYS A O 1
ATOM 2724 N N . VAL A 1 335 ? 24.307 -5.841 -22.197 1.00 94.00 335 VAL A N 1
ATOM 2725 C CA . VAL A 1 335 ? 23.054 -5.671 -22.952 1.00 94.00 335 VAL A CA 1
ATOM 2726 C C . VAL A 1 335 ? 23.332 -5.826 -24.446 1.00 94.00 335 VAL A C 1
ATOM 2728 O O . VAL A 1 335 ? 22.645 -6.594 -25.117 1.00 94.00 335 VAL A O 1
ATOM 2731 N N . ILE A 1 336 ? 24.382 -5.159 -24.937 1.00 94.44 336 ILE A N 1
ATOM 2732 C CA . ILE A 1 336 ? 24.827 -5.237 -26.336 1.00 94.44 336 ILE A CA 1
ATOM 2733 C C . ILE A 1 336 ? 25.163 -6.682 -26.715 1.00 94.44 336 ILE A C 1
ATOM 2735 O O . ILE A 1 336 ? 24.642 -7.183 -27.706 1.00 94.44 336 ILE A O 1
ATOM 2739 N N . ASP A 1 337 ? 25.933 -7.387 -25.884 1.00 93.94 337 ASP A N 1
ATOM 2740 C CA . ASP A 1 337 ? 26.308 -8.780 -26.121 1.00 93.94 337 ASP A CA 1
ATOM 2741 C C . ASP A 1 337 ? 25.065 -9.671 -26.265 1.00 93.94 337 ASP A C 1
ATOM 2743 O O . ASP A 1 337 ? 25.015 -10.529 -27.142 1.00 93.94 337 ASP A O 1
ATOM 2747 N N . ILE A 1 338 ? 24.019 -9.463 -25.456 1.00 94.06 338 ILE A N 1
ATOM 2748 C CA . ILE A 1 338 ? 22.760 -10.211 -25.593 1.00 94.06 338 ILE A CA 1
ATOM 2749 C C . ILE A 1 338 ? 22.057 -9.873 -26.913 1.00 94.06 338 ILE A C 1
ATOM 2751 O O . ILE A 1 338 ? 21.573 -10.786 -27.587 1.00 94.06 338 ILE A O 1
ATOM 2755 N N . PHE A 1 339 ? 22.000 -8.594 -27.291 1.00 95.25 339 PHE A N 1
ATOM 2756 C CA . PHE A 1 339 ? 21.356 -8.158 -28.535 1.00 95.25 339 PHE A CA 1
ATOM 2757 C C . PHE A 1 339 ? 22.067 -8.725 -29.769 1.00 95.25 339 PHE A C 1
ATOM 2759 O O . PHE A 1 339 ? 21.409 -9.110 -30.736 1.00 95.25 339 PHE A O 1
ATOM 2766 N N . GLU A 1 340 ? 23.395 -8.806 -29.726 1.00 92.50 340 GLU A N 1
ATOM 2767 C CA . GLU A 1 340 ? 24.221 -9.273 -30.838 1.00 92.50 340 GLU A CA 1
ATOM 2768 C C . GLU A 1 340 ? 24.304 -10.797 -30.931 1.00 92.50 340 GLU A C 1
ATOM 2770 O O . GLU A 1 340 ? 24.289 -11.341 -32.034 1.00 92.50 340 GLU A O 1
ATOM 2775 N N . THR A 1 341 ? 24.369 -11.498 -29.796 1.00 90.88 341 THR A N 1
ATOM 2776 C CA . THR A 1 341 ? 24.633 -12.947 -29.782 1.00 90.88 341 THR A CA 1
ATOM 2777 C C . THR A 1 341 ? 23.381 -13.809 -29.684 1.00 90.88 341 THR A C 1
ATOM 2779 O O . THR A 1 341 ? 23.404 -14.956 -30.127 1.00 90.88 341 THR A O 1
ATOM 2782 N N . ARG A 1 342 ? 22.286 -13.299 -29.100 1.00 91.19 342 ARG A N 1
ATOM 2783 C CA . ARG A 1 342 ? 21.089 -14.110 -28.799 1.00 91.19 342 ARG A CA 1
ATOM 2784 C C . ARG A 1 342 ? 19.861 -13.751 -29.623 1.00 91.19 342 ARG A C 1
ATOM 2786 O O . ARG A 1 342 ? 18.879 -14.494 -29.582 1.00 91.19 342 ARG A O 1
ATOM 2793 N N . ILE A 1 343 ? 19.888 -12.626 -30.337 1.00 92.88 343 ILE A N 1
ATOM 2794 C CA . ILE A 1 343 ? 18.736 -12.101 -31.075 1.00 92.88 343 ILE A CA 1
ATOM 2795 C C . ILE A 1 343 ? 19.143 -11.808 -32.521 1.00 92.88 343 ILE A C 1
ATOM 2797 O O . ILE A 1 343 ? 20.253 -11.360 -32.802 1.00 92.88 343 ILE A O 1
ATOM 2801 N N . LYS A 1 344 ? 18.239 -12.093 -33.465 1.00 92.56 344 LYS A N 1
ATOM 2802 C CA . LYS A 1 344 ? 18.485 -11.899 -34.897 1.00 92.56 344 LYS A CA 1
ATOM 2803 C C . LYS A 1 344 ? 18.751 -10.426 -35.213 1.00 92.56 344 LYS A C 1
ATOM 2805 O O . LYS A 1 344 ? 18.065 -9.536 -34.711 1.00 92.56 344 LYS A O 1
ATOM 2810 N N . LYS A 1 345 ? 19.696 -10.188 -36.128 1.00 94.12 345 LYS A N 1
ATOM 2811 C CA . LYS A 1 345 ? 20.142 -8.849 -36.542 1.00 94.12 345 LYS A CA 1
ATOM 2812 C C . LYS A 1 345 ? 19.002 -7.945 -37.027 1.00 94.12 345 LYS A C 1
ATOM 2814 O O . LYS A 1 345 ? 19.006 -6.754 -36.743 1.00 94.12 345 LYS A O 1
ATOM 2819 N N . GLU A 1 346 ? 18.009 -8.522 -37.702 1.00 94.12 346 GLU A N 1
ATOM 2820 C CA . GLU A 1 346 ? 16.821 -7.813 -38.201 1.00 94.12 346 GLU A CA 1
ATOM 2821 C C . GLU A 1 346 ? 15.980 -7.150 -37.096 1.00 94.12 346 GLU A C 1
ATOM 2823 O O . GLU A 1 346 ? 15.293 -6.172 -37.372 1.00 94.12 346 GLU A O 1
ATOM 2828 N N . TYR A 1 347 ? 16.070 -7.618 -35.844 1.00 95.38 347 TYR A N 1
ATOM 2829 C CA . TYR A 1 347 ? 15.312 -7.054 -34.723 1.00 95.38 347 TYR A CA 1
ATOM 2830 C C . TYR A 1 347 ? 16.106 -6.081 -33.850 1.00 95.38 347 TYR A C 1
ATOM 2832 O O . TYR A 1 347 ? 15.527 -5.409 -32.995 1.00 95.38 347 TYR A O 1
ATOM 2840 N N . GLN A 1 348 ? 17.419 -5.975 -34.067 1.00 95.75 348 GLN A N 1
ATOM 2841 C CA . GLN A 1 348 ? 18.293 -5.099 -33.287 1.00 95.75 348 GLN A CA 1
ATOM 2842 C C . GLN A 1 348 ? 17.846 -3.629 -33.286 1.00 95.75 348 GLN A C 1
ATOM 2844 O O . GLN A 1 348 ? 17.830 -3.048 -32.201 1.00 95.75 348 GLN A O 1
ATOM 2849 N N . PRO A 1 349 ? 17.393 -3.031 -34.409 1.00 97.12 349 PRO A N 1
ATOM 2850 C CA . PRO A 1 349 ? 16.836 -1.679 -34.400 1.00 97.12 349 PRO A CA 1
ATOM 2851 C C . PRO A 1 349 ? 15.764 -1.457 -33.322 1.00 97.12 349 PRO A C 1
ATOM 2853 O O . PRO A 1 349 ? 15.836 -0.495 -32.559 1.00 97.12 349 PRO A O 1
ATOM 2856 N N . TYR A 1 350 ? 14.814 -2.385 -33.189 1.00 97.00 350 TYR A N 1
ATOM 2857 C CA . TYR A 1 350 ? 13.726 -2.274 -32.215 1.00 97.00 350 TYR A CA 1
ATOM 2858 C C . TYR A 1 350 ? 14.222 -2.469 -30.779 1.00 97.00 350 TYR A C 1
ATOM 2860 O O . TYR A 1 350 ? 13.791 -1.743 -29.889 1.00 97.00 350 TYR A O 1
ATOM 2868 N N . LEU A 1 351 ? 15.185 -3.370 -30.548 1.00 97.50 351 LEU A N 1
ATOM 2869 C CA . LEU A 1 351 ? 15.801 -3.548 -29.227 1.00 97.50 351 LEU A CA 1
ATOM 2870 C C . LEU A 1 351 ? 16.464 -2.255 -28.728 1.00 97.50 351 LEU A C 1
ATOM 2872 O O . LEU A 1 351 ? 16.266 -1.849 -27.582 1.00 97.50 351 LEU A O 1
ATOM 2876 N N . TYR A 1 352 ? 17.240 -1.592 -29.594 1.00 96.81 352 TYR A N 1
ATOM 2877 C CA . TYR A 1 352 ? 17.911 -0.336 -29.252 1.00 96.81 352 TYR A CA 1
ATOM 2878 C C . TYR A 1 352 ? 16.920 0.810 -29.059 1.00 96.81 352 TYR A C 1
ATOM 2880 O O . TYR A 1 352 ? 17.103 1.611 -28.144 1.00 96.81 352 TYR A O 1
ATOM 2888 N N . ARG A 1 353 ? 15.838 0.846 -29.842 1.00 95.38 353 ARG A N 1
ATOM 2889 C CA . ARG A 1 353 ? 14.715 1.765 -29.621 1.00 95.38 353 ARG A CA 1
ATOM 2890 C C . ARG A 1 353 ? 14.068 1.563 -28.251 1.00 95.38 353 ARG A C 1
ATOM 2892 O O . ARG A 1 353 ? 13.889 2.526 -27.512 1.00 95.38 353 ARG A O 1
ATOM 2899 N N . GLY A 1 354 ? 13.807 0.317 -27.863 1.00 94.25 354 GLY A N 1
ATOM 2900 C CA . GLY A 1 354 ? 13.288 -0.020 -26.538 1.00 94.25 354 GLY A CA 1
ATOM 2901 C C . GLY A 1 354 ? 14.215 0.389 -25.398 1.00 94.25 354 GLY A C 1
ATOM 2902 O O . GLY A 1 354 ? 13.768 0.914 -24.380 1.00 94.25 354 GLY A O 1
ATOM 2903 N N . TRP A 1 355 ? 15.523 0.196 -25.582 1.00 94.50 355 TRP A N 1
ATOM 2904 C CA . TRP A 1 355 ? 16.530 0.630 -24.615 1.00 94.50 355 TRP A CA 1
ATOM 2905 C C . TRP A 1 355 ? 16.567 2.159 -24.483 1.00 94.50 355 TRP A C 1
ATOM 2907 O O . TRP A 1 355 ? 16.546 2.674 -23.367 1.00 94.50 355 TRP A O 1
ATOM 2917 N N . GLY A 1 356 ? 16.550 2.894 -25.599 1.00 90.69 356 GLY A N 1
ATOM 2918 C CA . GLY A 1 356 ? 16.483 4.358 -25.592 1.00 90.69 356 GLY A CA 1
ATOM 2919 C C . GLY A 1 356 ? 15.259 4.884 -24.839 1.00 90.69 356 GLY A C 1
ATOM 2920 O O . GLY A 1 356 ? 15.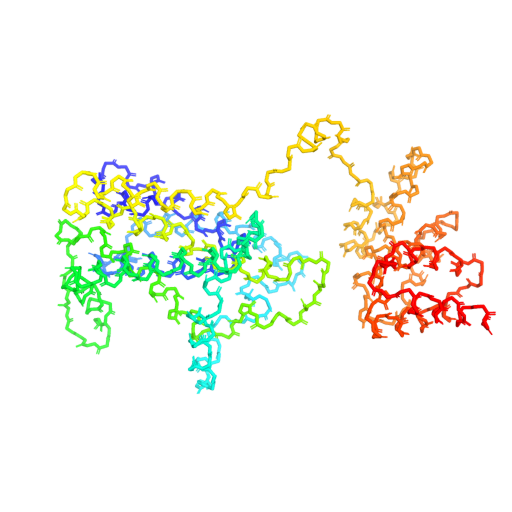371 5.820 -24.047 1.00 90.69 356 GLY A O 1
ATOM 2921 N N . GLY A 1 357 ? 14.117 4.206 -24.992 1.00 87.06 357 GLY A N 1
ATOM 2922 C CA . GLY A 1 357 ? 12.862 4.497 -24.291 1.00 87.06 357 GLY A CA 1
ATOM 2923 C C . GLY A 1 357 ? 12.890 4.302 -22.767 1.00 87.06 357 GLY A C 1
ATOM 2924 O O . GLY A 1 357 ? 11.876 4.531 -22.106 1.00 87.06 357 GLY A O 1
ATOM 2925 N N . LEU A 1 358 ? 14.017 3.899 -22.171 1.00 85.81 358 LEU A N 1
ATOM 2926 C CA . LEU A 1 358 ? 14.170 3.847 -20.715 1.00 85.81 358 LEU A CA 1
ATOM 2927 C C . LEU A 1 358 ? 14.609 5.173 -20.089 1.00 85.81 358 LEU A C 1
ATOM 2929 O O . LEU A 1 358 ? 14.392 5.346 -18.886 1.00 85.81 358 LEU A O 1
ATOM 2933 N N . PHE A 1 359 ? 15.213 6.076 -20.866 1.00 82.25 359 PHE A N 1
ATOM 2934 C CA . PHE A 1 359 ? 15.819 7.308 -20.357 1.00 82.25 359 PHE A CA 1
ATOM 2935 C C . PHE A 1 359 ? 14.918 8.527 -20.587 1.00 82.25 359 PHE A C 1
ATOM 2937 O O . PHE A 1 359 ? 14.068 8.533 -21.479 1.00 82.25 359 PHE A O 1
ATOM 2944 N N . PHE A 1 360 ? 15.118 9.552 -19.755 1.00 72.50 360 PHE A N 1
ATOM 2945 C CA . PHE A 1 360 ? 14.307 10.770 -19.703 1.00 72.50 360 PHE A CA 1
ATOM 2946 C C . PHE A 1 360 ? 15.227 11.985 -19.752 1.00 72.50 360 PHE A C 1
ATOM 2948 O O . PHE A 1 360 ? 16.124 12.120 -18.918 1.00 72.50 360 PHE A O 1
ATOM 2955 N N . SER A 1 361 ? 14.999 12.876 -20.717 1.00 66.31 361 SER A N 1
ATOM 2956 C CA . SER A 1 361 ? 15.831 14.068 -20.929 1.00 66.31 361 SER A CA 1
ATOM 2957 C C . SER A 1 361 ? 15.765 15.078 -19.789 1.00 66.31 361 SER A C 1
ATOM 2959 O O . SER A 1 361 ? 16.673 15.887 -19.612 1.00 66.31 361 SER A O 1
ATOM 2961 N N . ASP A 1 362 ? 14.691 15.039 -19.004 1.00 63.88 362 ASP A N 1
ATOM 2962 C CA . ASP A 1 362 ? 14.446 16.030 -17.956 1.00 63.88 362 ASP A CA 1
ATOM 2963 C C . ASP A 1 362 ? 15.386 15.852 -16.757 1.00 63.88 362 ASP A C 1
ATOM 2965 O O . ASP A 1 362 ? 15.601 16.800 -15.994 1.00 63.88 362 ASP A O 1
ATOM 2969 N N . TYR A 1 363 ? 16.014 14.672 -16.654 1.00 67.06 363 TYR A N 1
ATOM 2970 C CA . TYR A 1 363 ? 16.944 14.289 -15.598 1.00 67.06 363 TYR A CA 1
ATOM 2971 C C . TYR A 1 363 ? 18.386 14.293 -16.130 1.00 67.06 363 TYR A C 1
ATOM 2973 O O . TYR A 1 363 ? 18.725 13.491 -17.010 1.00 67.06 363 TYR A O 1
ATOM 2981 N N . PRO A 1 364 ? 19.268 15.165 -15.598 1.00 69.06 364 PRO A N 1
ATOM 2982 C CA . PRO A 1 364 ? 20.651 15.274 -16.065 1.00 69.06 364 PRO A CA 1
ATOM 2983 C C . PRO A 1 364 ? 21.445 13.964 -15.974 1.00 69.06 364 PRO A C 1
ATOM 2985 O O . PRO A 1 364 ? 22.248 13.665 -16.859 1.00 69.06 364 PRO A O 1
ATOM 2988 N N . GLU A 1 365 ? 21.207 13.169 -14.930 1.00 75.25 365 GLU A N 1
ATOM 2989 C CA . GLU A 1 365 ? 21.881 11.883 -14.713 1.00 75.25 365 GLU A CA 1
ATOM 2990 C C . GLU A 1 365 ? 21.482 10.843 -15.770 1.00 75.25 365 GLU A C 1
ATOM 2992 O O . GLU A 1 365 ? 22.350 10.215 -16.377 1.00 75.25 365 GLU A O 1
ATOM 2997 N N . GLU A 1 366 ? 20.185 10.721 -16.066 1.00 76.69 366 GLU A N 1
ATOM 2998 C CA . GLU A 1 366 ? 19.673 9.815 -17.103 1.00 76.69 366 GLU A CA 1
ATOM 2999 C C . GLU A 1 366 ? 20.124 10.244 -18.502 1.00 76.69 366 GLU A C 1
ATOM 3001 O O . GLU A 1 366 ? 20.516 9.400 -19.305 1.00 76.69 366 GLU A O 1
ATOM 3006 N N . SER A 1 367 ? 20.161 11.551 -18.774 1.00 74.50 367 SER A N 1
ATOM 3007 C CA . SER A 1 367 ? 20.682 12.093 -20.036 1.00 74.50 367 SER A CA 1
ATOM 3008 C C . SER A 1 367 ? 22.172 11.791 -20.220 1.00 74.50 367 SER A C 1
ATOM 3010 O O . SER A 1 367 ? 22.606 11.393 -21.300 1.00 74.50 367 SER A O 1
ATOM 3012 N N . SER A 1 368 ? 22.964 11.943 -19.155 1.00 79.25 368 SER A N 1
ATOM 3013 C CA . SER A 1 368 ? 24.404 11.657 -19.181 1.00 79.25 368 SER A CA 1
ATOM 3014 C C . SER A 1 368 ? 24.667 10.162 -19.375 1.00 79.25 368 SER A C 1
ATOM 3016 O O . SER A 1 368 ? 25.541 9.773 -20.150 1.00 79.25 368 SER A O 1
ATOM 3018 N N . ARG A 1 369 ? 23.866 9.311 -18.723 1.00 82.88 369 ARG A N 1
ATOM 3019 C CA . ARG A 1 369 ? 23.916 7.854 -18.879 1.00 82.88 369 ARG A CA 1
ATOM 3020 C C . ARG A 1 369 ? 23.521 7.411 -20.286 1.00 82.88 369 ARG A C 1
ATOM 3022 O O . ARG A 1 369 ? 24.191 6.545 -20.842 1.00 82.88 369 ARG A O 1
ATOM 3029 N N . ALA A 1 370 ? 22.485 8.012 -20.871 1.00 84.81 370 ALA A N 1
ATOM 3030 C CA . ALA A 1 370 ? 22.067 7.736 -22.243 1.00 84.81 370 ALA A CA 1
ATOM 3031 C C . ALA A 1 370 ? 23.190 8.049 -23.247 1.00 84.81 370 ALA A C 1
ATOM 3033 O O . ALA A 1 370 ? 23.512 7.203 -24.080 1.00 84.81 370 ALA A O 1
ATOM 3034 N N . LEU A 1 371 ? 23.849 9.209 -23.114 1.00 82.38 371 LEU A N 1
ATOM 3035 C CA . LEU A 1 371 ? 25.002 9.578 -23.947 1.00 82.38 371 LEU A CA 1
ATOM 3036 C C . LEU A 1 371 ? 26.160 8.584 -23.789 1.00 82.38 371 LEU A C 1
ATOM 3038 O O . LEU A 1 371 ? 26.648 8.048 -24.783 1.00 82.38 371 LEU A O 1
ATOM 3042 N N . PHE A 1 372 ? 26.534 8.249 -22.551 1.00 86.44 372 PHE A N 1
ATOM 3043 C CA . PHE A 1 372 ? 27.582 7.259 -22.284 1.00 86.44 372 PHE A CA 1
ATOM 3044 C C . PHE A 1 372 ? 27.289 5.900 -22.940 1.00 86.44 372 PHE A C 1
ATOM 3046 O O . PHE A 1 372 ? 28.176 5.281 -23.527 1.00 86.44 372 PHE A O 1
ATOM 3053 N N . ILE A 1 373 ? 26.037 5.440 -22.879 1.00 88.69 373 ILE A N 1
ATOM 3054 C CA . ILE A 1 373 ? 25.614 4.184 -23.509 1.00 88.69 373 ILE A CA 1
ATOM 3055 C C . ILE A 1 373 ? 25.740 4.263 -25.032 1.00 88.69 373 ILE A C 1
ATOM 3057 O O . ILE A 1 373 ? 26.213 3.306 -25.647 1.00 88.69 373 ILE A O 1
ATOM 3061 N N . THR A 1 374 ? 25.372 5.392 -25.647 1.00 85.88 374 THR A N 1
ATOM 3062 C CA . THR A 1 374 ? 25.393 5.537 -27.114 1.00 85.88 374 THR A CA 1
ATOM 3063 C C . THR A 1 374 ? 26.784 5.388 -27.726 1.00 85.88 374 THR A C 1
ATOM 3065 O O . THR A 1 374 ? 26.899 4.883 -28.843 1.00 85.88 374 THR A O 1
ATOM 3068 N N . TRP A 1 375 ? 27.849 5.702 -26.981 1.00 82.62 375 TRP A N 1
ATOM 3069 C CA . TRP A 1 375 ? 29.228 5.463 -27.421 1.00 82.62 375 TRP A CA 1
ATOM 3070 C C . TRP A 1 375 ? 29.553 3.977 -27.601 1.00 82.62 375 TRP A C 1
ATOM 3072 O O . TRP A 1 375 ? 30.346 3.622 -28.472 1.00 82.62 375 TRP A O 1
ATOM 3082 N N . GLY A 1 376 ? 28.916 3.104 -26.818 1.00 85.00 376 GLY A N 1
ATOM 3083 C CA . GLY A 1 376 ? 29.049 1.653 -26.947 1.00 85.00 376 GLY A CA 1
ATOM 3084 C C . GLY A 1 376 ? 28.195 1.046 -28.063 1.00 85.00 376 GLY A C 1
ATOM 3085 O O . GLY A 1 376 ? 28.435 -0.095 -28.448 1.00 85.00 376 GLY A O 1
ATOM 3086 N N . ILE A 1 377 ? 27.212 1.779 -28.594 1.00 90.81 377 ILE A N 1
ATOM 3087 C CA . ILE A 1 377 ? 26.300 1.291 -29.635 1.00 90.81 377 ILE A CA 1
ATOM 3088 C C . ILE A 1 377 ? 26.944 1.467 -31.017 1.00 90.81 377 ILE A C 1
ATOM 3090 O O . ILE A 1 377 ? 27.459 2.540 -31.354 1.00 90.81 377 ILE A O 1
ATOM 3094 N N . LEU A 1 378 ? 26.878 0.420 -31.848 1.00 88.31 378 LEU A N 1
ATOM 3095 C CA . LEU A 1 378 ? 27.336 0.469 -33.238 1.00 88.31 378 LEU A CA 1
ATOM 3096 C C . LEU A 1 378 ? 26.580 1.546 -34.029 1.00 88.31 378 LEU A C 1
ATOM 3098 O O . LEU A 1 378 ? 25.360 1.671 -33.919 1.00 88.31 378 LEU A O 1
ATOM 3102 N N . ALA A 1 379 ? 27.300 2.283 -34.880 1.00 89.19 379 ALA A N 1
ATOM 3103 C CA . ALA A 1 379 ? 26.768 3.432 -35.617 1.00 89.19 379 ALA A CA 1
ATOM 3104 C C . ALA A 1 379 ? 25.420 3.185 -36.338 1.00 89.19 379 ALA A C 1
ATOM 3106 O O . ALA A 1 379 ? 24.546 4.042 -36.214 1.00 89.19 379 ALA A O 1
ATOM 3107 N N . PRO A 1 380 ? 25.170 2.030 -36.998 1.00 92.62 380 PRO A N 1
ATOM 3108 C CA . PRO A 1 380 ? 23.887 1.771 -37.659 1.00 92.62 380 PRO A CA 1
ATOM 3109 C C . PRO A 1 380 ? 22.674 1.720 -36.719 1.00 92.62 380 PRO A C 1
ATOM 3111 O O . PRO A 1 380 ? 21.548 1.897 -37.175 1.00 92.62 380 PRO A O 1
ATOM 3114 N N . TYR A 1 381 ? 22.881 1.468 -35.422 1.00 93.88 381 TYR A N 1
ATOM 3115 C CA . TYR A 1 381 ? 21.798 1.306 -34.450 1.00 93.88 381 TYR A CA 1
ATOM 3116 C C . TYR A 1 381 ? 21.566 2.524 -33.553 1.00 93.88 381 TYR A C 1
ATOM 3118 O O . TYR A 1 381 ? 20.507 2.629 -32.931 1.00 93.88 381 TYR A O 1
ATOM 3126 N N . ARG A 1 382 ? 22.513 3.471 -33.513 1.00 91.31 382 ARG A N 1
ATOM 3127 C CA . ARG A 1 382 ? 22.381 4.711 -32.730 1.00 91.31 382 ARG A CA 1
ATOM 3128 C C . ARG A 1 382 ? 21.110 5.504 -33.063 1.00 91.31 382 ARG A C 1
ATOM 3130 O O . ARG A 1 382 ? 20.440 5.904 -32.113 1.00 91.31 382 ARG A O 1
ATOM 3137 N N . PRO A 1 383 ? 20.696 5.669 -34.342 1.00 91.44 383 PRO A N 1
ATOM 3138 C CA . PRO A 1 383 ? 19.470 6.400 -34.666 1.00 91.44 383 PRO A CA 1
ATOM 3139 C C . PRO A 1 383 ? 18.224 5.822 -33.991 1.00 91.44 383 PRO A C 1
ATOM 3141 O O . PRO A 1 383 ? 17.379 6.576 -33.525 1.00 91.44 383 PRO A O 1
ATOM 3144 N N . PHE A 1 384 ? 18.130 4.496 -33.872 1.00 93.38 384 PHE A N 1
ATOM 3145 C CA . PHE A 1 384 ? 16.987 3.848 -33.229 1.00 93.38 384 PHE A CA 1
ATOM 3146 C C . PHE A 1 384 ? 16.993 4.051 -31.715 1.00 93.38 384 PHE A C 1
ATOM 3148 O O . PHE A 1 384 ? 15.941 4.289 -31.129 1.00 93.38 384 PHE A O 1
ATOM 3155 N N . PHE A 1 385 ? 18.169 4.025 -31.081 1.00 92.44 385 PHE A N 1
ATOM 3156 C CA . PHE A 1 385 ? 18.294 4.390 -29.670 1.00 92.44 385 PHE A CA 1
ATOM 3157 C C . PHE A 1 385 ? 17.860 5.840 -29.426 1.00 92.44 385 PHE A C 1
ATOM 3159 O O . PHE A 1 385 ? 17.076 6.100 -28.514 1.00 92.44 385 PHE A O 1
ATOM 3166 N N . TYR A 1 386 ? 18.311 6.777 -30.265 1.00 86.50 386 TYR A N 1
ATOM 3167 C CA . TYR A 1 386 ? 17.898 8.178 -30.172 1.00 86.50 386 TYR A CA 1
ATOM 3168 C C . TYR A 1 386 ? 16.404 8.363 -30.434 1.00 86.50 386 TYR A C 1
ATOM 3170 O O . TYR A 1 386 ? 15.773 9.156 -29.746 1.00 86.50 386 TYR A O 1
ATOM 3178 N N . GLU A 1 387 ? 15.820 7.606 -31.365 1.00 87.50 387 GLU A N 1
ATOM 3179 C CA . GLU A 1 387 ? 14.373 7.597 -31.591 1.00 87.50 387 GLU A CA 1
ATOM 3180 C C . GLU A 1 387 ? 13.622 7.187 -30.318 1.00 87.50 387 GLU A C 1
ATOM 3182 O O . GLU A 1 387 ? 12.689 7.869 -29.900 1.00 87.50 387 GLU A O 1
ATOM 3187 N N . GLY A 1 388 ? 14.056 6.102 -29.670 1.00 87.31 388 GLY A N 1
ATOM 3188 C CA . GLY A 1 388 ? 13.496 5.643 -28.401 1.00 87.31 388 GLY A CA 1
ATOM 3189 C C . GLY A 1 388 ? 13.605 6.686 -27.293 1.00 87.31 388 GLY A C 1
ATOM 3190 O O . GLY A 1 388 ? 12.623 6.978 -26.617 1.00 87.31 388 GLY A O 1
ATOM 3191 N N . PHE A 1 389 ? 14.785 7.287 -27.143 1.00 84.56 389 PHE A N 1
ATOM 3192 C CA . PHE A 1 389 ? 15.023 8.344 -26.162 1.00 84.56 389 PHE A CA 1
ATOM 3193 C C . PHE A 1 389 ? 14.163 9.587 -26.424 1.00 84.56 389 PHE A C 1
ATOM 3195 O O . PHE A 1 389 ? 13.552 10.134 -25.506 1.00 84.56 389 PHE A O 1
ATOM 3202 N N . GLY A 1 390 ? 14.053 9.987 -27.694 1.00 76.50 390 GLY A N 1
ATOM 3203 C CA . GLY A 1 390 ? 13.265 11.128 -28.150 1.00 76.50 390 GLY A CA 1
ATOM 3204 C C . GLY A 1 390 ? 11.779 11.021 -27.807 1.00 76.50 390 GLY A C 1
ATOM 3205 O O . GLY A 1 390 ? 11.148 12.034 -27.515 1.00 76.50 390 GLY A O 1
ATOM 3206 N N . ARG A 1 391 ? 11.218 9.802 -27.766 1.00 77.38 391 ARG A N 1
ATOM 3207 C CA . ARG A 1 391 ? 9.808 9.564 -27.392 1.00 77.38 391 ARG A CA 1
ATOM 3208 C C . ARG A 1 391 ? 9.475 10.000 -25.962 1.00 77.38 391 ARG A C 1
ATOM 3210 O O . ARG A 1 391 ? 8.322 10.318 -25.694 1.00 77.38 391 ARG A O 1
ATOM 3217 N N . ASN A 1 392 ? 10.464 10.036 -25.069 1.00 69.38 392 ASN A N 1
ATOM 3218 C CA . ASN A 1 392 ? 10.295 10.461 -23.677 1.00 69.38 392 ASN A CA 1
ATOM 3219 C C . ASN A 1 392 ? 10.716 11.915 -23.426 1.00 69.38 392 ASN A C 1
ATOM 3221 O O . ASN A 1 392 ? 10.734 12.347 -22.272 1.00 69.38 392 ASN A O 1
ATOM 3225 N N . MET A 1 393 ? 11.077 12.672 -24.466 1.00 68.19 393 MET A N 1
ATOM 3226 C CA . MET A 1 393 ? 11.373 14.094 -24.314 1.00 68.19 393 MET A CA 1
ATOM 3227 C C . MET A 1 393 ? 10.063 14.871 -24.163 1.00 68.19 393 MET A C 1
ATOM 3229 O O . MET A 1 393 ? 9.301 15.034 -25.119 1.00 68.19 393 MET A O 1
ATOM 3233 N N . TYR A 1 394 ? 9.791 15.369 -22.957 1.00 57.47 394 TYR A N 1
ATOM 3234 C CA . TYR A 1 394 ? 8.659 16.257 -22.715 1.00 57.47 394 TYR A CA 1
ATOM 3235 C C . TYR A 1 394 ? 8.985 17.662 -23.235 1.00 57.47 394 TYR A C 1
ATOM 3237 O O . TYR A 1 394 ? 9.590 18.486 -22.558 1.00 57.47 394 TYR A O 1
ATOM 3245 N N . PHE A 1 395 ? 8.534 17.972 -24.451 1.00 50.44 395 PHE A N 1
ATOM 3246 C CA . PHE A 1 395 ? 8.691 19.305 -25.056 1.00 50.44 395 PHE A CA 1
ATOM 3247 C C . PHE A 1 395 ? 7.888 20.419 -24.361 1.00 50.44 395 PHE A C 1
ATOM 3249 O O . PHE A 1 395 ? 8.020 21.583 -24.734 1.00 50.44 395 PHE A O 1
ATOM 3256 N N . LEU A 1 396 ? 7.028 20.079 -23.398 1.00 42.22 396 LEU A N 1
ATOM 3257 C CA . LEU A 1 396 ? 6.033 21.004 -22.854 1.00 42.22 396 LEU A CA 1
ATOM 3258 C C . LEU A 1 396 ? 6.557 21.897 -21.719 1.00 42.22 396 LEU A C 1
ATOM 3260 O O . LEU A 1 396 ? 6.022 22.992 -21.570 1.00 42.22 396 LEU A O 1
ATOM 3264 N N . ASP A 1 397 ? 7.614 21.498 -20.998 1.00 46.44 397 ASP A N 1
ATOM 3265 C CA . ASP A 1 397 ? 8.107 22.268 -19.841 1.00 46.44 397 ASP A CA 1
ATOM 3266 C C . ASP A 1 397 ? 9.449 22.992 -20.080 1.00 46.44 397 ASP A C 1
ATOM 3268 O O . ASP A 1 397 ? 9.662 24.059 -19.506 1.00 46.44 397 ASP A O 1
ATOM 3272 N N . ASP A 1 398 ? 10.346 22.488 -20.945 1.00 52.84 398 ASP A N 1
ATOM 3273 C CA . ASP A 1 398 ? 11.620 23.168 -21.250 1.00 52.84 398 ASP A CA 1
ATOM 3274 C C . ASP A 1 398 ? 12.219 22.776 -22.619 1.00 52.84 398 ASP A C 1
ATOM 3276 O O . ASP A 1 398 ? 13.068 21.888 -22.752 1.00 52.84 398 ASP A O 1
ATOM 3280 N N . SER A 1 399 ? 11.800 23.489 -23.667 1.00 57.19 399 SER A N 1
ATOM 3281 C CA . SER A 1 399 ? 12.298 23.303 -25.041 1.00 57.19 399 SER A CA 1
ATOM 3282 C C . SER A 1 399 ? 13.819 23.490 -25.204 1.00 57.19 399 SER A C 1
ATOM 3284 O O . SER A 1 399 ? 14.401 22.934 -26.141 1.00 57.19 399 SER A O 1
ATOM 3286 N N . GLN A 1 400 ? 14.499 24.205 -24.295 1.00 60.66 400 GLN A N 1
ATOM 3287 C CA . GLN A 1 400 ? 15.945 24.439 -24.393 1.00 60.66 400 GLN A CA 1
ATOM 3288 C C . GLN A 1 400 ? 16.760 23.181 -24.083 1.00 60.66 400 GLN A C 1
ATOM 3290 O O . GLN A 1 400 ? 17.815 22.970 -24.689 1.00 60.66 400 GLN A O 1
ATOM 3295 N N . LYS A 1 401 ? 16.270 22.307 -23.194 1.00 59.88 401 LYS A N 1
ATOM 3296 C CA . LYS A 1 401 ? 16.913 21.012 -22.909 1.00 59.88 401 LYS A CA 1
ATOM 3297 C C . LYS A 1 401 ? 16.857 20.079 -24.113 1.00 59.88 401 LYS A C 1
ATOM 3299 O O . LYS A 1 401 ? 17.866 19.455 -24.441 1.00 59.88 401 LYS A O 1
ATOM 3304 N N . GLY A 1 402 ? 15.716 20.055 -24.805 1.00 59.97 402 GLY A N 1
ATOM 3305 C CA . GLY A 1 402 ? 15.542 19.314 -26.054 1.00 59.97 402 GLY A CA 1
ATOM 3306 C C . GLY A 1 402 ? 16.544 19.745 -27.123 1.00 59.97 402 GLY A C 1
ATOM 3307 O O . GLY A 1 402 ? 17.282 18.925 -27.664 1.00 59.97 402 GLY A O 1
ATOM 3308 N N . VAL A 1 403 ? 16.642 21.056 -27.348 1.00 63.69 403 VAL A N 1
ATOM 3309 C CA . VAL A 1 403 ? 17.571 21.660 -28.317 1.00 63.69 403 VAL A CA 1
ATOM 3310 C C . VAL A 1 403 ? 19.036 21.415 -27.934 1.00 63.69 403 VAL A C 1
ATOM 3312 O O . VAL A 1 403 ? 19.846 21.068 -28.787 1.00 63.69 403 VAL A O 1
ATOM 3315 N N . SER A 1 404 ? 19.395 21.545 -26.654 1.00 65.06 404 SER A N 1
ATOM 3316 C CA . SER A 1 404 ? 20.756 21.281 -26.161 1.00 65.06 404 SER A CA 1
ATOM 3317 C C . SER A 1 404 ? 21.192 19.835 -26.400 1.00 65.06 404 SER A C 1
ATOM 3319 O O . SER A 1 404 ? 22.332 19.590 -26.794 1.00 65.06 404 SER A O 1
ATOM 3321 N N . PHE A 1 405 ? 20.288 18.875 -26.199 1.00 63.91 405 PHE A N 1
ATOM 3322 C CA . PHE A 1 405 ? 20.565 17.470 -26.468 1.00 63.91 405 PHE A CA 1
ATOM 3323 C C . PHE A 1 405 ? 20.693 17.179 -27.970 1.00 63.91 405 PHE A C 1
ATOM 3325 O O . PHE A 1 405 ? 21.668 16.548 -28.373 1.00 63.91 405 PHE A O 1
ATOM 3332 N N . LEU A 1 406 ? 19.784 17.700 -28.804 1.00 65.69 406 LEU A N 1
ATOM 3333 C CA . LEU A 1 406 ? 19.882 17.577 -30.266 1.00 65.69 406 LEU A CA 1
ATOM 3334 C C . LEU A 1 406 ? 21.210 18.145 -30.790 1.00 65.69 406 LEU A C 1
ATOM 3336 O O . LEU A 1 406 ? 21.912 17.474 -31.537 1.00 65.69 406 LEU A O 1
ATOM 3340 N N . ASN A 1 407 ? 21.622 19.313 -30.291 1.00 68.00 407 ASN A N 1
ATOM 3341 C CA . ASN A 1 407 ? 22.903 19.937 -30.636 1.00 68.00 407 ASN A CA 1
ATOM 3342 C C . ASN A 1 407 ? 24.132 19.140 -30.164 1.00 68.00 407 ASN A C 1
ATOM 3344 O O . ASN A 1 407 ? 25.228 19.359 -30.679 1.00 68.00 407 ASN A O 1
ATOM 3348 N N . LYS A 1 408 ? 23.997 18.283 -29.143 1.00 66.31 408 LYS A N 1
ATOM 3349 C CA . LYS A 1 408 ? 25.068 17.373 -28.705 1.00 66.31 408 LYS A CA 1
ATOM 3350 C C . LYS A 1 408 ? 25.143 16.142 -29.600 1.00 66.31 408 LYS A C 1
ATOM 3352 O O . LYS A 1 408 ? 26.248 15.752 -29.941 1.00 66.31 408 LYS A O 1
ATOM 3357 N N . ILE A 1 409 ? 23.998 15.594 -30.018 1.00 65.12 409 ILE A N 1
ATOM 3358 C CA . ILE A 1 409 ? 23.959 14.505 -31.002 1.00 65.12 409 ILE A CA 1
ATOM 3359 C C . ILE A 1 409 ? 24.525 14.971 -32.345 1.00 65.12 409 ILE A C 1
ATOM 3361 O O . ILE A 1 409 ? 25.341 14.271 -32.913 1.00 65.12 409 ILE A O 1
ATOM 3365 N N . GLU A 1 410 ? 24.135 16.144 -32.855 1.00 58.62 410 GLU A N 1
ATOM 3366 C CA . GLU A 1 410 ? 24.600 16.627 -34.170 1.00 58.62 410 GLU A CA 1
ATOM 3367 C C . GLU A 1 410 ? 26.111 16.913 -34.240 1.00 58.62 410 GLU A C 1
ATOM 3369 O O . GLU A 1 410 ? 26.665 17.038 -35.332 1.00 58.62 410 GLU A O 1
ATOM 3374 N N . LYS A 1 411 ? 26.780 17.053 -33.090 1.00 57.72 411 LYS A N 1
ATOM 3375 C CA . LYS A 1 411 ? 28.229 17.291 -33.001 1.00 57.72 411 LYS A CA 1
ATOM 3376 C C . LYS A 1 411 ? 29.060 16.008 -32.906 1.00 57.72 411 LYS A C 1
ATOM 3378 O O . LYS A 1 411 ? 30.282 16.106 -33.019 1.00 57.72 411 LYS A O 1
ATOM 3383 N N . GLU A 1 412 ? 28.426 14.861 -32.671 1.00 50.50 412 GLU A N 1
ATOM 3384 C CA . GLU A 1 412 ? 29.041 13.531 -32.517 1.00 50.50 412 GLU A CA 1
ATOM 3385 C C . GLU A 1 412 ? 28.713 12.625 -33.711 1.00 50.50 412 GLU A C 1
ATOM 3387 O O . GLU A 1 412 ? 29.590 11.805 -34.076 1.00 50.50 412 GLU A O 1
#

Radius of gyration: 26.74 Å; Cα contacts (8 Å, |Δi|>4): 459; chains: 1; bounding box: 60×51×75 Å

Secondary structure (DSSP, 8-state):
-HHHHHHHS-STTHHHHHHHHHHHHHHHHHH-TTHHHHHHHHHHHHHHH-TTGGGSHHHHHHHHHHHHHTHHHHHHHHHHT--SS-BTTB-TTHHHHTT--TTHHHHHHHIIIIIHHHTT-PPPBTTB-HHHHHHHHHHHHHHHHHHHHHHHHHHHHHHHHHHTHHHH-------GGGS-HHHHHHHHHHHHHHHHHTSS--SSS-S---TTS-HHHHHHGGGTTTTTHHHHHHHHHHTTSSSHHHHHHHHHHHHHHHHHHHGGGS-STTTTHHHHS-S--HHHHHHHHHHH--SSHHHHHGGGGGS-HHHHHHHHHHHHHHHHHHTTTS-THHHHHHHHHSS-GGGHHHHHHHHHTT--TTSHHHHHHHHHHHHHS-GGGHHHHHHHHHTT--TTT-HHHHHHHHHHHTT-

Foldseek 3Di:
DLLCCLQPVDDDDLLVSLLVLLLCLLLVCQVAVLSVLVVVLSVLLVCLAPVCPCVDPSVVSSPVSNCVNNVVLVVCCVPVVDDSNDDLNHHWQPCVVVVNLPCLVVQLCCVLVPLQLCLLVFPDFPNRHLSVLSVVLSVLLVVLLVVVCVVQVVLLVLSVVCSCCVPVVDHRHDRSNPHDPVSSLSVSVVSSSVSNSNTPDALPDRPPPPVVPVRSNVSSVNVVVNVVSSVVSLLVSLVVDPDPVVSVVSVCSSVVSSCNRCVVVDDPVCVCVVVVPPPDFLLCVLLVLLQPPPPPSLVVCVVLVPDDPVSSLSNLLSVLLNVCVNCVVPDLVVSVCCLPPRHDPVNSLSSLLSNLLVAALVDPVSLVVLVVSLVVDDPVNSVSSVNSVVVRYDCPPDVVSVVVSVVVVVVD

Mean predicted aligned error: 11.54 Å

pLDDT: mean 83.85, std 12.38, range [41.19, 97.56]

Solvent-accessible surface area (backbone atoms only — not comparable to full-atom values): 22395 Å² total; per-residue (Å²): 108,63,70,54,40,72,64,73,60,67,82,89,60,60,67,62,49,28,27,50,47,12,26,54,48,17,37,40,30,60,77,37,54,60,37,47,57,56,51,51,50,52,52,49,55,46,44,31,56,35,84,63,42,88,78,36,72,56,45,56,40,18,50,54,20,20,53,60,29,26,37,66,42,51,49,47,26,74,77,65,78,45,81,76,79,32,50,94,80,36,56,51,50,55,44,54,76,70,66,56,67,80,60,36,67,60,42,45,50,42,38,75,72,44,52,57,33,57,56,64,66,28,38,67,46,98,91,43,54,12,64,59,56,21,47,52,54,39,49,55,41,51,53,32,48,55,55,49,48,66,71,36,41,70,51,43,52,48,49,52,48,22,64,40,20,90,79,69,72,52,84,45,89,44,55,57,91,79,43,62,71,64,31,58,61,57,46,49,51,54,51,50,51,51,53,46,41,55,28,70,59,62,58,69,81,49,99,69,77,44,85,87,50,59,52,64,56,68,28,37,54,62,48,51,84,44,54,71,46,51,62,49,46,43,52,57,40,38,76,66,46,82,51,72,68,57,21,49,51,50,53,48,51,55,50,48,52,56,47,53,26,46,46,78,75,62,57,73,90,56,64,66,48,74,76,72,46,84,87,71,55,49,27,59,52,20,20,53,45,31,48,67,48,85,70,66,50,54,70,72,48,54,73,51,76,73,45,57,67,73,56,32,46,38,18,34,18,16,24,20,29,12,36,39,60,65,43,56,96,48,66,67,63,61,49,50,49,45,48,68,75,61,40,63,74,91,48,41,48,33,22,34,18,18,39,21,51,72,38,38,65,91,40,68,68,42,40,52,50,51,56,61,50,49,74,77,44,58,75,93,40,42,64,32,21,50,51,19,26,54,74,48,50,66,68,85,84,48,57,66,61,57,52,54,50,52,59,52,58,77,74,108

Sequence (412 aa):
FIFYHIFFGGQKEKIRYFLALGLVSGFGVWFVQTYLVTVIFILAGWYAFDKSFFRGKGFFIFICGFLVGFSPSLYYAFFYDQNVWGVNGRSLFSEVLAGDVGGIASKAVRLFGSDLPNSFLFADFLKVPGGVLSYAYYFMFLFAGIFLLRICRKDILRLGASLMYPITLKEVKVFPERTAREALILVYPLFFFLCYIFSNYSILPQPWEDPRIWPHYIGYRYMMPVMPFIPVILGIFSGRIRGKKMSAIFVFSVSALGLLGNLNIISLKNFGGFLSDRGYSYSIIGDKIGLRIKEGLTEYIAPFDRLSPNLREEFYEGLGSGIAWRLRDENPRKVIDIFETRIKKEYQPYLYRGWGGLFFSDYPEESSRALFITWGILAPYRPFFYEGFGRNMYFLDDSQKGVSFLNKIEKE